Protein AF-A0AAD2CE04-F1 (afdb_monomer)

Structure (mmCIF, N/CA/C/O backbone):
data_AF-A0AAD2CE04-F1
#
_entry.id   AF-A0AAD2CE04-F1
#
loop_
_atom_site.group_PDB
_atom_site.id
_atom_site.type_symbol
_atom_site.label_atom_id
_atom_site.label_alt_id
_atom_site.label_comp_id
_atom_site.label_asym_id
_atom_site.label_entity_id
_atom_site.label_seq_id
_atom_site.pdbx_PDB_ins_code
_atom_site.Cartn_x
_atom_site.Cartn_y
_atom_site.Cartn_z
_atom_site.occupancy
_atom_site.B_iso_or_equiv
_atom_site.auth_seq_id
_atom_site.auth_comp_id
_atom_site.auth_asym_id
_atom_site.auth_atom_id
_atom_site.pdbx_PDB_model_num
ATOM 1 N N . MET A 1 1 ? 33.724 -49.683 77.726 1.00 40.56 1 MET A N 1
ATOM 2 C CA . MET A 1 1 ? 35.149 -49.367 77.954 1.00 40.56 1 MET A CA 1
ATOM 3 C C . MET A 1 1 ? 35.888 -49.553 76.641 1.00 40.56 1 MET A C 1
ATOM 5 O O . MET A 1 1 ? 35.711 -50.591 76.028 1.00 40.56 1 MET A O 1
ATOM 9 N N . ILE A 1 2 ? 36.713 -48.563 76.289 1.00 38.62 2 ILE A N 1
ATOM 10 C CA . ILE A 1 2 ? 37.787 -48.588 75.279 1.00 38.62 2 ILE A CA 1
ATOM 11 C C . ILE A 1 2 ? 37.371 -48.380 73.808 1.00 38.62 2 ILE A C 1
ATOM 13 O O . ILE A 1 2 ? 36.595 -49.120 73.217 1.00 38.62 2 ILE A O 1
ATOM 17 N N . ARG A 1 3 ? 37.951 -47.301 73.264 1.00 40.56 3 ARG A N 1
ATOM 18 C CA . ARG A 1 3 ? 37.997 -46.841 71.872 1.00 40.56 3 ARG A CA 1
ATOM 19 C C . ARG A 1 3 ? 38.953 -47.706 71.036 1.00 40.56 3 ARG A C 1
ATOM 21 O O . ARG A 1 3 ? 40.004 -48.071 71.546 1.00 40.56 3 ARG A O 1
ATOM 28 N N . SER A 1 4 ? 38.676 -47.864 69.741 1.00 39.00 4 SER A N 1
ATOM 29 C CA . SER A 1 4 ? 39.684 -47.921 68.658 1.00 39.00 4 SER A CA 1
ATOM 30 C C . SER A 1 4 ? 38.947 -47.725 67.324 1.00 39.00 4 SER A C 1
ATOM 32 O O . SER A 1 4 ? 38.063 -48.509 67.011 1.00 39.00 4 SER A O 1
ATOM 34 N N . LEU A 1 5 ? 39.030 -46.571 66.653 1.00 41.88 5 LEU A N 1
ATOM 35 C CA . LEU A 1 5 ? 40.052 -46.187 65.663 1.00 41.88 5 LEU A CA 1
ATOM 36 C C . LEU A 1 5 ? 40.289 -47.238 64.564 1.00 41.88 5 LEU A C 1
ATOM 38 O O . LEU A 1 5 ? 40.895 -48.273 64.827 1.00 41.88 5 LEU A O 1
ATOM 42 N N . SER A 1 6 ? 39.868 -46.883 63.341 1.00 43.06 6 SER A N 1
ATOM 43 C CA . SER A 1 6 ? 40.606 -46.930 62.058 1.00 43.06 6 SER A CA 1
ATOM 44 C C . SER A 1 6 ? 39.788 -47.493 60.884 1.00 43.06 6 SER A C 1
ATOM 46 O O . SER A 1 6 ? 39.552 -48.689 60.796 1.00 43.06 6 SER A O 1
ATOM 48 N N . ALA A 1 7 ? 39.378 -46.600 59.974 1.00 43.56 7 ALA A N 1
ATOM 49 C CA . ALA A 1 7 ? 39.204 -46.852 58.537 1.00 43.56 7 ALA A CA 1
ATOM 50 C C . ALA A 1 7 ? 38.854 -45.517 57.847 1.00 43.56 7 ALA A C 1
ATOM 52 O O . ALA A 1 7 ? 37.687 -45.213 57.620 1.00 43.56 7 ALA A O 1
ATOM 53 N N . PHE A 1 8 ? 39.863 -44.689 57.562 1.00 43.56 8 PHE A N 1
ATOM 54 C CA . PHE A 1 8 ? 39.731 -43.602 56.588 1.00 43.56 8 PHE A CA 1
ATOM 55 C C . PHE A 1 8 ? 40.450 -44.019 55.306 1.00 43.56 8 PHE A C 1
ATOM 57 O O . PHE A 1 8 ? 41.578 -44.509 55.336 1.00 43.56 8 PHE A O 1
ATOM 64 N N . SER A 1 9 ? 39.718 -43.871 54.208 1.00 44.84 9 SER A N 1
ATOM 65 C CA . SER A 1 9 ? 40.021 -44.320 52.855 1.00 44.84 9 SER A CA 1
ATOM 66 C C . SER A 1 9 ? 41.286 -43.672 52.273 1.00 44.84 9 SER A C 1
ATOM 68 O O . SER A 1 9 ? 41.421 -42.448 52.250 1.00 44.84 9 SER A O 1
ATOM 70 N N . LEU A 1 10 ? 42.190 -44.514 51.759 1.00 49.94 10 LEU A N 1
ATOM 71 C CA . LEU A 1 10 ? 43.260 -44.153 50.828 1.00 49.94 10 LEU A CA 1
ATOM 72 C C . LEU A 1 10 ? 42.633 -43.806 49.466 1.00 49.94 10 LEU A C 1
ATOM 74 O O . LEU A 1 10 ? 42.419 -44.690 48.640 1.00 49.94 10 LEU A O 1
ATOM 78 N N . GLN A 1 11 ? 42.348 -42.531 49.207 1.00 51.03 11 GLN A N 1
ATOM 79 C CA . GLN A 1 11 ? 41.919 -42.103 47.865 1.00 51.03 11 GLN A CA 1
ATOM 80 C C . GLN A 1 11 ? 42.328 -40.673 47.491 1.00 51.03 11 GLN A C 1
ATOM 82 O O . GLN A 1 11 ? 41.723 -40.059 46.622 1.00 51.03 11 GLN A O 1
ATOM 87 N N . SER A 1 12 ? 43.386 -40.136 48.108 1.00 51.62 12 SER A N 1
ATOM 88 C CA . SER A 1 12 ? 43.835 -38.760 47.839 1.00 51.62 12 SER A CA 1
ATOM 89 C C . SER A 1 12 ? 45.357 -38.615 47.738 1.00 51.62 12 SER A C 1
ATOM 91 O O . SER A 1 12 ? 45.923 -37.656 48.253 1.00 51.62 12 SER A O 1
ATOM 93 N N . LEU A 1 13 ? 46.042 -39.561 47.086 1.00 49.38 13 LEU A N 1
ATOM 94 C CA . LEU A 1 13 ? 47.489 -39.448 46.820 1.00 49.38 13 LEU A CA 1
ATOM 95 C C . LEU A 1 13 ? 47.921 -39.880 45.405 1.00 49.38 13 LEU A C 1
ATOM 97 O O . LEU A 1 13 ? 49.108 -40.047 45.157 1.00 49.38 13 LEU A O 1
ATOM 101 N N . PHE A 1 14 ? 46.990 -39.993 44.450 1.00 47.88 14 PHE A N 1
ATOM 102 C CA . PHE A 1 14 ? 47.308 -40.286 43.038 1.00 47.88 14 PHE A CA 1
ATOM 103 C C . PHE A 1 14 ? 47.057 -39.120 42.065 1.00 47.88 14 PHE A C 1
ATOM 105 O O . PHE A 1 14 ? 47.143 -39.307 40.857 1.00 47.88 14 PHE A O 1
ATOM 112 N N . SER A 1 15 ? 46.804 -37.906 42.565 1.00 49.69 15 SER A N 1
ATOM 113 C CA . SER A 1 15 ? 46.495 -36.733 41.724 1.00 49.69 15 SER A CA 1
ATOM 114 C C . SER A 1 15 ? 47.556 -35.626 41.773 1.00 49.69 15 SER A C 1
ATOM 116 O O . SER A 1 15 ? 47.242 -34.471 41.498 1.00 49.69 15 SER A O 1
ATOM 118 N N . LEU A 1 16 ? 48.805 -35.945 42.139 1.00 49.41 16 LEU A N 1
ATOM 119 C CA . LEU A 1 16 ? 49.867 -34.930 42.234 1.00 49.41 16 LEU A CA 1
ATOM 120 C C . LEU A 1 16 ? 51.206 -35.296 41.570 1.00 49.41 16 LEU A C 1
ATOM 122 O O . LEU A 1 16 ? 52.192 -34.601 41.784 1.00 49.41 16 LEU A O 1
ATOM 126 N N . CYS A 1 17 ? 51.251 -36.336 40.728 1.00 47.38 17 CYS A N 1
ATOM 127 C CA . CYS A 1 17 ? 52.483 -36.740 40.028 1.00 47.38 17 CYS A CA 1
ATOM 128 C C . CYS A 1 17 ? 52.390 -36.789 38.492 1.00 47.38 17 CYS A C 1
ATOM 130 O O . CYS A 1 17 ? 53.311 -37.302 37.867 1.00 47.38 17 CYS A O 1
ATOM 132 N N . LEU A 1 18 ? 51.340 -36.242 37.859 1.00 48.28 18 LEU A N 1
ATOM 133 C CA . LEU A 1 18 ? 51.195 -36.306 36.392 1.00 48.28 18 LEU A CA 1
ATOM 134 C C . LEU A 1 18 ? 50.860 -34.980 35.685 1.00 48.28 18 LEU A C 1
ATOM 136 O O . LEU A 1 18 ? 50.278 -35.000 34.610 1.00 48.28 18 LEU A O 1
ATOM 140 N N . PHE A 1 19 ? 51.241 -33.832 36.248 1.00 45.22 19 PHE A N 1
ATOM 141 C CA . PHE A 1 19 ? 51.150 -32.540 35.541 1.00 45.22 19 PHE A CA 1
ATOM 142 C C . PHE A 1 19 ? 52.434 -31.703 35.675 1.00 45.22 19 PHE A C 1
ATOM 144 O O . PHE A 1 19 ? 52.412 -30.479 35.700 1.00 45.22 19 PHE A O 1
ATOM 151 N N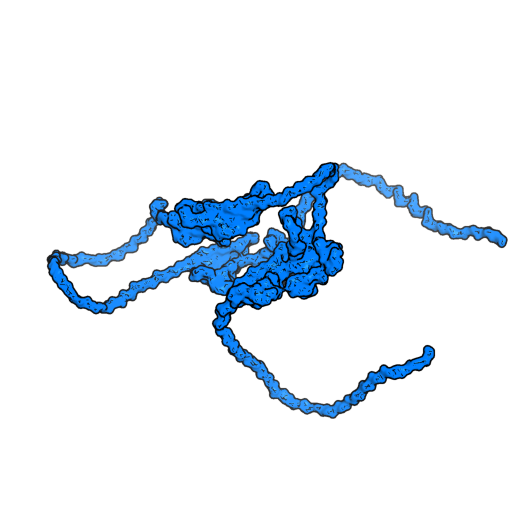 . VAL A 1 20 ? 53.584 -32.383 35.737 1.00 52.41 20 VAL A N 1
ATOM 152 C CA . VAL A 1 20 ? 54.912 -31.785 35.519 1.00 52.41 20 VAL A CA 1
ATOM 153 C C . VAL A 1 20 ? 55.475 -32.372 34.229 1.00 52.41 20 VAL A C 1
ATOM 155 O O . VAL A 1 20 ? 56.342 -33.232 34.270 1.00 52.41 20 VAL A O 1
ATOM 158 N N . LEU A 1 21 ? 54.901 -31.985 33.090 1.00 49.50 21 LEU A N 1
ATOM 159 C CA . LEU A 1 21 ? 55.486 -32.081 31.745 1.00 49.50 21 LEU A CA 1
ATOM 160 C C . LEU A 1 21 ? 54.423 -31.599 30.757 1.00 49.50 21 LEU A C 1
ATOM 162 O O . LEU A 1 21 ? 53.516 -32.356 30.444 1.00 49.50 21 LEU A O 1
ATOM 166 N N . MET A 1 22 ? 54.508 -30.323 30.367 1.00 46.09 22 MET A N 1
ATOM 167 C CA . MET A 1 22 ? 54.077 -29.707 29.093 1.00 46.09 22 MET A CA 1
ATOM 168 C C . MET A 1 22 ? 54.233 -28.183 29.249 1.00 46.09 22 MET A C 1
ATOM 170 O O . MET A 1 22 ? 53.280 -27.413 29.228 1.00 46.09 22 MET A O 1
ATOM 174 N N . VAL A 1 23 ? 55.477 -27.756 29.482 1.00 51.97 23 VAL A N 1
ATOM 175 C CA . VAL A 1 23 ? 55.925 -26.382 29.242 1.00 51.97 23 VAL A CA 1
ATOM 176 C C . VAL A 1 23 ? 56.729 -26.439 27.954 1.00 51.97 23 VAL A C 1
ATOM 178 O O . VAL A 1 23 ? 57.904 -26.782 27.997 1.00 51.97 23 VAL A O 1
ATOM 181 N N . THR A 1 24 ? 56.104 -26.124 26.824 1.00 47.44 24 THR A N 1
ATOM 182 C CA . THR A 1 24 ? 56.808 -25.667 25.620 1.00 47.44 24 THR A CA 1
ATOM 183 C C . THR A 1 24 ? 55.888 -24.766 24.798 1.00 47.44 24 THR A C 1
ATOM 185 O O . THR A 1 24 ? 54.868 -25.217 24.288 1.00 47.44 24 THR A O 1
ATOM 188 N N . THR A 1 25 ? 56.313 -23.502 24.697 1.00 47.16 25 THR A N 1
ATOM 189 C CA . THR A 1 25 ? 56.178 -22.585 23.549 1.00 47.16 25 THR A CA 1
ATOM 190 C C . THR A 1 25 ? 54.774 -22.253 23.033 1.00 47.16 25 THR A C 1
ATOM 192 O O . THR A 1 25 ? 54.251 -22.931 22.155 1.00 47.16 25 THR A O 1
ATOM 195 N N . VAL A 1 26 ? 54.243 -21.107 23.472 1.00 43.44 26 VAL A N 1
ATOM 196 C CA . VAL A 1 26 ? 53.328 -20.293 22.657 1.00 43.44 26 VAL A CA 1
ATOM 197 C C . VAL A 1 26 ? 54.060 -18.995 22.330 1.00 43.44 26 VAL A C 1
ATOM 199 O O . VAL A 1 26 ? 54.345 -18.190 23.215 1.00 43.44 26 VAL A O 1
ATOM 202 N N . GLU A 1 27 ? 54.428 -18.852 21.059 1.00 46.16 27 GLU A N 1
ATOM 203 C CA . GLU A 1 27 ? 54.879 -17.602 20.456 1.00 46.16 27 GLU A CA 1
ATOM 204 C C . GLU A 1 27 ? 53.711 -16.611 20.449 1.00 46.16 27 GLU A C 1
ATOM 206 O O . GLU A 1 27 ? 52.640 -16.884 19.911 1.00 46.16 27 GLU A O 1
ATOM 211 N N . THR A 1 28 ? 53.912 -15.447 21.057 1.00 42.78 28 THR A N 1
ATOM 212 C CA . THR A 1 28 ? 53.004 -14.309 20.939 1.00 42.78 28 THR A CA 1
ATOM 213 C C . THR A 1 28 ? 53.253 -13.619 19.602 1.00 42.78 28 THR A C 1
ATOM 215 O O . THR A 1 28 ? 54.139 -12.770 19.494 1.00 42.78 28 THR A O 1
ATOM 218 N N . ALA A 1 29 ? 52.478 -13.986 18.582 1.00 43.81 29 ALA A N 1
ATOM 219 C CA . ALA A 1 29 ? 52.256 -13.135 17.423 1.00 43.81 29 ALA A CA 1
ATOM 220 C C . ALA A 1 29 ? 51.276 -12.021 17.824 1.00 43.81 29 ALA A C 1
ATOM 222 O O . ALA A 1 29 ? 50.184 -12.289 18.325 1.00 43.81 29 ALA A O 1
ATOM 223 N N . ALA A 1 30 ? 51.695 -10.772 17.644 1.00 50.00 30 ALA A N 1
ATOM 224 C CA . ALA A 1 30 ? 50.847 -9.602 17.792 1.00 50.00 30 ALA A CA 1
ATOM 225 C C . ALA A 1 30 ? 49.817 -9.589 16.652 1.00 50.00 30 ALA A C 1
ATOM 227 O O . ALA A 1 30 ? 50.160 -9.324 15.504 1.00 50.00 30 ALA A O 1
ATOM 228 N N . THR A 1 31 ? 48.565 -9.917 16.963 1.00 40.97 31 THR A N 1
ATOM 229 C CA . THR A 1 31 ? 47.419 -9.655 16.088 1.00 40.97 31 THR A CA 1
ATOM 230 C C . THR A 1 31 ? 46.940 -8.229 16.310 1.00 40.97 31 THR A C 1
ATOM 232 O O . THR A 1 31 ? 46.415 -7.907 17.378 1.00 40.97 31 THR A O 1
ATOM 235 N N . ASP A 1 32 ? 47.118 -7.402 15.282 1.00 41.19 32 ASP A N 1
ATOM 236 C CA . ASP A 1 32 ? 46.398 -6.150 15.082 1.00 41.19 32 ASP A CA 1
ATOM 237 C C . ASP A 1 32 ? 44.889 -6.398 15.211 1.00 41.19 32 ASP A C 1
ATOM 239 O O . ASP A 1 32 ? 44.291 -7.157 14.444 1.00 41.19 32 ASP A O 1
ATOM 243 N N . GLN A 1 33 ? 44.264 -5.756 16.198 1.00 39.06 33 GLN A N 1
ATOM 244 C CA . GLN A 1 33 ? 42.813 -5.660 16.297 1.00 39.06 33 GLN A CA 1
ATOM 245 C C . GLN A 1 33 ? 42.317 -4.638 15.273 1.00 39.06 33 GLN A C 1
ATOM 247 O O . GLN A 1 33 ? 42.053 -3.482 15.596 1.00 39.06 33 GLN A O 1
ATOM 252 N N . TYR A 1 34 ? 42.162 -5.075 14.027 1.00 46.22 34 TYR A N 1
ATOM 253 C CA . TYR A 1 34 ? 41.146 -4.479 13.174 1.00 46.22 34 TYR A CA 1
ATOM 254 C C . TYR A 1 34 ? 39.795 -4.965 13.689 1.00 46.22 34 TYR A C 1
ATOM 256 O O . TYR A 1 34 ? 39.527 -6.165 13.724 1.00 46.22 34 TYR A O 1
ATOM 264 N N . ALA A 1 35 ? 38.966 -4.028 14.142 1.00 43.72 35 ALA A N 1
ATOM 265 C CA . ALA A 1 35 ? 37.562 -4.281 14.395 1.00 43.72 35 ALA A CA 1
ATOM 266 C C . ALA A 1 35 ? 36.926 -4.745 13.079 1.00 43.72 35 ALA A C 1
ATOM 268 O O . ALA A 1 35 ? 36.637 -3.940 12.195 1.00 43.72 35 ALA A O 1
ATOM 269 N N . THR A 1 36 ? 36.745 -6.055 12.932 1.00 40.28 36 THR A N 1
ATOM 270 C CA . THR A 1 36 ? 35.838 -6.610 11.938 1.00 40.28 36 THR A CA 1
ATOM 271 C C . THR A 1 36 ? 34.456 -6.122 12.337 1.00 40.28 36 THR A C 1
ATOM 273 O O . THR A 1 36 ? 33.858 -6.618 13.292 1.00 40.28 36 THR A O 1
ATOM 276 N N . ILE A 1 37 ? 33.970 -5.090 11.650 1.00 44.19 37 ILE A N 1
ATOM 277 C CA . ILE A 1 37 ? 32.547 -4.790 11.623 1.00 44.19 37 ILE A CA 1
ATOM 278 C C . ILE A 1 37 ? 31.920 -6.070 11.076 1.00 44.19 37 ILE A C 1
ATOM 280 O O . ILE A 1 37 ? 32.073 -6.384 9.896 1.00 44.19 37 ILE A O 1
ATOM 284 N N . ASN A 1 38 ? 31.293 -6.858 11.950 1.00 37.69 38 ASN A N 1
ATOM 285 C CA . ASN A 1 38 ? 30.321 -7.847 11.522 1.00 37.69 38 ASN A CA 1
ATOM 286 C C . ASN A 1 38 ? 29.202 -7.030 10.873 1.00 37.69 38 ASN A C 1
ATOM 288 O O . ASN A 1 38 ? 28.265 -6.622 11.556 1.00 37.69 38 ASN A O 1
ATOM 292 N N . LEU A 1 39 ? 29.336 -6.726 9.573 1.00 45.06 39 LEU A N 1
ATOM 293 C CA . LEU A 1 39 ? 28.172 -6.480 8.735 1.00 45.06 39 LEU A CA 1
ATOM 294 C C . LEU A 1 39 ? 27.255 -7.648 9.058 1.00 45.06 39 LEU A C 1
ATOM 296 O O . LEU A 1 39 ? 27.669 -8.798 8.884 1.00 45.06 39 LEU A O 1
ATOM 300 N N . ALA A 1 40 ? 26.093 -7.348 9.637 1.00 46.41 40 ALA A N 1
ATOM 301 C CA . ALA A 1 40 ? 25.056 -8.333 9.857 1.00 46.41 40 ALA A CA 1
ATOM 302 C C . ALA A 1 40 ? 24.985 -9.159 8.575 1.00 46.41 40 ALA A C 1
ATOM 304 O O . ALA A 1 40 ? 24.759 -8.598 7.502 1.00 46.41 40 ALA A O 1
ATOM 305 N N . GLN A 1 41 ? 25.330 -10.446 8.665 1.00 48.31 41 GLN A N 1
ATOM 306 C CA . GLN A 1 41 ? 25.118 -11.364 7.563 1.00 48.31 41 GLN A CA 1
ATOM 307 C C . GLN A 1 41 ? 23.624 -11.270 7.290 1.00 48.31 41 GLN A C 1
ATOM 309 O O . GLN A 1 41 ? 22.836 -11.789 8.079 1.00 48.31 41 GLN A O 1
ATOM 314 N N . SER A 1 42 ? 23.261 -10.516 6.247 1.00 60.00 42 SER A N 1
ATOM 315 C CA . SER A 1 42 ? 21.957 -10.595 5.609 1.00 60.00 42 SER A CA 1
ATOM 316 C C . SER A 1 42 ? 21.737 -12.083 5.436 1.00 60.00 42 SER A C 1
ATOM 318 O O . SER A 1 42 ? 22.510 -12.757 4.749 1.00 60.00 42 SER A O 1
ATOM 320 N N . SER A 1 43 ? 20.834 -12.641 6.236 1.00 79.50 43 SER A N 1
ATOM 321 C CA . SER A 1 43 ? 20.521 -14.050 6.125 1.00 79.50 43 SER A CA 1
ATOM 322 C C . SER A 1 43 ? 20.072 -14.253 4.685 1.00 79.50 43 SER A C 1
ATOM 324 O O . SER A 1 43 ? 19.154 -13.560 4.256 1.00 79.50 43 SER A O 1
ATOM 326 N N . ASP A 1 44 ? 20.686 -15.184 3.950 1.00 93.38 44 ASP A N 1
ATOM 327 C CA . ASP A 1 44 ? 20.320 -15.544 2.566 1.00 93.38 44 ASP A CA 1
ATOM 328 C C . ASP A 1 44 ? 18.923 -16.199 2.467 1.00 93.38 44 ASP A C 1
ATOM 330 O O . ASP A 1 44 ? 18.637 -17.011 1.589 1.00 93.38 44 ASP A O 1
ATOM 334 N N . THR A 1 45 ? 18.040 -15.877 3.408 1.00 96.06 45 THR A N 1
ATOM 335 C CA . THR A 1 45 ? 16.733 -16.467 3.605 1.00 96.06 45 THR A CA 1
ATOM 336 C C . THR A 1 45 ? 15.704 -15.400 3.944 1.00 96.06 45 THR A C 1
ATOM 338 O O . THR A 1 45 ? 15.988 -14.496 4.730 1.00 96.06 45 THR A O 1
ATOM 341 N N . CYS A 1 46 ? 14.483 -15.572 3.454 1.00 95.56 46 CYS A N 1
ATOM 342 C CA . CYS A 1 46 ? 13.323 -14.757 3.788 1.00 95.56 46 CYS A CA 1
ATOM 343 C C . CYS A 1 46 ? 12.369 -15.555 4.680 1.00 95.56 46 CYS A C 1
ATOM 345 O O . CYS A 1 46 ? 12.159 -16.745 4.450 1.00 95.56 46 CYS A O 1
ATOM 347 N N . SER A 1 47 ? 11.752 -14.904 5.667 1.00 93.81 47 SER A N 1
ATOM 348 C CA . SER A 1 47 ? 10.678 -15.499 6.472 1.00 93.81 47 SER A CA 1
ATOM 349 C C . SER A 1 47 ? 9.335 -14.928 6.026 1.00 93.81 47 SER A C 1
ATOM 351 O O . SER A 1 47 ? 9.125 -13.720 6.118 1.00 93.81 47 SER A O 1
ATOM 353 N N . PHE A 1 48 ? 8.432 -15.775 5.532 1.00 92.50 48 PHE A N 1
ATOM 354 C CA . PHE A 1 48 ? 7.091 -15.369 5.106 1.00 92.50 48 PHE A CA 1
ATOM 355 C C . PHE A 1 48 ? 6.057 -16.409 5.547 1.00 92.50 48 PHE A C 1
ATOM 357 O O . PHE A 1 48 ? 6.244 -17.605 5.332 1.00 92.50 48 PHE A O 1
ATOM 364 N N . SER A 1 49 ? 4.975 -15.973 6.202 1.00 89.12 49 SER A N 1
ATOM 365 C CA . SER A 1 49 ? 3.910 -16.859 6.715 1.00 89.12 49 SER A CA 1
ATOM 366 C C . SER A 1 49 ? 4.418 -18.036 7.572 1.00 89.12 49 SER A C 1
ATOM 368 O O . SER A 1 49 ? 3.869 -19.135 7.535 1.00 89.12 49 SER A O 1
ATOM 370 N N . GLY A 1 50 ? 5.498 -17.826 8.336 1.00 91.62 50 GLY A N 1
ATOM 371 C CA . GLY A 1 50 ? 6.113 -18.858 9.183 1.00 91.62 50 GLY A CA 1
ATOM 372 C C . GLY A 1 50 ? 6.948 -19.906 8.434 1.00 91.62 50 GLY A C 1
ATOM 373 O O . GLY A 1 50 ? 7.440 -20.844 9.060 1.00 91.62 50 GLY A O 1
ATOM 374 N N . GLN A 1 51 ? 7.124 -19.756 7.120 1.00 94.94 51 GLN A N 1
ATOM 375 C CA . GLN A 1 51 ? 8.021 -20.566 6.297 1.00 94.94 51 GLN A CA 1
ATOM 376 C C . GLN A 1 51 ? 9.302 -19.785 5.988 1.00 94.94 51 GLN A C 1
ATOM 378 O O . GLN A 1 51 ? 9.290 -18.556 5.908 1.00 94.94 51 GLN A O 1
ATOM 383 N N . VAL A 1 52 ? 10.410 -20.508 5.827 1.00 95.62 52 VAL A N 1
ATOM 384 C CA . VAL A 1 52 ? 11.715 -19.939 5.481 1.00 95.62 52 VAL A CA 1
ATOM 385 C C . VAL A 1 52 ? 12.043 -20.330 4.048 1.00 95.62 52 VAL A C 1
ATOM 387 O O . VAL A 1 52 ? 12.083 -21.518 3.740 1.00 95.62 52 VAL A O 1
ATOM 390 N N . PHE A 1 53 ? 12.295 -19.330 3.212 1.00 96.94 53 PHE A N 1
ATOM 391 C CA . PHE A 1 53 ? 12.627 -19.466 1.796 1.00 96.94 53 PHE A CA 1
ATOM 392 C C . PHE A 1 53 ? 14.083 -19.065 1.588 1.00 96.94 53 PHE A C 1
ATOM 394 O O . PHE A 1 53 ? 14.537 -18.103 2.203 1.00 96.94 53 PHE A O 1
ATOM 401 N N . GLN A 1 54 ? 14.823 -19.777 0.747 1.00 97.44 54 GLN A N 1
ATOM 402 C CA . GLN A 1 54 ? 16.168 -19.372 0.329 1.00 97.44 54 GLN A CA 1
ATOM 403 C C . GLN A 1 54 ? 16.095 -18.229 -0.691 1.00 97.44 54 GLN A C 1
ATOM 405 O O . GLN A 1 54 ? 15.106 -18.098 -1.410 1.00 97.44 54 GLN A O 1
ATOM 410 N N . ARG A 1 55 ? 17.152 -17.420 -0.808 1.00 95.25 55 ARG A N 1
ATOM 411 C CA . ARG A 1 55 ? 17.285 -16.418 -1.877 1.00 95.25 55 ARG A CA 1
ATOM 412 C C . ARG A 1 55 ? 16.997 -17.043 -3.251 1.00 95.25 55 ARG A C 1
ATOM 414 O O . ARG A 1 55 ? 17.601 -18.049 -3.622 1.00 95.25 55 ARG A O 1
ATOM 421 N N . GLY A 1 56 ? 16.088 -16.431 -4.005 1.00 93.88 56 GLY A N 1
ATOM 422 C CA . GLY A 1 56 ? 15.628 -16.895 -5.314 1.00 93.88 56 GLY A CA 1
ATOM 423 C C . GLY A 1 56 ? 14.631 -18.060 -5.273 1.00 93.88 56 GLY A C 1
ATOM 424 O O . GLY A 1 56 ? 14.161 -18.487 -6.325 1.00 93.88 56 GLY A O 1
ATOM 425 N N . GLU A 1 57 ? 14.283 -18.589 -4.097 1.00 96.38 57 GLU A N 1
ATOM 426 C CA . GLU A 1 57 ? 13.221 -19.586 -3.962 1.00 96.38 57 GLU A CA 1
ATOM 427 C C . GLU A 1 57 ? 11.857 -18.921 -4.166 1.00 96.38 57 GLU A C 1
ATOM 429 O O . GLU A 1 57 ? 11.594 -17.834 -3.646 1.00 96.38 57 GLU A O 1
ATOM 434 N N . SER A 1 58 ? 10.993 -19.566 -4.952 1.00 95.31 58 SER A N 1
ATOM 435 C CA . SER A 1 58 ? 9.638 -19.070 -5.183 1.00 95.31 58 SER A CA 1
ATOM 436 C C . SER A 1 58 ? 8.789 -19.247 -3.932 1.00 95.31 58 SER A C 1
ATOM 438 O O . SER A 1 58 ? 8.808 -20.308 -3.309 1.00 95.31 58 SER A O 1
ATOM 440 N N . TYR A 1 59 ? 7.970 -18.245 -3.623 1.00 94.81 59 TYR A N 1
ATOM 441 C CA . TYR A 1 59 ? 6.976 -18.367 -2.562 1.00 94.81 59 TYR A CA 1
ATOM 442 C C . TYR A 1 59 ? 5.859 -19.370 -2.886 1.00 94.81 59 TYR A C 1
ATOM 444 O O . TYR A 1 59 ? 5.179 -19.835 -1.971 1.00 94.81 59 TYR A O 1
ATOM 452 N N . GLY A 1 60 ? 5.670 -19.725 -4.165 1.00 94.31 60 GLY A N 1
ATOM 453 C CA . GLY A 1 60 ? 4.631 -20.657 -4.606 1.00 94.31 60 GLY A CA 1
ATOM 454 C C . GLY A 1 60 ? 3.249 -20.297 -4.052 1.00 94.31 60 GLY A C 1
ATOM 455 O O . GLY A 1 60 ? 2.908 -19.126 -3.907 1.00 94.31 60 GLY A O 1
ATOM 456 N N . ASP A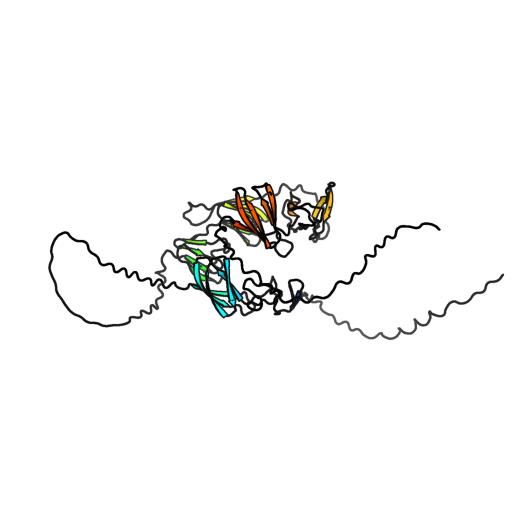 1 61 ? 2.467 -21.309 -3.680 1.00 92.56 61 ASP A N 1
ATOM 457 C CA . ASP A 1 61 ? 1.106 -21.122 -3.157 1.00 92.56 61 ASP A CA 1
ATOM 458 C C . ASP A 1 61 ? 1.054 -20.430 -1.780 1.00 92.56 61 ASP A C 1
ATOM 460 O O . ASP A 1 61 ? -0.021 -20.031 -1.330 1.00 92.56 61 ASP A O 1
ATOM 464 N N . SER A 1 62 ? 2.198 -20.262 -1.101 1.00 89.50 62 SER A N 1
ATOM 465 C CA . SER A 1 62 ? 2.276 -19.528 0.167 1.00 89.50 62 SER A CA 1
ATOM 466 C C . SER A 1 62 ? 2.125 -18.012 -0.021 1.00 89.50 62 SER A C 1
ATOM 468 O O . SER A 1 62 ? 1.934 -17.309 0.971 1.00 89.50 62 SER A O 1
ATOM 470 N N . PHE A 1 63 ? 2.189 -17.502 -1.259 1.00 90.06 63 PHE A N 1
ATOM 471 C CA . PHE A 1 63 ? 1.992 -16.093 -1.598 1.00 90.06 63 PHE A CA 1
ATOM 472 C C . PHE A 1 63 ? 0.993 -15.942 -2.749 1.00 90.06 63 PHE A C 1
ATOM 474 O O . PHE A 1 63 ? 1.201 -16.449 -3.848 1.00 90.06 63 PHE A O 1
ATOM 481 N N . VAL A 1 64 ? -0.094 -15.208 -2.510 1.00 86.75 64 VAL A N 1
ATOM 482 C CA . VAL A 1 64 ? -1.089 -14.902 -3.545 1.00 86.75 64 VAL A CA 1
ATOM 483 C C . VAL A 1 64 ? -0.774 -13.534 -4.126 1.00 86.75 64 VAL A C 1
ATOM 485 O O . VAL A 1 64 ? -0.820 -12.527 -3.417 1.00 86.75 64 VAL A O 1
ATOM 488 N N . THR A 1 65 ? -0.463 -13.486 -5.419 1.00 90.94 65 THR A N 1
ATOM 489 C CA . THR A 1 65 ? -0.219 -12.212 -6.093 1.00 90.94 65 THR A CA 1
ATOM 490 C C . THR A 1 65 ? -1.532 -11.526 -6.439 1.00 90.94 65 THR A C 1
ATOM 492 O O . THR A 1 65 ? -2.581 -12.155 -6.583 1.00 90.94 65 THR A O 1
ATOM 495 N N . ARG A 1 66 ? -1.486 -10.206 -6.639 1.00 88.88 66 ARG A N 1
ATOM 496 C CA . ARG A 1 66 ? -2.647 -9.466 -7.162 1.00 88.88 66 ARG A CA 1
ATOM 497 C C . ARG A 1 66 ? -2.968 -9.819 -8.620 1.00 88.88 66 ARG A C 1
ATOM 499 O O . ARG A 1 66 ? -4.054 -9.499 -9.088 1.00 88.88 66 ARG A O 1
ATOM 506 N N . CYS A 1 67 ? -2.024 -10.454 -9.311 1.00 92.31 67 CYS A N 1
ATOM 507 C CA . CYS A 1 67 ? -2.106 -10.815 -10.720 1.00 92.31 67 CYS A CA 1
ATOM 508 C C . CYS A 1 67 ? -2.619 -12.238 -10.957 1.00 92.31 67 CYS A C 1
ATOM 510 O O . CYS A 1 67 ? -2.908 -12.598 -12.094 1.00 92.31 67 CYS A O 1
ATOM 512 N N . GLY A 1 68 ? -2.774 -13.040 -9.901 1.00 89.75 68 GLY A N 1
ATOM 513 C CA . GLY A 1 68 ? -3.348 -14.375 -9.980 1.00 89.75 68 GLY A CA 1
ATOM 514 C C . GLY A 1 68 ? -2.554 -15.402 -9.184 1.00 89.75 68 GLY A C 1
ATOM 515 O O . GLY A 1 68 ? -2.060 -15.132 -8.089 1.00 89.75 68 GLY A O 1
ATOM 516 N N . SER A 1 69 ? -2.473 -16.615 -9.731 1.00 89.62 69 SER A N 1
ATOM 517 C CA . SER A 1 69 ? -1.745 -17.710 -9.095 1.00 89.62 69 SER A CA 1
ATOM 518 C C . SER A 1 69 ? -0.233 -17.460 -9.130 1.00 89.62 69 SER A C 1
ATOM 520 O O . SER A 1 69 ? 0.288 -16.859 -10.072 1.00 89.62 69 SER A O 1
ATOM 522 N N . ALA A 1 70 ? 0.496 -17.976 -8.139 1.00 89.75 70 ALA A N 1
ATOM 523 C CA . ALA A 1 70 ? 1.958 -17.931 -8.137 1.00 89.75 70 ALA A CA 1
ATOM 524 C C . ALA A 1 70 ? 2.590 -18.761 -9.271 1.00 89.75 70 ALA A C 1
ATOM 526 O O . ALA A 1 70 ? 3.759 -18.571 -9.591 1.00 89.75 70 ALA A O 1
ATOM 527 N N . ALA A 1 71 ? 1.831 -19.669 -9.896 1.00 89.62 71 ALA A N 1
ATOM 528 C CA . ALA A 1 71 ? 2.278 -20.394 -11.083 1.00 89.62 71 ALA A CA 1
ATOM 529 C C . ALA A 1 71 ? 2.315 -19.492 -12.329 1.00 89.62 71 ALA A C 1
ATOM 531 O O . ALA A 1 71 ? 3.170 -19.672 -13.196 1.00 89.62 71 ALA A O 1
ATOM 532 N N . ASP A 1 72 ? 1.403 -18.520 -12.411 1.00 92.00 72 ASP A N 1
ATOM 533 C CA . ASP A 1 72 ? 1.328 -17.586 -13.534 1.00 92.00 72 ASP A CA 1
ATOM 534 C C . ASP A 1 72 ? 2.208 -16.354 -13.323 1.00 92.00 72 ASP A C 1
ATOM 536 O O . ASP A 1 72 ? 2.847 -15.882 -14.263 1.00 92.00 72 ASP A O 1
ATOM 540 N N . PHE A 1 73 ? 2.257 -15.870 -12.083 1.00 94.81 73 PHE A N 1
ATOM 541 C CA . PHE A 1 73 ? 2.986 -14.675 -11.675 1.00 94.81 73 PHE A CA 1
ATOM 542 C C . PHE A 1 73 ? 3.806 -14.991 -10.418 1.00 94.81 73 PHE A C 1
ATOM 544 O O . PHE A 1 73 ? 3.378 -14.676 -9.309 1.00 94.81 73 PHE A O 1
ATOM 551 N N . PRO A 1 74 ? 4.949 -15.683 -10.552 1.00 94.25 74 PRO A N 1
ATOM 552 C CA . PRO A 1 74 ? 5.752 -16.072 -9.403 1.00 94.25 74 PRO A CA 1
ATOM 553 C C . PRO A 1 74 ? 6.447 -14.863 -8.771 1.00 94.25 74 PRO A C 1
ATOM 555 O O . PRO A 1 74 ? 6.976 -13.993 -9.465 1.00 94.25 74 PRO A O 1
ATOM 558 N N . CYS A 1 75 ? 6.498 -14.862 -7.441 1.00 94.94 75 CYS A N 1
ATOM 559 C CA . CYS A 1 75 ? 7.399 -14.014 -6.668 1.00 94.94 75 CYS A CA 1
ATOM 560 C C . CYS A 1 75 ? 8.425 -14.883 -5.937 1.00 94.94 75 CYS A C 1
ATOM 562 O O . CYS A 1 75 ? 8.165 -16.053 -5.623 1.00 94.94 75 CYS A O 1
ATOM 564 N N . TYR A 1 76 ? 9.581 -14.298 -5.660 1.00 95.38 76 TYR A N 1
ATOM 565 C CA . TYR A 1 76 ? 10.765 -14.960 -5.143 1.00 95.38 76 TYR A CA 1
ATOM 566 C C . TYR A 1 76 ? 11.285 -14.246 -3.900 1.00 95.38 76 TYR A C 1
ATOM 568 O O . TYR A 1 76 ? 11.108 -13.040 -3.729 1.00 95.38 76 TYR A O 1
ATOM 576 N N . CYS A 1 77 ? 11.941 -15.005 -3.030 1.00 96.00 77 CYS A N 1
ATOM 577 C CA . CYS A 1 77 ? 12.635 -14.460 -1.875 1.00 96.00 77 CYS A CA 1
ATOM 578 C C . CYS A 1 77 ? 13.872 -13.664 -2.309 1.00 96.00 77 CYS A C 1
ATOM 580 O O . CYS A 1 77 ? 14.798 -14.223 -2.902 1.00 96.00 77 CYS A O 1
ATOM 582 N N . ASN A 1 78 ? 13.923 -12.383 -1.947 1.00 93.94 78 ASN A N 1
ATOM 583 C CA . ASN A 1 78 ? 15.120 -11.561 -2.076 1.00 93.94 78 ASN A CA 1
ATOM 584 C C . ASN A 1 78 ? 15.379 -10.814 -0.755 1.00 93.94 78 ASN A C 1
ATOM 586 O O . ASN A 1 78 ? 14.742 -9.793 -0.499 1.00 93.94 78 ASN A O 1
ATOM 590 N N . PRO A 1 79 ? 16.298 -11.306 0.099 1.00 93.12 79 PRO A N 1
ATOM 591 C CA . PRO A 1 79 ? 16.530 -10.735 1.425 1.00 93.12 79 PRO A CA 1
ATOM 592 C C . PRO A 1 79 ? 17.205 -9.354 1.393 1.00 93.12 79 PRO A C 1
ATOM 594 O O . PRO A 1 79 ? 17.340 -8.733 2.444 1.00 93.12 79 PRO A O 1
ATOM 597 N N . ASP A 1 80 ? 17.608 -8.860 0.217 1.00 90.94 80 ASP A N 1
ATOM 598 C CA . ASP A 1 80 ? 18.153 -7.507 0.060 1.00 90.94 80 ASP A CA 1
ATOM 599 C C . ASP A 1 80 ? 17.053 -6.445 -0.146 1.00 90.94 80 ASP A C 1
ATOM 601 O O . ASP A 1 80 ? 17.349 -5.250 -0.143 1.00 90.94 80 ASP A O 1
ATOM 605 N N . LEU A 1 81 ? 15.790 -6.860 -0.315 1.00 86.75 81 LEU A N 1
ATOM 606 C CA . LEU A 1 81 ? 14.629 -5.975 -0.440 1.00 86.75 81 LEU A CA 1
ATOM 607 C C . LEU A 1 81 ? 13.874 -5.843 0.896 1.00 86.75 81 LEU A C 1
ATOM 609 O O . LEU A 1 81 ? 13.917 -6.727 1.753 1.00 86.75 81 LEU A O 1
ATOM 613 N N . SER A 1 82 ? 13.135 -4.743 1.064 1.00 87.38 82 SER A N 1
ATOM 614 C CA . SER A 1 82 ? 12.212 -4.532 2.187 1.00 87.38 82 SER A CA 1
ATOM 615 C C . SER A 1 82 ? 10.845 -4.069 1.654 1.00 87.38 82 SER A C 1
ATOM 617 O O . SER A 1 82 ? 10.742 -2.920 1.223 1.00 87.38 82 SER A O 1
ATOM 619 N N . PRO A 1 83 ? 9.800 -4.928 1.651 1.00 88.75 83 PRO A N 1
ATOM 620 C CA . PRO A 1 83 ? 9.789 -6.325 2.112 1.00 88.75 83 PRO A CA 1
ATOM 621 C C . PRO A 1 83 ? 10.651 -7.251 1.226 1.00 88.75 83 PRO A C 1
ATOM 623 O O . PRO A 1 83 ? 10.890 -6.911 0.069 1.00 88.75 83 PRO A O 1
ATOM 626 N N . PRO A 1 84 ? 11.093 -8.428 1.721 1.00 92.75 84 PRO A N 1
ATOM 627 C CA . PRO A 1 84 ? 12.062 -9.288 1.030 1.00 92.75 84 PRO A CA 1
ATOM 628 C C . PRO A 1 84 ? 11.441 -10.130 -0.102 1.00 92.75 84 PRO A C 1
ATOM 630 O O . PRO A 1 84 ? 11.677 -11.333 -0.206 1.00 92.75 84 PRO A O 1
ATOM 633 N N . ILE A 1 85 ? 10.595 -9.506 -0.924 1.00 92.50 85 ILE A N 1
ATOM 634 C CA . ILE A 1 85 ? 9.777 -10.131 -1.966 1.00 92.50 85 ILE A CA 1
ATOM 635 C C . ILE A 1 85 ? 10.106 -9.470 -3.303 1.00 92.50 85 ILE A C 1
ATOM 637 O O . ILE A 1 85 ? 9.942 -8.264 -3.459 1.00 92.50 85 ILE A O 1
ATOM 641 N N . GLU A 1 86 ? 10.514 -10.273 -4.279 1.00 93.69 86 GLU A N 1
ATOM 642 C CA . GLU A 1 86 ? 10.797 -9.848 -5.650 1.00 93.69 86 GLU A CA 1
ATOM 643 C C . GLU A 1 86 ? 9.791 -10.497 -6.608 1.00 93.69 86 GLU A C 1
ATOM 645 O O . GLU A 1 86 ? 9.656 -11.719 -6.639 1.00 93.69 86 GLU A O 1
ATOM 650 N N . CYS A 1 87 ? 9.063 -9.696 -7.383 1.00 93.94 87 CYS A N 1
ATOM 651 C CA . CYS A 1 87 ? 8.035 -10.170 -8.308 1.00 93.94 87 CYS A CA 1
ATOM 652 C C . CYS A 1 87 ? 8.383 -9.726 -9.733 1.00 93.94 87 CYS A C 1
ATOM 654 O O . CYS A 1 87 ? 8.296 -8.540 -10.044 1.00 93.94 87 CYS A O 1
ATOM 656 N N . ASN A 1 88 ? 8.735 -10.671 -10.607 1.00 93.31 88 ASN A N 1
ATOM 657 C CA . ASN A 1 88 ? 9.230 -10.369 -11.957 1.00 93.31 88 ASN A CA 1
ATOM 658 C C . ASN A 1 88 ? 8.083 -10.210 -12.969 1.00 93.31 88 ASN A C 1
ATOM 660 O O . ASN A 1 88 ? 8.002 -10.928 -13.968 1.00 93.31 88 ASN A O 1
ATOM 664 N N . TYR A 1 89 ? 7.157 -9.302 -12.677 1.00 95.31 89 TYR A N 1
ATOM 665 C CA . TYR A 1 89 ? 6.044 -8.953 -13.555 1.00 95.31 89 TYR A CA 1
ATOM 666 C C . TYR A 1 89 ? 5.584 -7.514 -13.295 1.00 95.31 89 TYR A C 1
ATOM 668 O O . TYR A 1 89 ? 5.814 -6.951 -12.226 1.00 95.31 89 TYR A O 1
ATOM 676 N N . CYS A 1 90 ? 4.875 -6.938 -14.259 1.00 95.94 90 CYS A N 1
ATOM 677 C CA . CYS A 1 90 ? 4.249 -5.627 -14.158 1.00 95.94 90 CYS A CA 1
ATOM 678 C C . CYS A 1 90 ? 2.746 -5.777 -13.908 1.00 95.94 90 CYS A C 1
ATOM 680 O O . CYS A 1 90 ? 2.112 -6.718 -14.394 1.00 95.94 90 CYS A O 1
ATOM 682 N N . SER A 1 91 ? 2.161 -4.833 -13.173 1.00 95.00 91 SER A N 1
ATOM 683 C CA . SER A 1 91 ? 0.713 -4.750 -12.962 1.00 95.00 91 SER A CA 1
ATOM 684 C C . SER A 1 91 ? 0.201 -3.358 -13.308 1.00 95.00 91 SER A C 1
ATOM 686 O O . SER A 1 91 ? 0.775 -2.367 -12.863 1.00 95.00 91 SER A O 1
ATOM 688 N N . PHE A 1 92 ? -0.907 -3.294 -14.035 1.00 95.25 92 PHE A N 1
ATOM 689 C CA . PHE A 1 92 ? -1.516 -2.075 -14.551 1.00 95.25 92 PHE A CA 1
ATOM 690 C C . PHE A 1 92 ? -2.958 -1.952 -14.057 1.00 95.25 92 PHE A C 1
ATOM 692 O O . PHE A 1 92 ? -3.734 -2.903 -14.160 1.00 95.25 92 PHE A O 1
ATOM 699 N N . ALA A 1 93 ? -3.329 -0.790 -13.521 1.00 92.62 93 ALA A N 1
ATOM 700 C CA . ALA A 1 93 ? -4.686 -0.532 -13.043 1.00 92.62 93 ALA A CA 1
ATOM 701 C C . ALA A 1 93 ? -5.670 -0.320 -14.204 1.00 92.62 93 ALA A C 1
ATOM 703 O O . ALA A 1 93 ? -5.400 0.454 -15.121 1.00 92.62 93 ALA A O 1
ATOM 704 N N . LEU A 1 94 ? -6.821 -0.994 -14.134 1.00 93.81 94 LEU A N 1
ATOM 705 C CA . LEU A 1 94 ? -7.876 -0.934 -15.147 1.00 93.81 94 LEU A CA 1
ATOM 706 C C . LEU A 1 94 ? -9.025 -0.023 -14.730 1.00 93.81 94 LEU A C 1
ATOM 708 O O . LEU A 1 94 ? -9.386 0.032 -13.548 1.00 93.81 94 LEU A O 1
ATOM 712 N N . GLN A 1 95 ? -9.683 0.590 -15.717 1.00 85.19 95 GLN A N 1
ATOM 713 C CA . GLN A 1 95 ? -11.000 1.198 -15.524 1.00 85.19 95 GLN A CA 1
ATOM 714 C C . GLN A 1 95 ? -11.971 0.140 -14.963 1.00 85.19 95 GLN A C 1
ATOM 716 O O . GLN A 1 95 ? -12.216 -0.887 -15.591 1.00 85.19 95 GLN A O 1
ATOM 721 N N . GLY A 1 96 ? -12.483 0.347 -13.746 1.00 83.50 96 GLY A N 1
ATOM 722 C CA . GLY A 1 96 ? -13.316 -0.638 -13.034 1.00 83.50 96 GLY A CA 1
ATOM 723 C C . GLY A 1 96 ? -12.620 -1.379 -11.884 1.00 83.50 96 GLY A C 1
ATOM 724 O O . GLY A 1 96 ? -13.211 -2.281 -11.297 1.00 83.50 96 GLY A O 1
ATOM 725 N N . GLY A 1 97 ? -11.386 -0.999 -11.53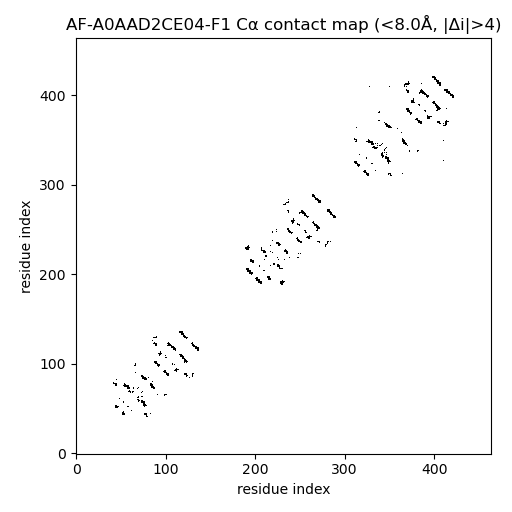2 1.00 84.88 97 GLY A N 1
ATOM 726 C CA . GLY A 1 97 ? -10.702 -1.470 -10.319 1.00 84.88 97 GLY A CA 1
ATOM 727 C C . GLY A 1 97 ? -10.008 -2.831 -10.447 1.00 84.88 97 GLY A C 1
ATOM 728 O O . GLY A 1 97 ? -9.470 -3.339 -9.463 1.00 84.88 97 GLY A O 1
ATOM 729 N N . GLY A 1 98 ? -10.001 -3.418 -11.647 1.00 91.25 98 GLY A N 1
ATOM 730 C CA . GLY A 1 98 ? -9.219 -4.611 -11.965 1.00 91.25 98 GLY A CA 1
ATOM 731 C C . GLY A 1 98 ? -7.732 -4.311 -12.177 1.00 91.25 98 GLY A C 1
ATOM 732 O O . GLY A 1 98 ? -7.300 -3.157 -12.183 1.00 91.25 98 GLY A O 1
ATOM 733 N N . LEU A 1 99 ? -6.951 -5.370 -12.389 1.00 93.75 99 LEU A N 1
ATOM 734 C CA . LEU A 1 99 ? -5.552 -5.281 -12.801 1.00 93.75 99 LEU A CA 1
ATOM 735 C C . LEU A 1 99 ? -5.344 -6.074 -14.089 1.00 93.75 99 LEU A C 1
ATOM 737 O O . LEU A 1 99 ? -5.831 -7.197 -14.205 1.00 93.75 99 LEU A O 1
ATOM 741 N N . SER A 1 100 ? -4.599 -5.498 -15.027 1.00 95.75 100 SER A N 1
ATOM 742 C CA . SER A 1 100 ? -3.958 -6.240 -16.111 1.00 95.75 100 SER A CA 1
ATOM 743 C C . SER A 1 100 ? -2.514 -6.498 -15.717 1.00 95.75 100 SER A C 1
ATOM 745 O O . SER A 1 100 ? -1.865 -5.621 -15.153 1.00 95.75 100 SER A O 1
ATOM 747 N N . CYS A 1 101 ? -2.013 -7.699 -15.966 1.00 97.06 101 CYS A N 1
ATOM 748 C CA . CYS A 1 101 ? -0.674 -8.084 -15.553 1.00 97.06 101 CYS A CA 1
ATOM 749 C C . CYS A 1 101 ? 0.099 -8.650 -16.730 1.00 97.06 101 CYS A C 1
ATOM 751 O O . CYS A 1 101 ? -0.467 -9.367 -17.551 1.00 97.06 101 CYS A O 1
ATOM 753 N N . ALA A 1 102 ? 1.381 -8.312 -16.787 1.00 96.56 102 ALA A N 1
ATOM 754 C CA . ALA A 1 102 ? 2.289 -8.698 -17.854 1.00 96.56 102 ALA A CA 1
ATOM 755 C C . ALA A 1 102 ? 3.543 -9.303 -17.235 1.00 96.56 102 ALA A C 1
ATOM 757 O O . ALA A 1 102 ? 4.144 -8.705 -16.341 1.00 96.56 102 ALA A O 1
ATOM 758 N N . ARG A 1 103 ? 3.934 -10.486 -17.696 1.00 95.19 103 ARG A N 1
ATOM 759 C CA . ARG A 1 103 ? 5.225 -11.092 -17.369 1.00 95.19 103 ARG A CA 1
ATOM 760 C C . ARG A 1 103 ? 6.356 -10.256 -17.957 1.00 95.19 103 ARG A C 1
ATOM 762 O O . ARG A 1 103 ? 6.139 -9.399 -18.808 1.00 95.19 103 ARG A O 1
ATOM 769 N N . ASP A 1 104 ? 7.571 -10.536 -17.513 1.00 93.31 104 ASP A N 1
ATOM 770 C CA . ASP A 1 104 ? 8.761 -10.003 -18.163 1.00 93.31 104 ASP A CA 1
ATOM 771 C C . ASP A 1 104 ? 8.724 -10.228 -19.686 1.00 93.31 104 ASP A C 1
ATOM 773 O O . ASP A 1 104 ? 8.351 -11.307 -20.153 1.00 93.31 104 ASP A O 1
ATOM 777 N N . GLU A 1 105 ? 9.062 -9.182 -20.439 1.00 92.69 105 GLU A N 1
ATOM 778 C CA . GLU A 1 105 ? 9.015 -9.103 -21.906 1.00 92.69 105 GLU A CA 1
ATOM 779 C C . GLU A 1 105 ? 7.613 -9.273 -22.534 1.00 92.69 105 GLU A C 1
ATOM 781 O O . GLU A 1 105 ? 7.471 -9.290 -23.760 1.00 92.69 105 GLU A O 1
ATOM 786 N N . GLU A 1 106 ? 6.549 -9.362 -21.731 1.00 95.88 106 GLU A N 1
ATOM 787 C CA . GLU A 1 106 ? 5.178 -9.444 -22.225 1.00 95.88 106 GLU A CA 1
ATOM 788 C C . GLU A 1 106 ? 4.631 -8.050 -22.563 1.00 95.88 106 GLU A C 1
ATOM 790 O O . GLU A 1 106 ? 4.822 -7.076 -21.829 1.00 95.88 106 GLU A O 1
ATOM 795 N N . MET A 1 107 ? 3.915 -7.961 -23.689 1.00 96.06 107 MET A N 1
ATOM 796 C CA . MET A 1 107 ? 3.128 -6.785 -24.052 1.00 96.06 107 MET A CA 1
ATOM 797 C C . MET A 1 107 ? 1.654 -7.021 -23.760 1.00 96.06 107 MET A C 1
ATOM 799 O O . MET A 1 107 ? 1.072 -8.002 -24.224 1.00 96.06 107 MET A O 1
ATOM 803 N N . VAL A 1 108 ? 1.031 -6.069 -23.074 1.00 96.50 108 VAL A N 1
ATOM 804 C CA . VAL A 1 108 ? -0.399 -6.095 -22.763 1.00 96.50 108 VAL A CA 1
ATOM 805 C C . VAL A 1 108 ? -1.103 -4.866 -23.312 1.00 96.50 108 VAL A C 1
ATOM 807 O O . VAL A 1 108 ? -0.541 -3.773 -23.369 1.00 96.50 108 VAL A O 1
ATOM 810 N N . ARG A 1 109 ? -2.361 -5.063 -23.712 1.00 95.94 109 ARG A N 1
ATOM 811 C CA . ARG A 1 109 ? -3.275 -3.994 -24.117 1.00 95.94 109 ARG A CA 1
ATOM 812 C C . ARG A 1 109 ? -4.413 -3.903 -23.125 1.00 95.94 109 ARG A C 1
ATOM 814 O O . ARG A 1 109 ? -5.014 -4.927 -22.803 1.00 95.94 109 ARG A O 1
ATOM 821 N N . PHE A 1 110 ? -4.696 -2.704 -22.645 1.00 94.69 110 PHE A N 1
ATOM 822 C CA . PHE A 1 110 ? -5.758 -2.479 -21.677 1.00 94.69 110 PHE A CA 1
ATOM 823 C C . PHE A 1 110 ? -6.231 -1.029 -21.690 1.00 94.69 110 PHE A C 1
ATOM 825 O O . PHE A 1 110 ? -5.497 -0.143 -22.111 1.00 94.69 110 PHE A O 1
ATOM 832 N N . THR A 1 111 ? -7.435 -0.791 -21.181 1.00 93.00 111 THR A N 1
ATOM 833 C CA . THR A 1 111 ? -7.969 0.555 -20.967 1.00 93.00 111 THR A CA 1
ATOM 834 C C . THR A 1 111 ? -7.613 1.021 -19.552 1.00 93.00 111 THR A C 1
ATOM 836 O O . THR A 1 111 ? -7.972 0.366 -18.565 1.00 93.00 111 THR A O 1
ATOM 839 N N . ASP A 1 112 ? -6.869 2.120 -19.444 1.00 92.88 112 ASP A N 1
ATOM 840 C CA . ASP A 1 112 ? -6.416 2.674 -18.165 1.00 92.88 112 ASP A CA 1
ATOM 841 C C . ASP A 1 112 ? -7.557 3.328 -17.358 1.00 92.88 112 ASP A C 1
ATOM 843 O O . ASP A 1 112 ? -8.708 3.399 -17.789 1.00 92.88 112 ASP A O 1
ATOM 847 N N . LEU A 1 113 ? -7.248 3.838 -16.160 1.00 90.38 113 LEU A N 1
ATOM 848 C CA . LEU A 1 113 ? -8.228 4.505 -15.288 1.00 90.38 113 LEU A CA 1
ATOM 849 C C . LEU A 1 113 ? -8.894 5.742 -15.922 1.00 90.38 113 LEU A C 1
ATOM 851 O O . LEU A 1 113 ? -9.950 6.165 -15.451 1.00 90.38 113 LEU A O 1
ATOM 855 N N . LYS A 1 114 ? -8.303 6.314 -16.977 1.00 90.88 114 LYS A N 1
ATOM 856 C CA . LYS A 1 114 ? -8.826 7.471 -17.714 1.00 90.88 114 LYS A CA 1
ATOM 857 C C . LYS A 1 114 ? -9.694 7.062 -18.905 1.00 90.88 114 LYS A C 1
ATOM 859 O O . LYS A 1 114 ? -10.225 7.938 -19.582 1.00 90.88 114 LYS A O 1
ATOM 864 N N . GLY A 1 115 ? -9.868 5.764 -19.156 1.00 90.75 115 GLY A N 1
ATOM 865 C CA . GLY A 1 115 ? -10.607 5.280 -20.318 1.00 90.75 115 GLY A CA 1
ATOM 866 C C . GLY A 1 115 ? -9.784 5.290 -21.608 1.00 90.75 115 GLY A C 1
ATOM 867 O O . GLY A 1 115 ? -10.371 5.253 -22.685 1.00 90.75 115 GLY A O 1
ATOM 868 N N . VAL A 1 116 ? -8.451 5.377 -21.520 1.00 92.00 116 VAL A N 1
ATOM 869 C CA . VAL A 1 116 ? -7.563 5.409 -22.688 1.00 92.00 116 VAL A CA 1
ATOM 870 C C . VAL A 1 116 ? -6.946 4.033 -22.904 1.00 92.00 116 VAL A C 1
ATOM 872 O O . VAL A 1 116 ? -6.402 3.433 -21.976 1.00 92.00 116 VAL A O 1
ATOM 875 N N . ASP A 1 117 ? -7.001 3.540 -24.140 1.00 93.56 117 ASP A N 1
ATOM 876 C CA . ASP A 1 117 ? -6.357 2.285 -24.515 1.00 93.56 117 ASP A CA 1
ATOM 877 C C . ASP A 1 117 ? -4.831 2.453 -24.555 1.00 93.56 117 ASP A C 1
ATOM 879 O O . ASP A 1 117 ? -4.268 3.208 -25.351 1.00 93.56 117 ASP A O 1
ATOM 883 N N . GLN A 1 118 ? -4.151 1.711 -23.689 1.00 94.50 118 GLN A N 1
ATOM 884 C CA . GLN A 1 118 ? -2.701 1.659 -23.564 1.00 94.50 118 GLN A CA 1
ATOM 885 C C . GLN A 1 118 ? -2.180 0.327 -24.104 1.00 94.50 118 GLN A C 1
ATOM 887 O O . GLN A 1 118 ? -2.790 -0.729 -23.915 1.00 94.50 118 GLN A O 1
ATOM 892 N N . THR A 1 119 ? -1.014 0.365 -24.746 1.00 96.69 119 THR A N 1
ATOM 893 C CA . THR A 1 119 ? -0.189 -0.820 -25.008 1.00 96.69 119 THR A CA 1
ATOM 894 C C . THR A 1 119 ? 1.120 -0.667 -24.248 1.00 96.69 119 THR A C 1
ATOM 896 O O . THR A 1 119 ? 1.906 0.221 -24.572 1.00 96.69 119 THR A O 1
ATOM 899 N N . CYS A 1 120 ? 1.360 -1.525 -23.259 1.00 96.44 120 CYS A N 1
ATOM 900 C CA . CYS A 1 120 ? 2.562 -1.476 -22.428 1.00 96.44 120 CYS A CA 1
ATOM 901 C C . CYS A 1 120 ? 3.394 -2.747 -22.587 1.00 96.44 120 CYS A C 1
ATOM 903 O O . CYS A 1 120 ? 2.834 -3.844 -22.587 1.00 96.44 120 CYS A O 1
ATOM 905 N N . SER A 1 121 ? 4.715 -2.603 -22.690 1.00 96.56 121 SER A N 1
ATOM 906 C CA . SER A 1 121 ? 5.678 -3.695 -22.530 1.00 96.56 121 SER A CA 1
ATOM 907 C C . SER A 1 121 ? 6.206 -3.712 -21.096 1.00 96.56 121 SER A C 1
ATOM 909 O O . SER A 1 121 ? 6.403 -2.657 -20.492 1.00 96.56 121 SER A O 1
ATOM 911 N N . CYS A 1 122 ? 6.411 -4.902 -20.537 1.00 96.62 122 CYS A N 1
ATOM 912 C CA . CYS A 1 122 ? 6.998 -5.071 -19.212 1.00 96.62 122 CYS A CA 1
ATOM 913 C C . CYS A 1 122 ? 8.472 -5.481 -19.303 1.00 96.62 122 CYS A C 1
ATOM 915 O O . CYS A 1 122 ? 8.823 -6.370 -20.075 1.00 96.62 122 CYS A O 1
ATOM 917 N N . GLN A 1 123 ? 9.323 -4.862 -18.487 1.00 94.75 123 GLN A N 1
ATOM 918 C CA . GLN A 1 123 ? 10.715 -5.245 -18.268 1.00 94.75 123 GLN A CA 1
ATOM 919 C C . GLN A 1 123 ? 10.929 -5.461 -16.767 1.00 94.75 123 GLN A C 1
ATOM 921 O O . GLN A 1 123 ? 11.082 -4.521 -15.993 1.00 94.75 123 GLN A O 1
ATOM 926 N N . ALA A 1 124 ? 10.910 -6.720 -16.347 1.00 88.94 124 ALA A N 1
ATOM 927 C CA . ALA A 1 124 ? 11.037 -7.142 -14.956 1.00 88.94 124 ALA A CA 1
ATOM 928 C C . ALA A 1 124 ? 12.277 -8.017 -14.692 1.00 88.94 124 ALA A C 1
ATOM 930 O O . ALA A 1 124 ? 12.511 -8.437 -13.561 1.00 88.94 124 ALA A O 1
ATOM 931 N N . SER A 1 125 ? 13.090 -8.296 -15.714 1.00 79.75 125 SER A N 1
ATOM 932 C CA . SER A 1 125 ? 14.372 -8.984 -15.559 1.00 79.75 125 SER A CA 1
ATOM 933 C C . SER A 1 125 ? 15.452 -8.094 -14.932 1.00 79.75 125 SER A C 1
ATOM 935 O O . SER A 1 125 ? 15.692 -6.973 -15.374 1.00 79.75 125 SER A O 1
ATOM 937 N N . GLY A 1 126 ? 16.197 -8.639 -13.961 1.00 71.75 126 GLY A N 1
ATOM 938 C CA . GLY A 1 126 ? 17.483 -8.076 -13.524 1.00 71.75 126 GLY A CA 1
ATOM 939 C C . GLY A 1 126 ? 17.606 -7.671 -12.055 1.00 71.75 126 GLY A C 1
ATOM 940 O O . GLY A 1 126 ? 18.536 -6.933 -11.735 1.00 71.75 126 GLY A O 1
ATOM 941 N N . GLY A 1 127 ? 16.717 -8.120 -11.162 1.00 67.50 127 GLY A N 1
ATOM 942 C CA . GLY A 1 127 ? 16.798 -7.771 -9.734 1.00 67.50 127 GLY A CA 1
ATOM 943 C C . GLY A 1 127 ? 16.512 -6.297 -9.437 1.00 67.50 127 GLY A C 1
ATOM 944 O O . GLY A 1 127 ? 16.782 -5.823 -8.336 1.00 67.50 127 GLY A O 1
ATOM 945 N N . MET A 1 128 ? 16.011 -5.564 -10.431 1.00 72.06 128 MET A N 1
ATOM 946 C CA . MET A 1 128 ? 15.562 -4.183 -10.318 1.00 72.06 128 MET A CA 1
ATOM 947 C C . MET A 1 128 ? 14.035 -4.155 -10.297 1.00 72.06 128 MET A C 1
ATOM 949 O O . MET A 1 128 ? 13.385 -5.099 -10.745 1.00 72.06 128 MET A O 1
ATOM 953 N N . ASN A 1 129 ? 13.468 -3.063 -9.785 1.00 80.25 129 ASN A N 1
ATOM 954 C CA . ASN A 1 129 ? 12.023 -2.859 -9.811 1.00 80.25 129 ASN A CA 1
ATOM 955 C C . ASN A 1 129 ? 11.501 -3.010 -11.253 1.00 80.25 129 ASN A C 1
ATOM 957 O O . ASN A 1 129 ? 12.079 -2.383 -12.148 1.00 80.25 129 ASN A O 1
ATOM 961 N N . PRO A 1 130 ? 10.431 -3.796 -11.478 1.00 89.69 130 PRO A N 1
ATOM 962 C CA . PRO A 1 130 ? 9.818 -3.930 -12.791 1.00 89.69 130 PRO A CA 1
ATOM 963 C C . PRO A 1 130 ? 9.503 -2.557 -13.380 1.00 89.69 130 PRO A C 1
ATOM 965 O O . PRO A 1 130 ? 8.857 -1.732 -12.731 1.00 89.69 130 PRO A O 1
ATOM 968 N N . SER A 1 131 ? 9.959 -2.310 -14.601 1.00 92.44 131 SER A N 1
ATOM 969 C CA . SER A 1 131 ? 9.633 -1.112 -15.362 1.00 92.44 131 SER A CA 1
ATOM 970 C C . SER A 1 131 ? 8.674 -1.464 -16.492 1.00 92.44 131 SER A C 1
ATOM 972 O O . SER A 1 131 ? 8.636 -2.594 -16.983 1.00 92.44 131 SER A O 1
ATOM 974 N N . ALA A 1 132 ? 7.860 -0.497 -16.899 1.00 93.81 132 ALA A N 1
ATOM 975 C CA . ALA A 1 132 ? 6.967 -0.657 -18.032 1.00 93.81 132 ALA A CA 1
ATOM 976 C C . ALA A 1 132 ? 7.102 0.529 -18.982 1.00 93.81 132 ALA A C 1
ATOM 978 O O . ALA A 1 132 ? 7.162 1.678 -18.546 1.00 93.81 132 ALA A O 1
ATOM 979 N N . GLU A 1 133 ? 7.112 0.245 -20.280 1.00 94.56 133 GLU A N 1
ATOM 980 C CA . GLU A 1 133 ? 7.092 1.261 -21.328 1.00 94.56 133 GLU A CA 1
ATOM 981 C C . GLU A 1 133 ? 5.735 1.213 -22.027 1.00 94.56 133 GLU A C 1
ATOM 983 O O . GLU A 1 133 ? 5.380 0.224 -22.671 1.00 94.56 133 GLU A O 1
ATOM 988 N N . CYS A 1 134 ? 4.952 2.279 -21.869 1.00 94.62 134 CYS A N 1
ATOM 989 C CA . CYS A 1 134 ? 3.596 2.373 -22.396 1.00 94.62 134 CYS A CA 1
ATOM 990 C C . CYS A 1 134 ? 3.522 3.315 -23.595 1.00 94.62 134 CYS A C 1
ATOM 992 O O . CYS A 1 134 ? 4.098 4.402 -23.599 1.00 94.62 134 CYS A O 1
ATOM 994 N N . THR A 1 135 ? 2.745 2.909 -24.592 1.00 94.38 135 THR A N 1
ATOM 995 C CA . THR A 1 135 ? 2.345 3.740 -25.724 1.00 94.38 135 THR A CA 1
ATOM 996 C C . THR A 1 135 ? 0.829 3.854 -25.734 1.00 94.38 135 THR A C 1
ATOM 998 O O . THR A 1 135 ? 0.119 2.850 -25.633 1.00 94.38 135 THR A O 1
ATOM 1001 N N . ILE A 1 136 ? 0.335 5.085 -25.853 1.00 90.12 136 ILE A N 1
ATOM 1002 C CA . ILE A 1 136 ? -1.091 5.336 -26.047 1.00 90.12 136 ILE A CA 1
ATOM 1003 C C . ILE A 1 136 ? -1.437 4.775 -27.420 1.00 90.12 136 ILE A C 1
ATOM 1005 O O . ILE A 1 136 ? -0.830 5.172 -28.421 1.00 90.12 136 ILE A O 1
ATOM 1009 N N . GLY A 1 137 ? -2.384 3.838 -27.470 1.00 77.69 137 GLY A N 1
ATOM 1010 C CA . GLY A 1 137 ? -2.953 3.421 -28.737 1.00 77.69 137 GLY A CA 1
ATOM 1011 C C . GLY A 1 137 ? -3.575 4.657 -29.363 1.00 77.69 137 GLY A C 1
ATOM 1012 O O . GLY A 1 137 ? -4.555 5.173 -28.834 1.00 77.69 137 GLY A O 1
ATOM 1013 N N . MET A 1 138 ? -2.975 5.177 -30.438 1.00 58.88 138 MET A N 1
ATOM 1014 C CA . MET A 1 138 ? -3.628 6.203 -31.238 1.00 58.88 138 MET A CA 1
ATOM 1015 C C . MET A 1 138 ? -4.968 5.613 -31.656 1.00 58.88 138 MET A C 1
ATOM 1017 O O . MET A 1 138 ? -5.017 4.664 -32.440 1.00 58.88 138 MET A O 1
ATOM 1021 N N . VAL A 1 139 ? -6.042 6.126 -31.056 1.00 57.56 139 VAL A N 1
ATOM 1022 C CA . VAL A 1 139 ? -7.384 5.926 -31.572 1.00 57.56 139 VAL A CA 1
ATOM 1023 C C . VAL A 1 139 ? -7.303 6.511 -32.966 1.00 57.56 139 VAL A C 1
ATOM 1025 O O . VAL A 1 139 ? -7.082 7.710 -33.129 1.00 57.56 139 VAL A O 1
ATOM 1028 N N . ASP A 1 140 ? -7.329 5.632 -33.958 1.00 51.47 140 ASP A N 1
ATOM 1029 C CA . ASP A 1 140 ? -7.396 6.010 -35.354 1.00 51.47 140 ASP A CA 1
ATOM 1030 C C . ASP A 1 140 ? -8.772 6.670 -35.514 1.00 51.47 140 ASP A C 1
ATOM 1032 O O . ASP A 1 140 ? -9.771 6.011 -35.800 1.00 51.47 140 ASP A O 1
ATOM 1036 N N . ASP A 1 141 ? -8.855 7.967 -35.199 1.00 47.06 141 ASP A N 1
ATOM 1037 C CA . ASP A 1 141 ? -10.029 8.815 -35.401 1.00 47.06 141 ASP A CA 1
ATOM 1038 C C . ASP A 1 141 ? -10.150 9.128 -36.896 1.00 47.06 141 ASP A C 1
ATOM 1040 O O . ASP A 1 141 ? -10.178 10.263 -37.361 1.00 47.06 141 ASP A O 1
ATOM 1044 N N . SER A 1 142 ? -10.162 8.062 -37.689 1.00 49.59 142 SER A N 1
ATOM 1045 C CA . SER A 1 142 ? -10.539 8.056 -39.087 1.00 49.59 142 SER A CA 1
ATOM 1046 C C . SER A 1 142 ? -12.034 7.748 -39.206 1.00 49.59 142 SER A C 1
ATOM 1048 O O . SER A 1 142 ? -12.487 7.072 -40.129 1.00 49.59 142 SER A O 1
ATOM 1050 N N . THR A 1 143 ? -12.849 8.333 -38.321 1.00 51.03 143 THR A N 1
ATOM 1051 C CA . THR A 1 143 ? -14.233 8.672 -38.659 1.00 51.03 143 THR A CA 1
ATOM 1052 C C . THR A 1 143 ? -14.214 9.905 -39.556 1.00 51.03 143 THR A C 1
ATOM 1054 O O . THR A 1 143 ? -14.479 11.031 -39.157 1.00 51.03 143 THR A O 1
ATOM 1057 N N . SER A 1 144 ? -13.862 9.662 -40.820 1.00 46.41 144 SER A N 1
ATOM 1058 C CA . SER A 1 144 ? -14.207 10.533 -41.935 1.00 46.41 144 SER A CA 1
ATOM 1059 C C . SER A 1 144 ? -15.712 10.803 -41.875 1.00 46.41 144 SER A C 1
ATOM 1061 O O . SER A 1 144 ? -16.520 9.923 -42.181 1.00 46.41 144 SER A O 1
ATOM 1063 N N . ASP A 1 145 ? -16.073 12.024 -41.483 1.00 43.50 145 ASP A N 1
ATOM 1064 C CA . ASP A 1 145 ? -17.388 12.620 -41.699 1.00 43.50 145 ASP A CA 1
ATOM 1065 C C . ASP A 1 145 ? -17.656 12.722 -43.211 1.00 43.50 145 ASP A C 1
ATOM 1067 O O . ASP A 1 145 ? -17.609 13.784 -43.827 1.00 43.50 145 ASP A O 1
ATOM 1071 N N . ASN A 1 146 ? -17.958 11.587 -43.836 1.00 51.03 146 ASN A N 1
ATOM 1072 C CA . ASN A 1 146 ? -18.621 11.520 -45.128 1.00 51.03 146 ASN A CA 1
ATOM 1073 C C . ASN A 1 146 ? -20.132 11.643 -44.902 1.00 51.03 146 ASN A C 1
ATOM 1075 O O . ASN A 1 146 ? -20.897 10.709 -45.141 1.00 51.03 146 ASN A O 1
ATOM 1079 N N . ASN A 1 147 ? -20.578 12.822 -44.466 1.00 44.22 147 ASN A N 1
ATOM 1080 C CA . ASN A 1 147 ? -21.979 13.204 -44.608 1.00 44.22 147 ASN A CA 1
ATOM 1081 C C . ASN A 1 147 ? -22.199 13.808 -45.998 1.00 44.22 147 ASN A C 1
ATOM 1083 O O . ASN A 1 147 ? -22.308 15.018 -46.183 1.00 44.22 147 ASN A O 1
ATOM 1087 N N . ASN A 1 148 ? -22.311 12.906 -46.974 1.00 54.38 148 ASN A N 1
ATOM 1088 C CA . ASN A 1 148 ? -23.175 13.121 -48.126 1.00 54.38 148 ASN A CA 1
ATOM 1089 C C . ASN A 1 148 ? -24.615 13.239 -47.612 1.00 54.38 148 ASN A C 1
ATOM 1091 O O . ASN A 1 148 ? -25.220 12.236 -47.242 1.00 54.38 148 ASN A O 1
ATOM 1095 N N . ASN A 1 149 ? -25.162 14.450 -47.623 1.00 49.88 149 ASN A N 1
ATOM 1096 C CA . ASN A 1 149 ? -26.597 14.652 -47.760 1.00 49.88 149 ASN A CA 1
ATOM 1097 C C . ASN A 1 149 ? -26.834 15.789 -48.753 1.00 49.88 149 ASN A C 1
ATOM 1099 O O . ASN A 1 149 ? -26.857 16.971 -48.408 1.00 49.88 149 ASN A O 1
ATOM 1103 N N . ASP A 1 150 ? -27.001 15.370 -50.004 1.00 57.56 150 ASP A N 1
ATOM 1104 C CA . ASP A 1 150 ? -27.916 15.997 -50.945 1.00 57.56 150 ASP A CA 1
ATOM 1105 C C . ASP A 1 150 ? -29.299 16.137 -50.286 1.00 57.56 150 ASP A C 1
ATOM 1107 O O . ASP A 1 150 ? -29.875 15.141 -49.856 1.00 57.56 150 ASP A O 1
ATOM 1111 N N . ASP A 1 151 ? -29.817 17.362 -50.179 1.00 53.66 151 ASP A N 1
ATOM 1112 C CA . ASP A 1 151 ? -31.137 17.732 -50.715 1.00 53.66 151 ASP A CA 1
ATOM 1113 C C . ASP A 1 151 ? -31.527 19.183 -50.340 1.00 53.66 151 ASP A C 1
ATOM 1115 O O . ASP A 1 151 ? -31.904 19.499 -49.216 1.00 53.66 151 ASP A O 1
ATOM 1119 N N . ASN A 1 152 ? -31.462 20.052 -51.354 1.00 49.59 152 ASN A N 1
ATOM 1120 C CA . ASN A 1 152 ? -32.594 20.829 -51.880 1.00 49.59 152 ASN A CA 1
ATOM 1121 C C . ASN A 1 152 ? -33.360 21.813 -50.950 1.00 49.59 152 ASN A C 1
ATOM 1123 O O . ASN A 1 152 ? -34.285 21.400 -50.259 1.00 49.59 152 ASN A O 1
ATOM 1127 N N . ASP A 1 153 ? -33.128 23.136 -51.091 1.00 48.00 153 ASP A N 1
ATOM 1128 C CA . ASP A 1 153 ? -34.246 24.096 -51.263 1.00 48.00 153 ASP A CA 1
ATOM 1129 C C . ASP A 1 153 ? -33.855 25.471 -51.881 1.00 48.00 153 ASP A C 1
ATOM 1131 O O . ASP A 1 153 ? -33.201 26.321 -51.282 1.00 48.00 153 ASP A O 1
ATOM 1135 N N . SER A 1 154 ? -34.268 25.649 -53.136 1.00 48.78 154 SER A N 1
ATOM 1136 C CA . SER A 1 154 ? -34.952 26.793 -53.768 1.00 48.78 154 SER A CA 1
ATOM 1137 C C . SER A 1 154 ? -34.764 28.269 -53.313 1.00 48.78 154 SER A C 1
ATOM 1139 O O . SER A 1 154 ? -35.341 28.728 -52.336 1.00 48.78 154 SER A O 1
ATOM 1141 N N . VAL A 1 155 ? -34.231 29.060 -54.266 1.00 46.97 155 VAL A N 1
ATOM 1142 C CA . VAL A 1 155 ? -34.744 30.368 -54.773 1.00 46.97 155 VAL A CA 1
ATOM 1143 C C . VAL A 1 155 ? -34.530 31.651 -53.937 1.00 46.97 155 VAL A C 1
ATOM 1145 O O . VAL A 1 155 ? -35.284 31.954 -53.022 1.00 46.97 155 VAL A O 1
ATOM 1148 N N . SER A 1 156 ? -33.643 32.541 -54.422 1.00 40.69 156 SER A N 1
ATOM 1149 C CA . SER A 1 156 ? -34.031 33.827 -55.058 1.00 40.69 156 SER A CA 1
ATOM 1150 C C . SER A 1 156 ? -32.839 34.779 -55.301 1.00 40.69 156 SER A C 1
ATOM 1152 O O . SER A 1 156 ? -32.362 35.426 -54.376 1.00 40.69 156 SER A O 1
ATOM 1154 N N . GLY A 1 157 ? -32.502 35.010 -56.577 1.00 39.00 157 GLY A N 1
ATOM 1155 C CA . GLY A 1 157 ? -32.369 36.384 -57.090 1.00 39.00 157 GLY A CA 1
ATOM 1156 C C . GLY A 1 157 ? -30.977 37.003 -57.305 1.00 39.00 157 GLY A C 1
ATOM 1157 O O . GLY A 1 157 ? -30.387 37.556 -56.387 1.00 39.00 157 GLY A O 1
ATOM 1158 N N . ASN A 1 158 ? -30.647 37.125 -58.598 1.00 39.31 158 ASN A N 1
ATOM 1159 C CA . ASN A 1 158 ? -30.006 38.261 -59.287 1.00 39.31 158 ASN A CA 1
ATOM 1160 C C . ASN A 1 158 ? -28.473 38.329 -59.484 1.00 39.31 158 ASN A C 1
ATOM 1162 O O . ASN A 1 158 ? -27.739 38.895 -58.686 1.00 39.31 158 ASN A O 1
ATOM 1166 N N . ASN A 1 159 ? -28.125 37.974 -60.730 1.00 42.59 159 ASN A N 1
ATOM 1167 C CA . ASN A 1 159 ? -27.476 38.798 -61.766 1.00 42.59 159 ASN A CA 1
ATOM 1168 C C . ASN A 1 159 ? -25.946 38.954 -61.804 1.00 42.59 159 ASN A C 1
ATOM 1170 O O . ASN A 1 159 ? -25.362 39.673 -61.006 1.00 42.59 159 ASN A O 1
ATOM 1174 N N . ASN A 1 160 ? -25.425 38.446 -62.932 1.00 40.72 160 ASN A N 1
ATOM 1175 C CA . ASN A 1 160 ? -24.345 38.964 -63.781 1.00 40.72 160 ASN A CA 1
ATOM 1176 C C . ASN A 1 160 ? -22.959 39.123 -63.134 1.00 40.72 160 ASN A C 1
ATOM 1178 O O . ASN A 1 160 ? -22.748 40.051 -62.368 1.00 40.72 160 ASN A O 1
ATOM 1182 N N . ASP A 1 161 ? -21.956 38.372 -63.600 1.00 37.41 161 ASP A N 1
ATOM 1183 C CA . ASP A 1 161 ? -21.200 38.819 -64.777 1.00 37.41 161 ASP A CA 1
ATOM 1184 C C . ASP A 1 161 ? -20.264 37.734 -65.351 1.00 37.41 161 ASP A C 1
ATOM 1186 O O . ASP A 1 161 ? -19.707 36.900 -64.647 1.00 37.41 161 ASP A O 1
ATOM 1190 N N . GLN A 1 162 ? -20.180 37.791 -66.674 1.00 40.69 162 GLN A N 1
ATOM 1191 C CA . GLN A 1 162 ? -19.221 37.285 -67.653 1.00 40.69 162 GLN A CA 1
ATOM 1192 C C . GLN A 1 162 ? -18.050 36.345 -67.280 1.00 40.69 162 GLN A C 1
ATOM 1194 O O . GLN A 1 162 ? -17.090 36.723 -66.621 1.00 40.69 162 GLN A O 1
ATOM 1199 N N . THR A 1 163 ? -18.094 35.175 -67.940 1.00 39.59 163 THR A N 1
ATOM 1200 C CA . THR A 1 163 ? -17.076 34.572 -68.840 1.00 39.59 163 THR A CA 1
ATOM 1201 C C . THR A 1 163 ? -15.604 34.585 -68.422 1.00 39.59 163 THR A C 1
ATOM 1203 O O . THR A 1 163 ? -15.017 35.655 -68.350 1.00 39.59 163 THR A O 1
ATOM 1206 N N . VAL A 1 164 ? -14.964 33.408 -68.405 1.00 46.81 164 VAL A N 1
ATOM 1207 C CA . VAL A 1 164 ? -13.953 32.995 -69.408 1.00 46.81 164 VAL A CA 1
ATOM 1208 C C . VAL A 1 164 ? -13.744 31.477 -69.302 1.00 46.81 164 VAL A C 1
ATOM 1210 O O . VAL A 1 164 ? -13.394 30.959 -68.246 1.00 46.81 164 VAL A O 1
ATOM 1213 N N . ASP A 1 165 ? -13.961 30.796 -70.427 1.00 42.97 165 ASP A N 1
ATOM 1214 C CA . ASP A 1 165 ? -13.532 29.427 -70.708 1.00 42.97 165 ASP A CA 1
ATOM 1215 C C . ASP A 1 165 ? -12.004 29.291 -70.605 1.00 42.97 165 ASP A C 1
ATOM 1217 O O . ASP A 1 165 ? -11.279 30.115 -71.168 1.00 42.97 165 ASP A O 1
ATOM 1221 N N . ASN A 1 166 ? -11.503 28.206 -70.009 1.00 40.22 166 ASN A N 1
ATOM 1222 C CA . ASN A 1 166 ? -10.555 27.364 -70.742 1.00 40.22 166 ASN A CA 1
ATOM 1223 C C . ASN A 1 166 ? -10.334 25.996 -70.092 1.00 40.22 166 ASN A C 1
ATOM 1225 O O . ASN A 1 166 ? -9.996 25.876 -68.916 1.00 40.22 166 ASN A O 1
ATOM 1229 N N . ASP A 1 167 ? -10.488 24.993 -70.948 1.00 45.22 167 ASP A N 1
ATOM 1230 C CA . ASP A 1 167 ? -10.246 23.576 -70.746 1.00 45.22 167 ASP A CA 1
ATOM 1231 C C . ASP A 1 167 ? -8.759 23.213 -70.553 1.00 45.22 167 ASP A C 1
ATOM 1233 O O . ASP A 1 167 ? -7.856 23.911 -71.018 1.00 45.22 167 ASP A O 1
ATOM 1237 N N . ASN A 1 168 ? -8.573 21.993 -70.031 1.00 38.78 168 ASN A N 1
ATOM 1238 C CA . ASN A 1 168 ? -7.421 21.087 -70.167 1.00 38.78 168 ASN A CA 1
ATOM 1239 C C . ASN A 1 168 ? -6.171 21.361 -69.310 1.00 38.78 168 ASN A C 1
ATOM 1241 O O . ASN A 1 168 ? -5.345 22.192 -69.673 1.00 38.78 168 ASN A O 1
ATOM 1245 N N . ASN A 1 169 ? -5.907 20.496 -68.316 1.00 38.19 169 ASN A N 1
ATOM 1246 C CA . ASN A 1 169 ? -4.862 19.469 -68.485 1.00 38.19 169 ASN A CA 1
ATOM 1247 C C . ASN A 1 169 ? -4.839 18.390 -67.377 1.00 38.19 169 ASN A C 1
ATOM 1249 O O . ASN A 1 169 ? -4.807 18.701 -66.193 1.00 38.19 169 ASN A O 1
ATOM 1253 N N . THR A 1 170 ? -4.809 17.142 -67.850 1.00 39.75 170 THR A N 1
ATOM 1254 C CA . THR A 1 170 ? -4.209 15.890 -67.335 1.00 39.75 170 THR A CA 1
ATOM 1255 C C . THR A 1 170 ? -3.461 15.849 -65.996 1.00 39.75 170 THR A C 1
ATOM 1257 O O . THR A 1 170 ? -2.514 16.604 -65.787 1.00 39.75 170 THR A O 1
ATOM 1260 N N . ASP A 1 171 ? -3.805 14.811 -65.220 1.00 47.25 171 ASP A N 1
ATOM 1261 C CA . ASP A 1 171 ? -2.935 13.802 -64.586 1.00 47.25 171 ASP A CA 1
ATOM 1262 C C . ASP A 1 171 ? -1.440 14.128 -64.435 1.00 47.25 171 ASP A C 1
ATOM 1264 O O . ASP A 1 171 ? -0.713 14.227 -65.427 1.00 47.25 171 ASP A O 1
ATOM 1268 N N . ASN A 1 172 ? -0.950 14.105 -63.191 1.00 37.66 172 ASN A N 1
ATOM 1269 C CA . ASN A 1 172 ? 0.112 13.168 -62.815 1.00 37.66 172 ASN A CA 1
ATOM 1270 C C . ASN A 1 172 ? 0.346 13.139 -61.301 1.00 37.66 172 ASN A C 1
ATOM 1272 O O . ASN A 1 172 ? 0.597 14.170 -60.678 1.00 37.66 172 ASN A O 1
ATOM 1276 N N . ASP A 1 173 ? 0.348 11.917 -60.769 1.00 44.59 173 ASP A N 1
ATOM 1277 C CA . ASP A 1 173 ? 1.024 11.516 -59.541 1.00 44.59 173 ASP A CA 1
ATOM 1278 C C . ASP A 1 173 ? 2.407 12.162 -59.412 1.00 44.59 173 ASP A C 1
ATOM 1280 O O . ASP A 1 173 ? 3.212 12.159 -60.347 1.00 44.59 173 ASP A O 1
ATOM 1284 N N . THR A 1 174 ? 2.728 12.634 -58.213 1.00 36.16 174 THR A N 1
ATOM 1285 C CA . THR A 1 174 ? 4.043 12.383 -57.617 1.00 36.16 174 THR A CA 1
ATOM 1286 C C . THR A 1 174 ? 3.959 12.591 -56.112 1.00 36.16 174 THR A C 1
ATOM 1288 O O . THR A 1 174 ? 3.729 13.700 -55.631 1.00 36.16 174 THR A O 1
ATOM 1291 N 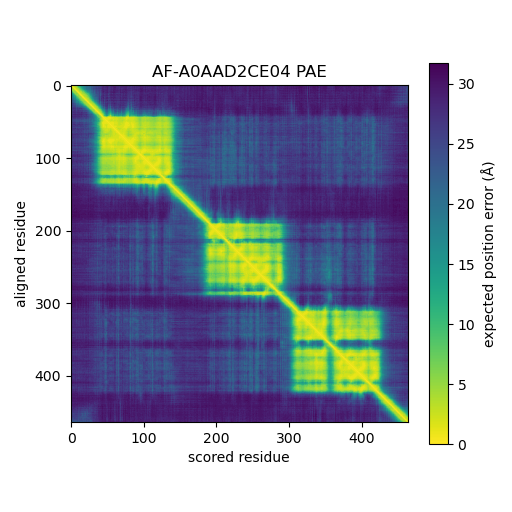N . ASP A 1 175 ? 4.169 11.489 -55.393 1.00 44.94 175 ASP A N 1
ATOM 1292 C CA . ASP A 1 175 ? 4.595 11.453 -54.001 1.00 44.94 175 ASP A CA 1
ATOM 1293 C C . ASP A 1 175 ? 5.691 12.494 -53.757 1.00 44.94 175 ASP A C 1
ATOM 1295 O O . ASP A 1 175 ? 6.820 12.352 -54.234 1.00 44.94 175 ASP A O 1
ATOM 1299 N N . ASN A 1 176 ? 5.371 13.518 -52.972 1.00 35.03 176 ASN A N 1
ATOM 1300 C CA . ASN A 1 176 ? 6.372 14.315 -52.284 1.00 35.03 176 ASN A CA 1
ATOM 1301 C C . ASN A 1 176 ? 6.324 13.934 -50.807 1.00 35.03 176 ASN A C 1
ATOM 1303 O O . ASN A 1 176 ? 5.606 14.518 -49.998 1.00 35.03 176 ASN A O 1
ATOM 1307 N N . VAL A 1 177 ? 7.123 12.921 -50.484 1.00 40.88 177 VAL A N 1
ATOM 1308 C CA . VAL A 1 177 ? 7.626 12.679 -49.137 1.00 40.88 177 VAL A CA 1
ATOM 1309 C C . VAL A 1 177 ? 8.461 13.903 -48.754 1.00 40.88 177 VAL A C 1
ATOM 1311 O O . VAL A 1 177 ? 9.598 14.061 -49.197 1.00 40.88 177 VAL A O 1
ATOM 1314 N N . VAL A 1 178 ? 7.875 14.798 -47.962 1.00 37.44 178 VAL A N 1
ATOM 1315 C CA . VAL A 1 178 ? 8.622 15.840 -47.258 1.00 37.44 178 VAL A CA 1
ATOM 1316 C C . VAL A 1 178 ? 9.254 15.168 -46.042 1.00 37.44 178 VAL A C 1
ATOM 1318 O O . VAL A 1 178 ? 8.593 14.930 -45.036 1.00 37.44 178 VAL A O 1
ATOM 1321 N N . ILE A 1 179 ? 10.530 14.800 -46.170 1.00 42.72 179 ILE A N 1
ATOM 1322 C CA . ILE A 1 179 ? 11.401 14.583 -45.012 1.00 42.72 179 ILE A CA 1
ATOM 1323 C C . ILE A 1 179 ? 11.752 15.979 -44.507 1.00 42.72 179 ILE A C 1
ATOM 1325 O O . ILE A 1 179 ? 12.542 16.682 -45.139 1.00 42.72 179 ILE A O 1
ATOM 1329 N N . ASP A 1 180 ? 11.124 16.387 -43.408 1.00 36.25 180 ASP A N 1
ATOM 1330 C CA . ASP A 1 180 ? 11.505 17.590 -42.677 1.00 36.25 180 ASP A CA 1
ATOM 1331 C C . ASP A 1 180 ? 12.589 17.219 -41.652 1.00 36.25 180 ASP A C 1
ATOM 1333 O O . ASP A 1 180 ? 12.321 16.925 -40.490 1.00 36.25 180 ASP A O 1
ATOM 1337 N N . ASP A 1 181 ? 13.837 17.164 -42.122 1.00 44.38 181 ASP A N 1
ATOM 1338 C CA . ASP A 1 181 ? 15.023 17.223 -41.264 1.00 44.38 181 ASP A CA 1
ATOM 1339 C C . ASP A 1 181 ? 15.317 18.708 -40.984 1.00 44.38 181 ASP A C 1
ATOM 1341 O O . ASP A 1 181 ? 16.192 19.324 -41.600 1.00 44.38 181 ASP A O 1
ATOM 1345 N N . GLY A 1 182 ? 14.541 19.310 -40.080 1.00 39.53 182 GLY A N 1
ATOM 1346 C CA . GLY A 1 182 ? 14.582 20.745 -39.803 1.00 39.53 182 GLY A CA 1
ATOM 1347 C C . GLY A 1 182 ? 14.463 21.069 -38.317 1.00 39.53 182 GLY A C 1
ATOM 1348 O O . GLY A 1 182 ? 13.378 21.068 -37.754 1.00 39.53 182 GLY A O 1
ATOM 1349 N N . ASN A 1 183 ? 15.593 21.405 -37.687 1.00 45.84 183 ASN A N 1
ATOM 1350 C CA . ASN A 1 183 ? 15.712 21.972 -36.337 1.00 45.84 183 ASN A CA 1
ATOM 1351 C C . ASN A 1 183 ? 15.000 23.343 -36.200 1.00 45.84 183 ASN A C 1
ATOM 1353 O O . ASN A 1 183 ? 15.673 24.355 -35.993 1.00 45.84 183 ASN A O 1
ATOM 1357 N N . ASN A 1 184 ? 13.670 23.405 -36.299 1.00 41.12 184 ASN A N 1
ATOM 1358 C CA . ASN A 1 184 ? 12.910 24.623 -36.022 1.00 41.12 184 ASN A CA 1
ATOM 1359 C C . ASN A 1 184 ? 12.360 24.572 -34.590 1.00 41.12 184 ASN A C 1
ATOM 1361 O O . ASN A 1 184 ? 11.290 24.035 -34.323 1.00 41.12 184 ASN A O 1
ATOM 1365 N N . LYS A 1 185 ? 13.140 25.109 -33.645 1.00 48.94 185 LYS A N 1
ATOM 1366 C CA . LYS A 1 185 ? 12.783 25.207 -32.217 1.00 48.94 185 LYS A CA 1
ATOM 1367 C C . LYS A 1 185 ? 11.786 26.348 -31.927 1.00 48.94 185 LYS A C 1
ATOM 1369 O O . LYS A 1 185 ? 11.453 26.571 -30.769 1.00 48.94 185 LYS A O 1
ATOM 1374 N N . ASP A 1 186 ? 11.312 27.031 -32.971 1.00 54.94 186 ASP A N 1
ATOM 1375 C CA . ASP A 1 186 ? 10.557 28.286 -32.879 1.00 54.94 186 ASP A CA 1
ATOM 1376 C C . ASP A 1 186 ? 9.041 28.126 -33.128 1.00 54.94 186 ASP A C 1
ATOM 1378 O O . ASP A 1 186 ? 8.310 29.098 -32.980 1.00 54.94 186 ASP A O 1
ATOM 1382 N N . ASP A 1 187 ? 8.554 26.913 -33.427 1.00 52.00 187 ASP A N 1
ATOM 1383 C CA . ASP A 1 187 ? 7.116 26.606 -33.583 1.00 52.00 187 ASP A CA 1
ATOM 1384 C C . ASP A 1 187 ? 6.570 25.721 -32.441 1.00 52.00 187 ASP A C 1
ATOM 1386 O O . ASP A 1 187 ? 5.565 25.020 -32.587 1.00 52.00 187 ASP A O 1
ATOM 1390 N N . LEU A 1 188 ? 7.231 25.722 -31.276 1.00 55.62 188 LEU A N 1
ATOM 1391 C CA . LEU A 1 188 ? 6.620 25.181 -30.062 1.00 55.62 188 LEU A CA 1
ATOM 1392 C C . LEU A 1 188 ? 5.430 26.075 -29.716 1.00 55.62 188 LEU A C 1
ATOM 1394 O O . LEU A 1 188 ? 5.621 27.185 -29.235 1.00 55.62 188 LEU A O 1
ATOM 1398 N N . ASN A 1 189 ? 4.217 25.590 -29.996 1.00 58.22 189 ASN A N 1
ATOM 1399 C CA . ASN A 1 189 ? 2.962 26.224 -29.599 1.00 58.22 189 ASN A CA 1
ATOM 1400 C C . ASN A 1 189 ? 3.103 26.828 -28.189 1.00 58.22 189 ASN A C 1
ATOM 1402 O O . ASN A 1 189 ? 3.375 26.082 -27.239 1.00 58.22 189 ASN A O 1
ATOM 1406 N N . ASP A 1 190 ? 2.866 28.143 -28.076 1.00 64.62 190 ASP A N 1
ATOM 1407 C CA . ASP A 1 190 ? 2.938 29.006 -26.872 1.00 64.62 190 ASP A CA 1
ATOM 1408 C C . ASP A 1 190 ? 2.140 28.493 -25.651 1.00 64.62 190 ASP A C 1
ATOM 1410 O O . ASP A 1 190 ? 2.067 29.135 -24.611 1.00 64.62 190 ASP A O 1
ATOM 1414 N N . SER A 1 191 ? 1.510 27.329 -25.758 1.00 82.88 191 SER A N 1
ATOM 1415 C CA . SER A 1 191 ? 0.649 26.732 -24.753 1.00 82.88 191 SER A CA 1
ATOM 1416 C C . SER A 1 191 ? 1.257 25.503 -24.063 1.00 82.88 191 SER A C 1
ATOM 1418 O O . SER A 1 191 ? 0.608 24.926 -23.199 1.00 82.88 191 SER A O 1
ATOM 1420 N N . SER A 1 192 ? 2.452 25.040 -24.443 1.00 89.06 192 SER A N 1
ATOM 1421 C CA . SER A 1 192 ? 3.079 23.849 -23.839 1.00 89.06 192 SER A CA 1
ATOM 1422 C C . SER A 1 192 ? 4.123 24.197 -22.772 1.00 89.06 192 SER A C 1
ATOM 1424 O O . SER A 1 192 ? 4.847 25.180 -22.897 1.00 89.06 192 SER A O 1
ATOM 1426 N N . CYS A 1 193 ? 4.208 23.389 -21.715 1.00 90.38 193 CYS A N 1
ATOM 1427 C CA . CYS A 1 193 ? 5.152 23.570 -20.615 1.00 90.38 193 CYS A CA 1
ATOM 1428 C C . CYS A 1 193 ? 6.385 22.699 -20.828 1.00 90.38 193 CYS A C 1
ATOM 1430 O O . CYS A 1 193 ? 6.269 21.512 -21.128 1.00 90.38 193 CYS A O 1
ATOM 1432 N N . LEU A 1 194 ? 7.569 23.267 -20.616 1.00 89.31 194 LEU A N 1
ATOM 1433 C CA . LEU A 1 194 ? 8.814 22.508 -20.569 1.00 89.31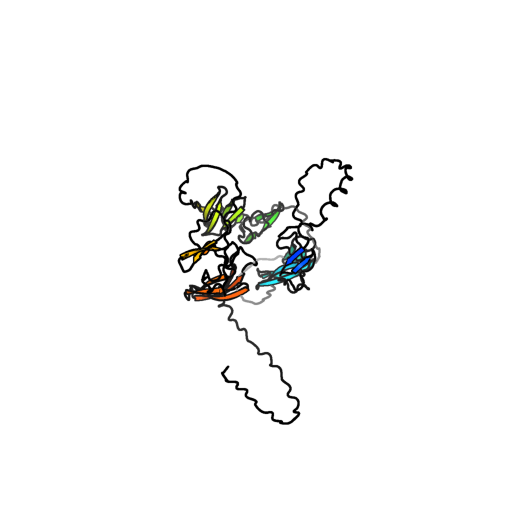 194 LEU A CA 1
ATOM 1434 C C . LEU A 1 194 ? 9.083 22.073 -19.126 1.00 89.31 194 LEU A C 1
ATOM 1436 O O . LEU A 1 194 ? 9.322 22.913 -18.259 1.00 89.31 194 LEU A O 1
ATOM 1440 N N . VAL A 1 195 ? 9.077 20.768 -18.872 1.00 87.12 195 VAL A N 1
ATOM 1441 C CA . VAL A 1 195 ? 9.360 20.190 -17.557 1.00 87.12 195 VAL A CA 1
ATOM 1442 C C . VAL A 1 195 ? 10.676 19.417 -17.599 1.00 87.12 195 VAL A C 1
ATOM 1444 O O . VAL A 1 195 ? 10.959 18.688 -18.548 1.00 87.12 195 VAL A O 1
ATOM 1447 N N . ILE A 1 196 ? 11.510 19.584 -16.571 1.00 81.62 196 ILE A N 1
ATOM 1448 C CA . ILE A 1 196 ? 12.790 18.878 -16.444 1.00 81.62 196 ILE A CA 1
ATOM 1449 C C . ILE A 1 196 ? 12.598 17.674 -15.517 1.00 81.62 196 ILE A C 1
ATOM 1451 O O . ILE A 1 196 ? 12.241 17.834 -14.351 1.00 81.62 196 ILE A O 1
ATOM 1455 N N . LEU A 1 197 ? 12.863 16.468 -16.009 1.00 79.00 197 LEU A N 1
ATOM 1456 C CA . LEU A 1 197 ? 12.813 15.224 -15.235 1.00 79.00 197 LEU A CA 1
ATOM 1457 C C . LEU A 1 197 ? 13.993 15.147 -14.231 1.00 79.00 197 LEU A C 1
ATOM 1459 O O . LEU A 1 197 ? 15.030 15.773 -14.463 1.00 79.00 197 LEU A O 1
ATOM 1463 N N . PRO A 1 198 ? 13.925 14.368 -13.128 1.00 72.12 198 PRO A N 1
ATOM 1464 C CA . PRO A 1 198 ? 15.043 14.106 -12.220 1.00 72.12 198 PRO A CA 1
ATOM 1465 C C . PRO A 1 198 ? 16.273 13.537 -12.929 1.00 72.12 198 PRO A C 1
ATOM 1467 O O . PRO A 1 198 ? 17.395 13.817 -12.516 1.00 72.12 198 PRO A O 1
ATOM 1470 N N . SER A 1 199 ? 16.073 12.810 -14.035 1.00 77.19 199 SER A N 1
ATOM 1471 C CA . SER A 1 199 ? 17.145 12.337 -14.922 1.00 77.19 199 SER A CA 1
ATOM 1472 C C . SER A 1 199 ? 17.879 13.465 -15.663 1.00 77.19 199 SER A C 1
ATOM 1474 O O . SER A 1 199 ? 18.909 13.222 -16.287 1.00 77.19 199 SER A O 1
ATOM 1476 N N . GLY A 1 200 ? 17.360 14.696 -15.613 1.00 81.31 200 GLY A N 1
ATOM 1477 C CA . GLY A 1 200 ? 17.837 15.852 -16.367 1.00 81.31 200 GLY A CA 1
ATOM 1478 C C . GLY A 1 200 ? 17.274 15.948 -17.786 1.00 81.31 200 GLY A C 1
ATOM 1479 O O . GLY A 1 200 ? 17.587 16.909 -18.482 1.00 81.31 200 GLY A O 1
ATOM 1480 N N . ALA A 1 201 ? 16.458 14.983 -18.222 1.00 81.56 201 ALA A N 1
ATOM 1481 C CA . ALA A 1 201 ? 15.796 15.034 -19.520 1.00 81.56 201 ALA A CA 1
ATOM 1482 C C . ALA A 1 201 ? 14.699 16.112 -19.550 1.00 81.56 201 ALA A C 1
ATOM 1484 O O . ALA A 1 201 ? 14.022 16.353 -18.554 1.00 81.56 201 ALA A O 1
ATOM 1485 N N . GLU A 1 202 ? 14.523 16.747 -20.705 1.00 87.12 202 GLU A N 1
ATOM 1486 C CA . GLU A 1 202 ? 13.453 17.712 -20.957 1.00 87.12 202 GLU A CA 1
ATOM 1487 C C . GLU A 1 202 ? 12.218 16.986 -21.509 1.00 87.12 202 GLU A C 1
ATOM 1489 O O . GLU A 1 202 ? 12.332 16.150 -22.408 1.00 87.12 202 GLU A O 1
ATOM 1494 N N . LYS A 1 203 ? 11.034 17.315 -20.991 1.00 87.50 203 LYS A N 1
ATOM 1495 C CA . LYS A 1 203 ? 9.740 16.817 -21.460 1.00 87.50 203 LYS A CA 1
ATOM 1496 C C . LYS A 1 203 ? 8.817 17.994 -21.746 1.00 87.50 203 LYS A C 1
ATOM 1498 O O . LYS A 1 203 ? 8.695 18.905 -20.934 1.00 87.50 203 LYS A O 1
ATOM 1503 N N . ILE A 1 204 ? 8.159 17.969 -22.900 1.00 88.94 204 ILE A N 1
ATOM 1504 C CA . ILE A 1 204 ? 7.149 18.964 -23.268 1.00 88.94 204 ILE A CA 1
ATOM 1505 C C . ILE A 1 204 ? 5.780 18.415 -22.871 1.00 88.94 204 ILE A C 1
ATOM 1507 O O . ILE A 1 204 ? 5.381 17.340 -23.320 1.00 88.94 204 ILE A O 1
ATOM 1511 N N . VAL A 1 205 ? 5.067 19.152 -22.027 1.00 86.94 205 VAL A N 1
ATOM 1512 C CA . VAL A 1 205 ? 3.726 18.814 -21.548 1.00 86.94 205 VAL A CA 1
ATOM 1513 C C . VAL A 1 205 ? 2.720 19.740 -22.239 1.00 86.94 205 VAL A C 1
ATOM 1515 O O . VAL A 1 205 ? 2.822 20.958 -22.090 1.00 86.94 205 VAL A O 1
ATOM 1518 N N . PRO A 1 206 ? 1.764 19.210 -23.025 1.00 86.19 206 PRO A N 1
ATOM 1519 C CA . PRO A 1 206 ? 0.744 20.036 -23.669 1.00 86.19 206 PRO A CA 1
ATOM 1520 C C . PRO A 1 206 ? -0.131 20.791 -22.658 1.00 86.19 206 PRO A C 1
ATOM 1522 O O . PRO A 1 206 ? -0.343 20.311 -21.544 1.00 86.19 206 PRO A O 1
ATOM 1525 N N . ASN A 1 207 ? -0.682 21.936 -23.073 1.00 88.44 207 ASN A N 1
ATOM 1526 C CA . ASN A 1 207 ? -1.630 22.710 -22.267 1.00 88.44 207 ASN A CA 1
ATOM 1527 C C . ASN A 1 207 ? -2.778 21.837 -21.748 1.00 88.44 207 ASN A C 1
ATOM 1529 O O . ASN A 1 207 ? -3.333 21.040 -22.505 1.00 88.44 207 ASN A O 1
ATOM 1533 N N . GLY A 1 208 ? -3.168 22.022 -20.492 1.00 84.00 208 GLY A N 1
ATOM 1534 C CA . GLY A 1 208 ? -4.266 21.300 -19.852 1.00 84.00 208 GLY A CA 1
ATOM 1535 C C . GLY A 1 208 ? -3.933 19.875 -19.403 1.00 84.00 208 GLY A C 1
ATOM 1536 O O . GLY A 1 208 ? -4.776 19.240 -18.772 1.00 84.00 208 GLY A O 1
ATOM 1537 N N . ASN A 1 209 ? -2.728 19.360 -19.681 1.00 86.44 209 ASN A N 1
ATOM 1538 C CA . ASN A 1 209 ? -2.314 18.041 -19.206 1.00 86.44 209 ASN A CA 1
ATOM 1539 C C . ASN A 1 209 ? -1.662 18.098 -17.818 1.00 86.44 209 ASN A C 1
ATOM 1541 O O . ASN A 1 209 ? -0.972 19.054 -17.460 1.00 86.44 209 ASN A O 1
ATOM 1545 N N . TYR A 1 210 ? -1.863 17.017 -17.063 1.00 82.69 210 TYR A N 1
ATOM 1546 C CA . TYR A 1 210 ? -1.249 16.794 -15.757 1.00 82.69 210 TYR A CA 1
ATOM 1547 C C . TYR A 1 210 ? 0.237 16.430 -15.864 1.00 82.69 210 TYR A C 1
ATOM 1549 O O . TYR A 1 210 ? 0.671 15.757 -16.802 1.00 82.69 210 TYR A O 1
ATOM 1557 N N . ILE A 1 211 ? 0.978 16.837 -14.841 1.00 82.62 211 ILE A N 1
ATOM 1558 C CA . ILE A 1 211 ? 2.398 16.594 -14.608 1.00 82.62 211 ILE A CA 1
ATOM 1559 C C . ILE A 1 211 ? 2.483 15.646 -13.401 1.00 82.62 211 ILE A C 1
ATOM 1561 O O . ILE A 1 211 ? 2.160 16.037 -12.278 1.00 82.62 211 ILE A O 1
ATOM 1565 N N . TYR A 1 212 ? 2.847 14.387 -13.656 1.00 75.94 212 TYR A N 1
ATOM 1566 C CA . TYR A 1 212 ? 2.904 13.297 -12.663 1.00 75.94 212 TYR A CA 1
ATOM 1567 C C . TYR A 1 212 ? 4.326 13.102 -12.104 1.00 75.94 212 TYR A C 1
ATOM 1569 O O . TYR A 1 212 ? 5.236 13.835 -12.485 1.00 75.94 212 TYR A O 1
ATOM 1577 N N . GLU A 1 213 ? 4.520 12.163 -11.173 1.00 55.84 213 GLU A N 1
ATOM 1578 C CA . GLU A 1 213 ? 5.804 11.869 -10.528 1.00 55.84 213 GLU A CA 1
ATOM 1579 C C . GLU A 1 213 ? 6.950 11.602 -11.503 1.00 55.84 213 GLU A C 1
ATOM 1581 O O . GLU A 1 213 ? 6.784 11.114 -12.622 1.00 55.84 213 GLU A O 1
ATOM 1586 N N . GLY A 1 214 ? 8.163 11.895 -11.027 1.00 56.12 214 GLY A N 1
ATOM 1587 C CA . GLY A 1 214 ? 9.374 11.768 -11.828 1.00 56.12 214 GLY A CA 1
ATOM 1588 C C . GLY A 1 214 ? 9.623 12.982 -12.716 1.00 56.12 214 GLY A C 1
ATOM 1589 O O . GLY A 1 214 ? 10.381 12.879 -13.675 1.00 56.12 214 GLY A O 1
ATOM 1590 N N . GLU A 1 215 ? 9.044 14.138 -12.390 1.00 60.09 215 GLU A N 1
ATOM 1591 C CA . GLU A 1 215 ? 9.339 15.430 -13.008 1.00 60.09 215 GLU A CA 1
ATOM 1592 C C . GLU A 1 215 ? 9.715 16.427 -11.896 1.00 60.09 215 GLU A C 1
ATOM 1594 O O . GLU A 1 215 ? 8.976 16.542 -10.924 1.00 60.09 215 GLU A O 1
ATOM 1599 N N . LYS A 1 216 ? 10.848 17.154 -11.976 1.00 59.22 216 LYS A N 1
ATOM 1600 C CA . LYS A 1 216 ? 11.316 18.052 -10.883 1.00 59.22 216 LYS A CA 1
ATOM 1601 C C . LYS A 1 216 ? 10.288 19.110 -10.465 1.00 59.22 216 LYS A C 1
ATOM 1603 O O . LYS A 1 216 ? 10.459 19.736 -9.424 1.00 59.22 216 LYS A O 1
ATOM 1608 N N . ALA A 1 217 ? 9.275 19.348 -11.292 1.00 59.41 217 ALA A N 1
ATOM 1609 C CA . ALA A 1 217 ? 8.209 20.290 -11.007 1.00 59.41 217 ALA A CA 1
ATOM 1610 C C . ALA A 1 217 ? 7.188 19.771 -9.978 1.00 59.41 217 ALA A C 1
ATOM 1612 O O . ALA A 1 217 ? 6.593 20.592 -9.288 1.00 59.41 217 ALA A O 1
ATOM 1613 N N . ASN A 1 218 ? 7.012 18.451 -9.824 1.00 67.81 218 ASN A N 1
ATOM 1614 C CA . ASN A 1 218 ? 6.102 17.882 -8.830 1.00 67.81 218 ASN A CA 1
ATOM 1615 C C . ASN A 1 218 ? 6.885 17.306 -7.640 1.00 67.81 218 ASN A C 1
ATOM 1617 O O . ASN A 1 218 ? 7.292 16.147 -7.628 1.00 67.81 218 ASN A O 1
ATOM 1621 N N . ILE A 1 219 ? 7.105 18.155 -6.637 1.00 81.12 219 ILE A N 1
ATOM 1622 C CA . ILE A 1 219 ? 7.834 17.816 -5.404 1.00 81.12 219 ILE A CA 1
ATOM 1623 C C . ILE A 1 219 ? 7.000 16.912 -4.471 1.00 81.12 219 ILE A C 1
ATOM 1625 O O . ILE A 1 219 ? 7.552 16.250 -3.601 1.00 81.12 219 ILE A O 1
ATOM 1629 N N . CYS A 1 220 ? 5.679 16.872 -4.649 1.00 86.12 220 CYS A N 1
ATOM 1630 C CA . CYS A 1 220 ? 4.736 16.320 -3.677 1.00 86.12 220 CYS A CA 1
ATOM 1631 C C . CYS A 1 220 ? 4.215 14.924 -4.007 1.00 86.12 220 CYS A C 1
ATOM 1633 O O . CYS A 1 220 ? 3.376 14.393 -3.282 1.00 86.12 220 CYS A O 1
ATOM 1635 N N . GLY A 1 221 ? 4.701 14.337 -5.092 1.00 83.25 221 GLY A N 1
ATOM 1636 C CA . GLY A 1 221 ? 4.274 13.026 -5.541 1.00 83.25 221 GLY A CA 1
ATOM 1637 C C . GLY A 1 221 ? 2.946 13.032 -6.305 1.00 83.25 221 GLY A C 1
ATOM 1638 O O . GLY A 1 221 ? 2.342 14.074 -6.579 1.00 83.25 221 GLY A O 1
ATOM 1639 N N . ASP A 1 222 ? 2.478 11.839 -6.668 1.00 80.12 222 ASP A N 1
ATOM 1640 C CA . ASP A 1 222 ? 1.311 11.655 -7.544 1.00 80.12 222 ASP A CA 1
ATOM 1641 C C . ASP A 1 222 ? -0.020 12.076 -6.903 1.00 80.12 222 ASP A C 1
ATOM 1643 O O . ASP A 1 222 ? -0.973 12.422 -7.605 1.00 80.12 222 ASP A O 1
ATOM 1647 N N . ASP A 1 223 ? -0.080 12.113 -5.570 1.00 82.31 223 ASP A N 1
ATOM 1648 C CA . ASP A 1 223 ? -1.263 12.542 -4.816 1.00 82.31 223 ASP A CA 1
ATOM 1649 C C . ASP A 1 223 ? -1.522 14.061 -4.906 1.00 82.31 223 ASP A C 1
ATOM 1651 O O . ASP A 1 223 ? -2.605 14.544 -4.539 1.00 82.31 223 ASP A O 1
ATOM 1655 N N . TYR A 1 224 ? -0.546 14.811 -5.427 1.00 87.25 224 TYR A N 1
ATOM 1656 C CA . TYR A 1 224 ? -0.556 16.263 -5.583 1.00 87.25 224 TYR A CA 1
ATOM 1657 C C . TYR A 1 224 ? -0.139 16.634 -7.015 1.00 87.25 224 TYR A C 1
ATOM 1659 O O . TYR A 1 224 ? 0.955 17.144 -7.236 1.00 87.25 224 TYR A O 1
ATOM 1667 N N . PRO A 1 225 ? -0.978 16.366 -8.028 1.00 86.38 225 PRO A N 1
ATOM 1668 C CA . PRO A 1 225 ? -0.596 16.594 -9.415 1.00 86.38 225 PRO A CA 1
ATOM 1669 C C . PRO A 1 225 ? -0.539 18.093 -9.741 1.00 86.38 225 PRO A C 1
ATOM 1671 O O . PRO A 1 225 ? -1.460 18.844 -9.409 1.00 86.38 225 PRO A O 1
ATOM 1674 N N . CYS A 1 226 ? 0.504 18.519 -10.456 1.00 88.06 226 CYS A N 1
ATOM 1675 C CA . CYS A 1 226 ? 0.523 19.818 -11.136 1.00 88.06 226 CYS A CA 1
ATOM 1676 C C . CYS A 1 226 ? -0.091 19.688 -12.535 1.00 88.06 226 CYS A C 1
ATOM 1678 O O . CYS A 1 226 ? -0.265 18.583 -13.054 1.00 88.06 226 CYS A O 1
ATOM 1680 N N . PHE A 1 227 ? -0.402 20.803 -13.180 1.00 89.88 227 PHE A N 1
ATOM 1681 C CA . PHE A 1 227 ? -0.855 20.829 -14.567 1.00 89.88 227 PHE A CA 1
ATOM 1682 C C . PHE A 1 227 ? -0.165 21.945 -15.345 1.00 89.88 227 PHE A C 1
ATOM 1684 O O . PHE A 1 227 ? 0.300 22.932 -14.780 1.00 89.88 227 PHE A O 1
ATOM 1691 N N . CYS A 1 228 ? -0.068 21.763 -16.658 1.00 90.75 228 CYS A N 1
ATOM 1692 C CA . CYS A 1 228 ? 0.404 22.806 -17.553 1.00 90.75 228 CYS A CA 1
ATOM 1693 C C . CYS A 1 228 ? -0.749 23.747 -17.919 1.00 90.75 228 CYS A C 1
ATOM 1695 O O . CYS A 1 228 ? -1.751 23.284 -18.463 1.00 90.75 228 CYS A O 1
ATOM 1697 N N . ASN A 1 229 ? -0.600 25.044 -17.662 1.00 88.44 229 ASN A N 1
ATOM 1698 C CA . ASN A 1 229 ? -1.544 26.086 -18.047 1.00 88.44 229 ASN A CA 1
ATOM 1699 C C . ASN A 1 229 ? -0.819 27.210 -18.799 1.00 88.44 229 ASN A C 1
ATOM 1701 O O . ASN A 1 229 ? -0.022 27.941 -18.221 1.00 88.44 229 ASN A O 1
ATOM 1705 N N . GLU A 1 230 ? -1.067 27.323 -20.104 1.00 90.12 230 GLU A N 1
ATOM 1706 C CA . GLU A 1 230 ? -0.520 28.377 -20.975 1.00 90.12 230 GLU A CA 1
ATOM 1707 C C . GLU A 1 230 ? 1.013 28.521 -20.868 1.00 90.12 230 GLU A C 1
ATOM 1709 O O . GLU A 1 230 ? 1.564 29.616 -20.763 1.00 90.12 230 GLU A O 1
ATOM 1714 N N . GLY A 1 231 ? 1.718 27.384 -20.852 1.00 86.75 231 GLY A N 1
ATOM 1715 C CA . GLY A 1 231 ? 3.179 27.345 -20.732 1.00 86.75 231 GLY A CA 1
ATOM 1716 C C . GLY A 1 231 ? 3.720 27.528 -19.308 1.00 86.75 231 GLY A C 1
ATOM 1717 O O . GLY A 1 231 ? 4.933 27.448 -19.109 1.00 86.75 231 GLY A O 1
ATOM 1718 N N . GLN A 1 232 ? 2.853 27.716 -18.309 1.00 84.88 232 GLN A N 1
ATOM 1719 C CA . GLN A 1 232 ? 3.212 27.751 -16.891 1.00 84.88 232 GLN A CA 1
ATOM 1720 C C . GLN A 1 232 ? 2.800 26.461 -16.183 1.00 84.88 232 GLN A C 1
ATOM 1722 O O . GLN A 1 232 ? 1.736 25.903 -16.432 1.00 84.88 232 GLN A O 1
ATOM 1727 N N . VAL A 1 233 ? 3.652 25.969 -15.285 1.00 85.81 233 VAL A N 1
ATOM 1728 C CA . VAL A 1 233 ? 3.296 24.840 -14.421 1.00 85.81 233 VAL A CA 1
ATOM 1729 C C . VAL A 1 233 ? 2.541 25.377 -13.212 1.00 85.81 233 VAL A C 1
ATOM 1731 O O . VAL A 1 233 ? 3.108 26.118 -12.412 1.00 85.81 233 VAL A O 1
ATOM 1734 N N . GLU A 1 234 ? 1.279 24.985 -13.073 1.00 87.81 234 GLU A N 1
ATOM 1735 C CA . GLU A 1 234 ? 0.432 25.324 -11.936 1.00 87.81 234 GLU A CA 1
ATOM 1736 C C . GLU A 1 234 ? 0.257 24.105 -11.029 1.00 87.81 234 GLU A C 1
ATOM 1738 O O . GLU A 1 234 ? -0.194 23.037 -11.446 1.00 87.81 234 GLU A O 1
ATOM 1743 N N . CYS A 1 235 ? 0.616 24.270 -9.761 1.00 89.88 235 CYS A N 1
ATOM 1744 C CA . CYS A 1 235 ? 0.512 23.236 -8.741 1.00 89.88 235 CYS A CA 1
ATOM 1745 C C . CYS A 1 235 ? -0.532 23.688 -7.707 1.00 89.88 235 CYS A C 1
ATOM 1747 O O . CYS A 1 235 ? -0.259 24.615 -6.941 1.00 89.88 235 CYS A O 1
ATOM 1749 N N . PRO A 1 236 ? -1.742 23.096 -7.673 1.00 89.56 236 PRO A N 1
ATOM 1750 C CA . PRO A 1 236 ? -2.839 23.544 -6.815 1.00 89.56 236 PRO A CA 1
ATOM 1751 C C . PRO A 1 236 ? -2.686 23.026 -5.373 1.00 89.56 236 PRO A C 1
ATOM 1753 O O . PRO A 1 236 ? -3.604 22.439 -4.797 1.00 89.56 236 PRO A O 1
ATOM 1756 N N . TYR A 1 237 ? -1.510 23.219 -4.785 1.00 91.62 237 TYR A N 1
ATOM 1757 C CA . TYR A 1 237 ? -1.173 22.811 -3.426 1.00 91.62 237 TYR A CA 1
ATOM 1758 C C . TYR A 1 237 ? -0.045 23.688 -2.869 1.00 91.62 237 TYR A C 1
ATOM 1760 O O . TYR A 1 237 ? 0.665 24.372 -3.604 1.00 91.62 237 TYR A O 1
ATOM 1768 N N . CYS A 1 238 ? 0.117 23.671 -1.550 1.00 92.44 238 CYS A N 1
ATOM 1769 C CA . CYS A 1 238 ? 1.223 24.312 -0.855 1.00 92.44 238 CYS A CA 1
ATOM 1770 C C . CYS A 1 238 ? 2.298 23.280 -0.507 1.00 92.44 238 CYS A C 1
ATOM 1772 O O . CYS A 1 238 ? 1.979 22.137 -0.177 1.00 92.44 238 CYS A O 1
ATOM 1774 N N . THR A 1 239 ? 3.557 23.710 -0.517 1.00 92.25 239 THR A N 1
ATOM 1775 C CA . THR A 1 239 ? 4.706 22.929 -0.043 1.00 92.25 239 THR A CA 1
ATOM 1776 C C . THR A 1 239 ? 5.275 23.543 1.228 1.00 92.25 239 THR A C 1
ATOM 1778 O O . THR A 1 239 ? 5.465 24.761 1.300 1.00 92.25 239 THR A O 1
ATOM 1781 N N . PHE A 1 240 ? 5.610 22.708 2.201 1.00 91.94 240 PHE A N 1
ATOM 1782 C CA . PHE A 1 240 ? 6.217 23.095 3.464 1.00 91.94 240 PHE A CA 1
ATOM 1783 C C . PHE A 1 240 ? 7.512 22.314 3.677 1.00 91.94 240 PHE A C 1
ATOM 1785 O O . PHE A 1 240 ? 7.520 21.094 3.557 1.00 91.94 240 PHE A O 1
ATOM 1792 N N . ASN A 1 241 ? 8.597 23.007 4.019 1.00 91.06 241 ASN A N 1
ATOM 1793 C CA . ASN A 1 241 ? 9.871 22.353 4.316 1.00 91.06 241 ASN A CA 1
ATOM 1794 C C . ASN A 1 241 ? 9.853 21.837 5.759 1.00 91.06 241 ASN A C 1
ATOM 1796 O O . ASN A 1 241 ? 9.799 22.639 6.700 1.00 91.06 241 ASN A O 1
ATOM 1800 N N . ALA A 1 242 ? 9.894 20.519 5.913 1.00 89.06 242 ALA A N 1
ATOM 1801 C CA . ALA A 1 242 ? 10.067 19.845 7.188 1.00 89.06 242 ALA A CA 1
ATOM 1802 C C . ALA A 1 242 ? 11.563 19.680 7.523 1.00 89.06 242 ALA A C 1
ATOM 1804 O O . ALA A 1 242 ? 12.442 20.245 6.864 1.00 89.06 242 ALA A O 1
ATOM 1805 N N . ILE A 1 243 ? 11.849 18.976 8.616 1.00 89.00 243 ILE A N 1
ATOM 1806 C CA . ILE A 1 243 ? 13.202 18.552 8.978 1.00 89.00 243 ILE A CA 1
ATOM 1807 C C . ILE A 1 243 ? 13.785 17.596 7.918 1.00 89.00 243 ILE A C 1
ATOM 1809 O O . ILE A 1 243 ? 13.043 16.960 7.180 1.00 89.00 243 ILE A O 1
ATOM 1813 N N . ASP A 1 244 ? 15.116 17.521 7.830 1.00 85.56 244 ASP A N 1
ATOM 1814 C CA . ASP A 1 244 ? 15.850 16.587 6.956 1.00 85.56 244 ASP A CA 1
ATOM 1815 C C . ASP A 1 244 ? 15.599 16.732 5.440 1.00 85.56 244 ASP A C 1
ATOM 1817 O O . ASP A 1 244 ? 15.737 15.773 4.688 1.00 85.56 244 ASP A O 1
ATOM 1821 N N . ASP A 1 245 ? 15.300 17.954 4.983 1.00 81.94 245 ASP A N 1
ATOM 1822 C CA . ASP A 1 245 ? 14.967 18.274 3.582 1.00 81.94 245 ASP A CA 1
ATOM 1823 C C . ASP A 1 245 ? 13.681 17.588 3.068 1.00 81.94 245 ASP A C 1
ATOM 1825 O O . ASP A 1 245 ? 13.397 17.628 1.867 1.00 81.94 245 ASP A O 1
ATOM 1829 N N . ASP A 1 246 ? 12.861 17.028 3.966 1.00 86.06 246 ASP A N 1
ATOM 1830 C CA . ASP A 1 246 ? 11.548 16.492 3.617 1.00 86.06 246 ASP A CA 1
ATOM 1831 C C . ASP A 1 246 ? 10.571 17.622 3.263 1.00 86.06 246 ASP A C 1
ATOM 1833 O O . ASP A 1 246 ? 10.566 18.709 3.855 1.00 86.06 246 ASP A O 1
ATOM 1837 N N . VAL A 1 247 ? 9.696 17.355 2.292 1.00 89.81 247 VAL A N 1
ATOM 1838 C CA . VAL A 1 247 ? 8.659 18.295 1.859 1.00 89.81 247 VAL A CA 1
ATOM 1839 C C . VAL A 1 247 ? 7.292 17.735 2.218 1.00 89.81 247 VAL A C 1
ATOM 1841 O O . VAL A 1 247 ? 6.909 16.650 1.792 1.00 89.81 247 VAL A O 1
ATOM 1844 N N . VAL A 1 248 ? 6.540 18.504 2.999 1.00 92.44 248 VAL A N 1
ATOM 1845 C CA . VAL A 1 248 ? 5.148 18.217 3.345 1.00 92.44 248 VAL A CA 1
ATOM 1846 C C . VAL A 1 248 ? 4.249 19.019 2.423 1.00 92.44 248 VAL A C 1
ATOM 1848 O O . VAL A 1 248 ? 4.475 20.207 2.195 1.00 92.44 248 VAL A O 1
ATOM 1851 N N . CYS A 1 249 ? 3.211 18.384 1.904 1.00 94.38 249 CYS A N 1
ATOM 1852 C CA . CYS A 1 249 ? 2.320 18.983 0.923 1.00 94.38 249 CYS A CA 1
ATOM 1853 C C . CYS A 1 249 ? 0.899 19.030 1.463 1.00 94.38 249 CYS A C 1
ATOM 1855 O O . CYS A 1 249 ? 0.505 18.163 2.237 1.00 94.38 249 CYS A O 1
ATOM 1857 N N . ALA A 1 250 ? 0.150 20.067 1.097 1.00 93.12 250 ALA A N 1
ATOM 1858 C CA . ALA A 1 250 ? -1.242 20.212 1.506 1.00 93.12 250 ALA A CA 1
ATOM 1859 C C . ALA A 1 250 ? -2.053 20.900 0.408 1.00 93.12 250 ALA A C 1
ATOM 1861 O O . ALA A 1 250 ? -1.587 21.857 -0.215 1.00 93.12 250 ALA A O 1
ATOM 1862 N N . ARG A 1 251 ? -3.277 20.435 0.179 1.00 92.00 251 ARG A N 1
ATOM 1863 C CA . ARG A 1 251 ? -4.234 21.027 -0.765 1.00 92.00 251 ARG A CA 1
ATOM 1864 C C . ARG A 1 251 ? -4.850 22.304 -0.196 1.00 92.00 251 ARG A C 1
ATOM 1866 O O . ARG A 1 251 ? -4.699 22.610 0.984 1.00 92.00 251 ARG A O 1
ATOM 1873 N N . ASP A 1 252 ? -5.580 23.055 -1.021 1.00 91.69 252 ASP A N 1
ATOM 1874 C CA . ASP A 1 252 ? -6.295 24.249 -0.550 1.00 91.69 252 ASP A CA 1
ATOM 1875 C C . ASP A 1 252 ? -7.150 23.950 0.693 1.00 91.69 252 ASP A C 1
ATOM 1877 O O . ASP A 1 252 ? -7.973 23.033 0.693 1.00 91.69 252 ASP A O 1
ATOM 1881 N N . LYS A 1 253 ? -6.961 24.758 1.740 1.00 89.06 253 LYS A N 1
ATOM 1882 C CA . LYS A 1 253 ? -7.597 24.686 3.069 1.00 89.06 253 LYS A CA 1
ATOM 1883 C C . LYS A 1 253 ? -7.252 23.455 3.901 1.00 89.06 253 LYS A C 1
ATOM 1885 O O . LYS A 1 253 ? -7.811 23.294 4.985 1.00 89.06 253 LYS A O 1
ATOM 1890 N N . GLU A 1 254 ? -6.342 22.611 3.441 1.00 92.00 254 GLU A N 1
ATOM 1891 C CA . GLU A 1 254 ? -5.828 21.506 4.233 1.00 92.00 254 GLU A CA 1
ATOM 1892 C C . GLU A 1 254 ? -4.835 22.023 5.280 1.00 92.00 254 GLU A C 1
ATOM 1894 O O . GLU A 1 254 ? -4.000 22.893 5.004 1.00 92.00 254 GLU A O 1
ATOM 1899 N N . SER A 1 255 ? -4.953 21.503 6.502 1.00 91.69 255 SER A N 1
ATOM 1900 C CA . SER A 1 255 ? -4.034 21.794 7.599 1.00 91.69 255 SER A CA 1
ATOM 1901 C C . SER A 1 255 ? -3.087 20.619 7.799 1.00 91.69 255 SER A C 1
ATOM 1903 O O . SER A 1 255 ? -3.533 19.493 8.003 1.00 91.69 255 SER A O 1
ATOM 1905 N N . VAL A 1 256 ? -1.788 20.900 7.805 1.00 92.81 256 VAL A N 1
ATOM 1906 C CA . VAL A 1 256 ? -0.731 19.921 8.067 1.00 92.81 256 VAL A CA 1
ATOM 1907 C C . VAL A 1 256 ? 0.062 20.317 9.302 1.00 92.81 256 VAL A C 1
ATOM 1909 O O . VAL A 1 256 ? 0.257 21.503 9.588 1.00 92.81 256 VAL A O 1
ATOM 1912 N N . ILE A 1 257 ? 0.513 19.310 10.045 1.00 89.56 257 ILE A N 1
ATOM 1913 C CA . ILE A 1 257 ? 1.369 19.476 11.217 1.00 89.56 257 ILE A CA 1
ATOM 1914 C C . ILE A 1 257 ? 2.688 18.779 10.919 1.00 89.56 257 ILE A C 1
ATOM 1916 O O . ILE A 1 257 ? 2.695 17.596 10.590 1.00 89.56 257 ILE A O 1
ATOM 1920 N N . PHE A 1 258 ? 3.790 19.509 11.035 1.00 90.44 258 PHE A N 1
ATOM 1921 C CA . PHE A 1 258 ? 5.128 18.984 10.780 1.00 90.44 258 PHE A CA 1
ATOM 1922 C C . PHE A 1 258 ? 6.159 19.661 11.685 1.00 90.44 258 PHE A C 1
ATOM 1924 O O . PHE A 1 258 ? 5.916 20.735 12.244 1.00 90.44 258 PHE A O 1
ATOM 1931 N N . GLU A 1 259 ? 7.312 19.021 11.845 1.00 89.38 259 GLU A N 1
ATOM 1932 C CA . GLU A 1 259 ? 8.467 19.605 12.522 1.00 89.38 259 GLU A CA 1
ATOM 1933 C C . GLU A 1 259 ? 9.279 20.411 11.505 1.00 89.38 259 GLU A C 1
ATOM 1935 O O . GLU A 1 259 ? 9.718 19.878 10.487 1.00 89.38 259 GLU A O 1
ATOM 1940 N N . GLY A 1 260 ? 9.412 21.718 11.737 1.00 87.50 260 GLY A N 1
ATOM 1941 C CA . GLY A 1 260 ? 10.211 22.588 10.881 1.00 87.50 260 GLY A CA 1
ATOM 1942 C C . GLY A 1 260 ? 11.708 22.319 11.032 1.00 87.50 260 GLY A C 1
ATOM 1943 O O . GLY A 1 260 ? 12.158 21.718 12.005 1.00 87.50 260 GLY A O 1
ATOM 1944 N N . SER A 1 261 ? 12.508 22.848 10.107 1.00 86.62 261 SER A N 1
ATOM 1945 C CA . SER A 1 261 ? 13.979 22.774 10.165 1.00 86.62 261 SER A CA 1
ATOM 1946 C C . SER A 1 261 ? 14.602 23.451 11.398 1.00 86.62 261 SER A C 1
ATOM 1948 O O . SER A 1 261 ? 15.787 23.281 11.678 1.00 86.62 261 SER A O 1
ATOM 1950 N N . ASP A 1 262 ? 13.809 24.213 12.152 1.00 87.88 262 ASP A N 1
ATOM 1951 C CA . ASP A 1 262 ? 14.154 24.809 13.438 1.00 87.88 262 ASP A CA 1
ATOM 1952 C C . ASP A 1 262 ? 13.744 23.957 14.654 1.00 87.88 262 ASP A C 1
ATOM 1954 O O . ASP A 1 262 ? 13.822 24.448 15.780 1.00 87.88 262 ASP A O 1
ATOM 1958 N N . PHE A 1 263 ? 13.335 22.699 14.444 1.00 84.50 263 PHE A N 1
ATOM 1959 C CA . PHE A 1 263 ? 12.836 21.763 15.466 1.00 84.50 263 PHE A CA 1
ATOM 1960 C C . PHE A 1 263 ? 11.553 22.229 16.177 1.00 84.50 263 PHE A C 1
ATOM 1962 O O . PHE A 1 263 ? 11.172 21.701 17.224 1.00 84.50 263 PHE A O 1
ATOM 1969 N N . ASN A 1 264 ? 10.865 23.236 15.631 1.00 87.12 264 ASN A N 1
ATOM 1970 C CA . ASN A 1 264 ? 9.575 23.676 16.143 1.00 87.12 264 ASN A CA 1
ATOM 1971 C C . ASN A 1 264 ? 8.454 22.960 15.393 1.00 87.12 264 ASN A C 1
ATOM 1973 O O . ASN A 1 264 ? 8.415 22.959 14.161 1.00 87.12 264 ASN A O 1
ATOM 1977 N N . VAL A 1 265 ? 7.497 22.402 16.135 1.00 85.75 265 VAL A N 1
ATOM 1978 C CA . VAL A 1 265 ? 6.279 21.845 15.538 1.00 85.75 265 VAL A CA 1
ATOM 1979 C C . VAL A 1 265 ? 5.391 22.996 15.072 1.00 85.75 265 VAL A C 1
ATOM 1981 O O . VAL A 1 265 ? 5.011 23.877 15.852 1.00 85.75 265 VAL A O 1
ATOM 1984 N N . ARG A 1 266 ? 5.052 22.991 13.787 1.00 91.19 266 ARG A N 1
ATOM 1985 C CA . ARG A 1 266 ? 4.233 24.014 13.136 1.00 91.19 266 ARG A CA 1
ATOM 1986 C C . ARG A 1 266 ? 2.945 23.375 12.644 1.00 91.19 266 ARG A C 1
ATOM 1988 O O . ARG A 1 266 ? 2.963 22.286 12.081 1.00 91.19 266 ARG A O 1
ATOM 1995 N N . SER A 1 267 ? 1.829 24.066 12.850 1.00 92.94 267 SER A N 1
ATOM 1996 C CA . SER A 1 267 ? 0.558 23.758 12.196 1.00 92.94 267 SER A CA 1
ATOM 1997 C C . SER A 1 267 ? 0.335 24.797 11.110 1.00 92.94 267 SER A C 1
ATOM 1999 O O . SER A 1 267 ? 0.124 25.969 11.424 1.00 92.94 267 SER A O 1
ATOM 2001 N N . CYS A 1 268 ? 0.379 24.386 9.849 1.00 93.88 268 CYS A N 1
ATOM 2002 C CA . CYS A 1 268 ? 0.183 25.270 8.707 1.00 93.88 268 CYS A CA 1
ATOM 2003 C C . CYS A 1 268 ? -1.100 24.902 7.971 1.00 93.88 268 CYS A C 1
ATOM 2005 O O . CYS A 1 268 ? -1.357 23.727 7.734 1.00 93.88 268 CYS A O 1
ATOM 2007 N N . THR A 1 269 ? -1.897 25.901 7.594 1.00 92.88 269 THR A N 1
ATOM 2008 C CA . THR A 1 269 ? -3.034 25.701 6.683 1.00 92.88 269 THR A CA 1
ATOM 2009 C C . THR A 1 269 ? -2.682 26.267 5.321 1.00 92.88 269 THR A C 1
ATOM 2011 O O . THR A 1 269 ? -2.288 27.430 5.224 1.00 92.88 269 THR A O 1
ATOM 2014 N N . CYS A 1 270 ? -2.812 25.454 4.277 1.00 93.75 270 CYS A N 1
ATOM 2015 C CA . CYS A 1 270 ? -2.628 25.920 2.912 1.00 93.75 270 CYS A CA 1
ATOM 2016 C C . CYS A 1 270 ? -3.815 26.794 2.494 1.00 93.75 270 CYS A C 1
ATOM 2018 O O . CYS A 1 270 ? -4.965 26.402 2.674 1.00 93.75 270 CYS A O 1
ATOM 2020 N N . GLN A 1 271 ? -3.559 27.977 1.937 1.00 91.50 271 GLN A N 1
ATOM 2021 C CA . GLN A 1 271 ? -4.585 28.780 1.274 1.00 91.50 271 GLN A CA 1
ATOM 2022 C C . GLN A 1 271 ? -4.095 29.179 -0.114 1.00 91.50 271 GLN A C 1
ATOM 2024 O O . GLN A 1 271 ? -3.130 29.934 -0.262 1.00 91.50 271 GLN A O 1
ATOM 2029 N N . LEU A 1 272 ? -4.782 28.686 -1.141 1.00 87.00 272 LEU A N 1
ATOM 2030 C CA . LEU A 1 272 ? -4.518 29.084 -2.515 1.00 87.00 272 LEU A CA 1
ATOM 2031 C C . LEU A 1 272 ? -5.254 30.391 -2.804 1.00 87.00 272 LEU A C 1
ATOM 2033 O O . LEU A 1 272 ? -6.482 30.480 -2.726 1.00 87.00 272 LEU A O 1
ATOM 2037 N N . ASN A 1 273 ? -4.509 31.433 -3.162 1.00 79.62 273 ASN A N 1
ATOM 2038 C CA . ASN A 1 273 ? -5.118 32.680 -3.597 1.00 79.62 273 ASN A CA 1
ATOM 2039 C C . ASN A 1 273 ? -5.530 32.570 -5.069 1.00 79.62 273 ASN A C 1
ATOM 2041 O O . ASN A 1 273 ? -4.740 32.859 -5.964 1.00 79.62 273 ASN A O 1
ATOM 2045 N N . VAL A 1 274 ? -6.792 32.209 -5.309 1.00 71.12 274 VAL A N 1
ATOM 2046 C CA . VAL A 1 274 ? -7.394 32.094 -6.654 1.00 71.12 274 VAL A CA 1
ATOM 2047 C C . VAL A 1 274 ? -7.399 33.398 -7.468 1.00 71.12 274 VAL A C 1
ATOM 2049 O O . VAL A 1 274 ? -7.732 33.376 -8.647 1.00 71.12 274 VAL A O 1
ATOM 2052 N N . ASN A 1 275 ? -7.033 34.535 -6.865 1.00 73.25 275 ASN A N 1
ATOM 2053 C CA . ASN A 1 275 ? -6.935 35.827 -7.550 1.00 73.25 275 ASN A CA 1
ATOM 2054 C C . ASN A 1 275 ? -5.487 36.247 -7.860 1.00 73.25 275 ASN A C 1
ATOM 2056 O O . ASN A 1 275 ? -5.271 37.366 -8.325 1.00 73.25 275 ASN A O 1
ATOM 2060 N N . SER A 1 276 ? -4.494 35.403 -7.565 1.00 64.62 276 SER A N 1
ATOM 2061 C CA . SER A 1 276 ? -3.102 35.671 -7.924 1.00 64.62 276 SER A CA 1
ATOM 2062 C C . SER A 1 276 ? -2.871 35.286 -9.384 1.00 64.62 276 SER A C 1
ATOM 2064 O O . SER A 1 276 ? -2.955 34.116 -9.735 1.00 64.62 276 SER A O 1
ATOM 2066 N N . THR A 1 277 ? -2.573 36.264 -10.240 1.00 58.66 277 THR A N 1
ATOM 2067 C CA . THR A 1 277 ? -2.212 36.043 -11.654 1.00 58.66 277 THR A CA 1
ATOM 2068 C C . THR A 1 277 ? -0.831 35.422 -11.840 1.00 58.66 277 THR A C 1
ATOM 2070 O O . THR A 1 277 ? -0.467 35.077 -12.957 1.00 58.66 277 THR A O 1
ATOM 2073 N N . ASP A 1 278 ? -0.054 35.299 -10.766 1.00 57.00 278 ASP A N 1
ATOM 2074 C CA . ASP A 1 278 ? 1.367 34.966 -10.847 1.00 57.00 278 ASP A CA 1
ATOM 2075 C C . ASP A 1 278 ? 1.633 33.466 -10.623 1.00 57.00 278 ASP A C 1
ATOM 2077 O O . ASP A 1 278 ? 2.773 33.094 -10.355 1.00 57.00 278 ASP A O 1
ATOM 2081 N N . GLY A 1 279 ? 0.593 32.615 -10.647 1.00 54.62 279 GLY A N 1
ATOM 2082 C CA . GLY A 1 279 ? 0.679 31.145 -10.527 1.00 54.62 279 GLY A CA 1
ATOM 2083 C C . GLY A 1 279 ? 1.240 30.616 -9.197 1.00 54.62 279 GLY A C 1
ATOM 2084 O O . GLY A 1 279 ? 1.179 29.424 -8.911 1.00 54.62 279 GLY A O 1
ATOM 2085 N N . ASN A 1 280 ? 1.766 31.499 -8.348 1.00 54.75 280 ASN A N 1
ATOM 2086 C CA . ASN A 1 280 ? 2.442 31.138 -7.118 1.00 54.75 280 ASN A CA 1
ATOM 2087 C C . ASN A 1 280 ? 1.458 31.129 -5.946 1.00 54.75 280 ASN A C 1
ATOM 2089 O O . ASN A 1 280 ? 0.949 32.172 -5.518 1.00 54.75 280 ASN A O 1
ATOM 2093 N N . ALA A 1 281 ? 1.223 29.935 -5.407 1.00 51.97 281 ALA A N 1
ATOM 2094 C CA . ALA A 1 281 ? 0.500 29.713 -4.166 1.00 51.97 281 ALA A CA 1
ATOM 2095 C C . ALA A 1 281 ? 1.230 30.395 -2.995 1.00 51.97 281 ALA A C 1
ATOM 2097 O O . ALA A 1 281 ? 2.233 29.897 -2.494 1.00 51.97 281 ALA A O 1
ATOM 2098 N N . PHE A 1 282 ? 0.727 31.543 -2.539 1.00 59.75 282 PHE A N 1
ATOM 2099 C CA . PHE A 1 282 ? 1.193 32.177 -1.306 1.00 59.75 282 PHE A CA 1
ATOM 2100 C C . PHE A 1 282 ? 0.019 32.663 -0.459 1.00 59.75 282 PHE A C 1
ATOM 2102 O O . PHE A 1 282 ? -0.501 33.759 -0.663 1.00 59.75 282 PHE A O 1
ATOM 2109 N N . SER A 1 283 ? -0.338 31.869 0.546 1.00 49.09 283 SER A N 1
ATOM 2110 C CA . SER A 1 283 ? -0.522 32.330 1.924 1.00 49.09 283 SER A CA 1
ATOM 2111 C C . SER A 1 283 ? -0.648 31.100 2.823 1.00 49.09 283 SER A C 1
ATOM 2113 O O . SER A 1 283 ? -1.607 30.340 2.722 1.00 49.09 283 SER A O 1
ATOM 2115 N N . SER A 1 284 ? 0.351 30.862 3.668 1.00 64.00 284 SER A N 1
ATOM 2116 C CA . SER A 1 284 ? 0.289 29.839 4.709 1.00 64.00 284 SER A CA 1
ATOM 2117 C C . SER A 1 284 ? 0.217 30.526 6.065 1.00 64.00 284 SER A C 1
ATOM 2119 O O . SER A 1 284 ? 1.208 31.111 6.512 1.00 64.00 284 SER A O 1
ATOM 2121 N N . ASP A 1 285 ? -0.925 30.432 6.739 1.00 80.62 285 ASP A N 1
ATOM 2122 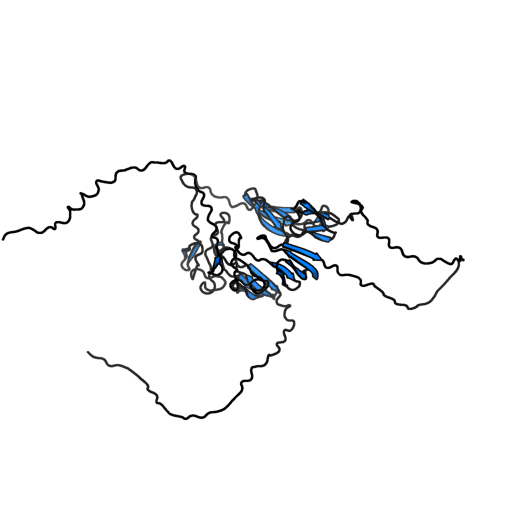C CA . ASP A 1 285 ? -0.998 30.753 8.162 1.00 80.62 285 ASP A CA 1
ATOM 2123 C C . ASP A 1 285 ? -0.385 29.574 8.928 1.00 80.62 285 ASP A C 1
ATOM 2125 O O . ASP A 1 285 ? -1.037 28.557 9.179 1.00 80.62 285 ASP A O 1
ATOM 2129 N N . CYS A 1 286 ? 0.908 29.690 9.234 1.00 88.00 286 CYS A N 1
ATOM 2130 C CA . CYS A 1 286 ? 1.628 28.755 10.089 1.00 88.00 286 CYS A CA 1
ATOM 2131 C C . CYS A 1 286 ? 1.629 29.272 11.526 1.00 88.00 286 CYS A C 1
ATOM 2133 O O . CYS A 1 286 ? 2.121 30.368 11.802 1.00 88.00 286 CYS A O 1
ATOM 2135 N N . VAL A 1 287 ? 1.113 28.466 12.448 1.00 89.88 287 VAL A N 1
ATOM 2136 C CA . VAL A 1 287 ? 1.164 28.741 13.884 1.00 89.88 287 VAL A CA 1
ATOM 2137 C C . VAL A 1 287 ? 2.184 27.801 14.516 1.00 89.88 287 VAL A C 1
ATOM 2139 O O . VAL A 1 287 ? 2.062 26.579 14.407 1.00 89.88 287 VAL A O 1
ATOM 2142 N N . GLU A 1 288 ? 3.193 28.367 15.180 1.00 86.12 288 GLU A N 1
ATOM 2143 C CA . GLU A 1 288 ? 4.096 27.595 16.035 1.00 86.12 288 GLU A CA 1
ATOM 2144 C C . GLU A 1 288 ? 3.314 27.046 17.229 1.00 86.12 288 GLU A C 1
ATOM 2146 O O . GLU A 1 288 ? 2.719 27.793 18.017 1.00 86.12 288 GLU A O 1
ATOM 2151 N N . LEU A 1 289 ? 3.330 25.725 17.383 1.00 82.25 289 LEU A N 1
ATOM 2152 C CA . LEU A 1 289 ? 2.743 25.060 18.533 1.00 82.25 289 LEU A CA 1
ATOM 2153 C C . LEU A 1 289 ? 3.740 25.151 19.689 1.00 82.25 289 LEU A C 1
ATOM 2155 O O . LEU A 1 289 ? 4.484 24.217 19.972 1.00 82.25 289 LEU A O 1
ATOM 2159 N N . THR A 1 290 ? 3.785 26.311 20.353 1.00 63.47 290 THR A N 1
ATOM 2160 C CA . THR A 1 290 ? 4.606 26.463 21.563 1.00 63.47 290 THR A CA 1
ATOM 2161 C C . THR A 1 290 ? 4.151 25.458 22.620 1.00 63.47 290 THR A C 1
ATOM 2163 O O . THR A 1 290 ? 3.038 25.520 23.148 1.00 63.47 290 THR A O 1
ATOM 2166 N N . SER A 1 291 ? 5.029 24.508 22.941 1.00 50.62 291 SER A N 1
ATOM 2167 C CA . SER A 1 291 ? 4.883 23.666 24.121 1.00 50.62 291 SER A CA 1
ATOM 2168 C C . SER A 1 291 ? 4.756 24.568 25.352 1.00 50.62 291 SER A C 1
ATOM 2170 O O . SER A 1 291 ? 5.534 25.512 25.510 1.00 50.62 291 SER A O 1
ATOM 2172 N N . ALA A 1 292 ? 3.774 24.291 26.213 1.00 38.75 292 ALA A N 1
ATOM 2173 C CA . ALA A 1 292 ? 3.554 25.018 27.462 1.00 38.75 292 ALA A CA 1
ATOM 2174 C C . ALA A 1 292 ? 4.873 25.222 28.245 1.00 38.75 292 ALA A C 1
ATOM 2176 O O . ALA A 1 292 ? 5.744 24.351 28.195 1.00 38.75 292 ALA A O 1
ATOM 2177 N N . PRO A 1 293 ? 5.042 26.342 28.979 1.00 36.75 293 PRO A N 1
ATOM 2178 C CA . PRO A 1 293 ? 6.297 26.664 29.649 1.00 36.75 293 PRO A CA 1
ATOM 2179 C C . PRO A 1 293 ? 6.707 25.543 30.611 1.00 36.75 293 PRO A C 1
ATOM 2181 O O . PRO A 1 293 ? 6.092 25.336 31.657 1.00 36.75 293 PRO A O 1
ATOM 2184 N N . SER A 1 294 ? 7.762 24.824 30.231 1.00 36.16 294 SER A N 1
ATOM 2185 C CA . SER A 1 294 ? 8.403 23.799 31.046 1.00 36.16 294 SER A CA 1
ATOM 2186 C C . SER A 1 294 ? 8.968 24.442 32.314 1.00 36.16 294 SER A C 1
ATOM 2188 O O . SER A 1 294 ? 9.804 25.348 32.263 1.00 36.16 294 SER A O 1
ATOM 2190 N N . VAL A 1 295 ? 8.478 24.001 33.474 1.00 35.47 295 VAL A N 1
ATOM 2191 C CA . VAL A 1 295 ? 9.030 24.368 34.780 1.00 35.47 295 VAL A CA 1
ATOM 2192 C C . VAL A 1 295 ? 10.380 23.666 34.924 1.00 35.47 295 VAL A C 1
ATOM 2194 O O . VAL A 1 295 ? 10.444 22.445 35.034 1.00 35.47 295 VAL A O 1
ATOM 2197 N N . ALA A 1 296 ? 11.461 24.445 34.913 1.00 32.72 296 ALA A N 1
ATOM 2198 C CA . ALA A 1 296 ? 12.831 23.953 35.023 1.00 32.72 296 ALA A CA 1
ATOM 2199 C C . ALA A 1 296 ? 13.087 23.190 36.343 1.00 32.72 296 ALA A C 1
ATOM 2201 O O . ALA A 1 296 ? 12.808 23.739 37.415 1.00 32.72 296 ALA A O 1
ATOM 2202 N N . PRO A 1 297 ? 13.704 21.993 36.314 1.00 40.47 297 PRO A N 1
ATOM 2203 C CA . PRO A 1 297 ? 14.373 21.431 37.473 1.00 40.47 297 PRO A CA 1
ATOM 2204 C C . PRO A 1 297 ? 15.854 21.836 37.502 1.00 40.47 297 PRO A C 1
ATOM 2206 O O . PRO A 1 297 ? 16.584 21.774 36.514 1.00 40.47 297 PRO A O 1
ATOM 2209 N N . THR A 1 298 ? 16.275 22.270 38.684 1.00 39.84 298 THR A N 1
ATOM 2210 C CA . THR A 1 298 ? 17.635 22.656 39.065 1.00 39.84 298 THR A CA 1
ATOM 2211 C C . THR A 1 298 ? 18.609 21.470 38.983 1.00 39.84 298 THR A C 1
ATOM 2213 O O . THR A 1 298 ? 18.266 20.348 39.344 1.00 39.84 298 THR A O 1
ATOM 2216 N N . ALA A 1 299 ? 19.825 21.755 38.518 1.00 40.72 299 ALA A N 1
ATOM 2217 C CA . ALA A 1 299 ? 20.901 20.826 38.165 1.00 40.72 299 ALA A CA 1
ATOM 2218 C C . ALA A 1 299 ? 21.496 19.982 39.314 1.00 40.72 299 ALA A C 1
ATOM 2220 O O . ALA A 1 299 ? 21.641 20.478 40.427 1.00 40.72 299 ALA A O 1
ATOM 2221 N N . GLU A 1 300 ? 21.980 18.772 38.988 1.00 34.81 300 GLU A N 1
ATOM 2222 C CA . GLU A 1 300 ? 23.422 18.434 38.947 1.00 34.81 300 GLU A CA 1
ATOM 2223 C C . GLU A 1 300 ? 23.680 17.122 38.153 1.00 34.81 300 GLU A C 1
ATOM 2225 O O . GLU A 1 300 ? 22.776 16.292 38.052 1.00 34.81 300 GLU A O 1
ATOM 2230 N N . PRO A 1 301 ? 24.873 16.933 37.542 1.00 57.56 301 PRO A N 1
ATOM 2231 C CA . PRO A 1 301 ? 25.114 15.926 36.505 1.00 57.56 301 PRO A CA 1
ATOM 2232 C C . PRO A 1 301 ? 25.843 14.680 37.031 1.00 57.56 301 PRO A C 1
ATOM 2234 O O . PRO A 1 301 ? 26.775 14.806 37.821 1.00 57.56 301 PRO A O 1
ATOM 2237 N N . THR A 1 302 ? 25.507 13.482 36.534 1.00 39.88 302 THR A N 1
ATOM 2238 C CA . THR A 1 302 ? 26.476 12.381 36.327 1.00 39.88 302 THR A CA 1
ATOM 2239 C C . THR A 1 302 ? 25.869 11.179 35.582 1.00 39.88 302 THR A C 1
ATOM 2241 O O . THR A 1 302 ? 24.888 10.605 36.032 1.00 39.88 302 THR A O 1
ATOM 2244 N N . ALA A 1 303 ? 26.572 10.777 34.516 1.00 44.28 303 ALA A N 1
ATOM 2245 C CA . ALA A 1 303 ? 26.665 9.442 33.901 1.00 44.28 303 ALA A CA 1
ATOM 2246 C C . ALA A 1 303 ? 25.524 8.887 33.001 1.00 44.28 303 ALA A C 1
ATOM 2248 O O . ALA A 1 303 ? 24.380 8.757 33.410 1.00 44.28 303 ALA A O 1
ATOM 2249 N N . ASP A 1 304 ? 25.970 8.477 31.800 1.00 38.78 304 ASP A N 1
ATOM 2250 C CA . ASP A 1 304 ? 25.389 7.645 30.723 1.00 38.78 304 ASP A CA 1
ATOM 2251 C C . ASP A 1 304 ? 24.200 8.153 29.865 1.00 38.78 304 ASP A C 1
ATOM 2253 O O . ASP A 1 304 ? 23.065 8.192 30.332 1.00 38.78 304 ASP A O 1
ATOM 2257 N N . PRO A 1 305 ? 24.404 8.442 28.553 1.00 47.22 305 PRO A N 1
ATOM 2258 C CA . PRO A 1 305 ? 23.352 8.896 27.638 1.00 47.22 305 PRO A CA 1
ATOM 2259 C C . PRO A 1 305 ? 22.685 7.759 26.835 1.00 47.22 305 PRO A C 1
ATOM 2261 O O . PRO A 1 305 ? 22.318 7.956 25.682 1.00 47.22 305 PRO A O 1
ATOM 2264 N N . PHE A 1 306 ? 22.504 6.574 27.423 1.00 42.50 306 PHE A N 1
ATOM 2265 C CA . PHE A 1 306 ? 21.625 5.532 26.869 1.00 42.50 306 PHE A CA 1
ATOM 2266 C C . PHE A 1 306 ? 20.696 5.000 27.963 1.00 42.50 306 PHE A C 1
ATOM 2268 O O . PHE A 1 306 ? 20.708 3.823 28.317 1.00 42.50 306 PHE A O 1
ATOM 2275 N N . LEU A 1 307 ? 19.882 5.892 28.529 1.00 43.72 307 LEU A N 1
ATOM 2276 C CA . LEU A 1 307 ? 18.675 5.470 29.229 1.00 43.72 307 LEU A CA 1
ATOM 2277 C C . LEU A 1 307 ? 17.720 4.915 28.171 1.00 43.72 307 LEU A C 1
ATOM 2279 O O . LEU A 1 307 ? 17.136 5.672 27.400 1.00 43.72 307 LEU A O 1
ATOM 2283 N N . ILE A 1 308 ? 17.592 3.588 28.128 1.00 47.28 308 ILE A N 1
ATOM 2284 C CA . ILE A 1 308 ? 16.455 2.918 27.496 1.00 47.28 308 ILE A CA 1
ATOM 2285 C C . ILE A 1 308 ? 15.220 3.528 28.161 1.00 47.28 308 ILE A C 1
ATOM 2287 O O . ILE A 1 308 ? 14.971 3.289 29.344 1.00 47.28 308 ILE A O 1
ATOM 2291 N N . ALA A 1 309 ? 14.525 4.411 27.445 1.00 59.47 309 ALA A N 1
ATOM 2292 C CA . ALA A 1 309 ? 13.288 4.990 27.933 1.00 59.47 309 ALA A CA 1
ATOM 2293 C C . ALA A 1 309 ? 12.335 3.834 28.250 1.00 59.47 309 ALA A C 1
ATOM 2295 O O . ALA A 1 309 ? 12.182 2.930 27.434 1.00 59.47 309 ALA A O 1
ATOM 2296 N N . ASP A 1 310 ? 11.754 3.844 29.448 1.00 70.25 310 ASP A N 1
ATOM 2297 C CA . ASP A 1 310 ? 10.801 2.839 29.923 1.00 70.25 310 ASP A CA 1
ATOM 2298 C C . ASP A 1 310 ? 9.641 2.765 28.904 1.00 70.25 310 ASP A C 1
ATOM 2300 O O . ASP A 1 310 ? 8.797 3.670 28.848 1.00 70.25 310 ASP A O 1
ATOM 2304 N N . MET A 1 311 ? 9.658 1.760 28.016 1.00 78.25 311 MET A N 1
ATOM 2305 C CA . MET A 1 311 ? 8.711 1.621 26.894 1.00 78.25 311 MET A CA 1
ATOM 2306 C C . MET A 1 311 ? 7.375 1.002 27.329 1.00 78.25 311 MET A C 1
ATOM 2308 O O . MET A 1 311 ? 6.503 0.762 26.499 1.00 78.25 311 MET A O 1
ATOM 2312 N N . ASP A 1 312 ? 7.180 0.803 28.629 1.00 87.62 312 ASP A N 1
ATOM 2313 C CA . ASP A 1 312 ? 5.950 0.252 29.177 1.00 87.62 312 ASP A CA 1
ATOM 2314 C C . ASP A 1 312 ? 4.799 1.271 29.123 1.00 87.62 312 ASP A C 1
ATOM 2316 O O . ASP A 1 312 ? 4.972 2.473 29.393 1.00 87.62 312 ASP A O 1
ATOM 2320 N N . CYS A 1 313 ? 3.600 0.778 28.811 1.00 87.94 313 CYS A N 1
ATOM 2321 C CA . CYS A 1 313 ? 2.353 1.521 28.952 1.00 87.94 313 CYS A CA 1
ATOM 2322 C C . CYS A 1 313 ? 1.873 1.458 30.402 1.00 87.94 313 CYS A C 1
ATOM 2324 O O . CYS A 1 313 ? 1.860 0.394 31.021 1.00 87.94 313 CYS A O 1
ATOM 2326 N N . GLU A 1 314 ? 1.419 2.589 30.937 1.00 88.88 314 GLU A N 1
ATOM 2327 C CA . GLU A 1 314 ? 0.815 2.669 32.267 1.00 88.88 314 GLU A CA 1
ATOM 2328 C C . GLU A 1 314 ? -0.688 2.916 32.138 1.00 88.88 314 GLU A C 1
ATOM 2330 O O . GLU A 1 314 ? -1.112 3.987 31.715 1.00 88.88 314 GLU A O 1
ATOM 2335 N N . ILE A 1 315 ? -1.511 1.944 32.533 1.00 86.62 315 ILE A N 1
ATOM 2336 C CA . ILE A 1 315 ? -2.976 2.074 32.529 1.00 86.62 315 ILE A CA 1
ATOM 2337 C C . ILE A 1 315 ? -3.546 1.949 33.937 1.00 86.62 315 ILE A C 1
ATOM 2339 O O . ILE A 1 315 ? -2.947 1.318 34.802 1.00 86.62 315 ILE A O 1
ATOM 2343 N N . LYS A 1 316 ? -4.725 2.526 34.191 1.00 84.56 316 LYS A N 1
ATOM 2344 C CA . LYS A 1 316 ? -5.453 2.298 35.448 1.00 84.56 316 LYS A CA 1
ATOM 2345 C C . LYS A 1 316 ? -6.416 1.126 35.293 1.00 84.56 316 LYS A C 1
ATOM 2347 O O . LYS A 1 316 ? -7.254 1.149 34.397 1.00 84.56 316 LYS A O 1
ATOM 2352 N N . ASP A 1 317 ? -6.329 0.139 36.180 1.00 82.25 317 ASP A N 1
ATOM 2353 C CA . ASP A 1 317 ? -7.315 -0.940 36.256 1.00 82.25 317 ASP A CA 1
ATOM 2354 C C . ASP A 1 317 ? -8.694 -0.417 36.718 1.00 82.25 317 ASP A C 1
ATOM 2356 O O . ASP A 1 317 ? -8.839 0.717 37.186 1.00 82.25 317 ASP A O 1
ATOM 2360 N N . GLY A 1 318 ? -9.730 -1.262 36.655 1.00 76.12 318 GLY A N 1
ATOM 2361 C CA . GLY A 1 318 ? -11.082 -0.918 37.128 1.00 76.12 318 GLY A CA 1
ATOM 2362 C C . GLY A 1 318 ? -11.193 -0.604 38.633 1.00 76.12 318 GLY A C 1
ATOM 2363 O O . GLY A 1 318 ? -12.268 -0.236 39.103 1.00 76.12 318 GLY A O 1
ATOM 2364 N N . LYS A 1 319 ? -10.107 -0.746 39.405 1.00 85.19 319 LYS A N 1
ATOM 2365 C CA . LYS A 1 319 ? -10.000 -0.372 40.825 1.00 85.19 319 LYS A CA 1
ATOM 2366 C C . LYS A 1 319 ? -9.173 0.908 41.029 1.00 85.19 319 LYS A C 1
ATOM 2368 O O . LYS A 1 319 ? -9.041 1.358 42.165 1.00 85.19 319 LYS A O 1
ATOM 2373 N N . GLY A 1 320 ? -8.645 1.502 39.956 1.00 86.50 320 GLY A N 1
ATOM 2374 C CA . GLY A 1 320 ? -7.829 2.712 39.964 1.00 86.50 320 GLY A CA 1
ATOM 2375 C C . GLY A 1 320 ? -6.329 2.494 40.200 1.00 86.50 320 GLY A C 1
ATOM 2376 O O . GLY A 1 320 ? -5.613 3.487 40.340 1.00 86.50 320 GLY A O 1
ATOM 2377 N N . ASN A 1 321 ? -5.838 1.249 40.246 1.00 87.56 321 ASN A N 1
ATOM 2378 C CA . ASN A 1 321 ? -4.407 0.955 40.387 1.00 87.56 321 ASN A CA 1
ATOM 2379 C C . ASN A 1 321 ? -3.694 1.102 39.043 1.00 87.56 321 ASN A C 1
ATOM 2381 O O . ASN A 1 321 ? -4.231 0.685 38.022 1.00 87.56 321 ASN A O 1
ATOM 2385 N N . ILE A 1 322 ? -2.470 1.633 39.048 1.00 87.44 322 ILE A N 1
ATOM 2386 C CA . ILE A 1 322 ? -1.631 1.694 37.845 1.00 87.44 322 ILE A CA 1
ATOM 2387 C C . ILE A 1 322 ? -1.045 0.302 37.577 1.00 87.44 322 ILE A C 1
ATOM 2389 O O . ILE A 1 322 ? -0.389 -0.273 38.446 1.00 87.44 322 ILE A O 1
ATOM 2393 N N . VAL A 1 323 ? -1.279 -0.224 36.379 1.00 89.88 323 VAL A N 1
ATOM 2394 C CA . VAL A 1 323 ? -0.711 -1.465 35.851 1.00 89.88 323 VAL A CA 1
ATOM 2395 C C . VAL A 1 323 ? 0.234 -1.103 34.712 1.00 89.88 323 VAL A C 1
ATOM 2397 O O . VAL A 1 323 ? -0.142 -0.357 33.807 1.00 89.88 323 VAL A O 1
ATOM 2400 N N . ARG A 1 324 ? 1.458 -1.630 34.777 1.00 91.50 324 ARG A N 1
ATOM 2401 C CA . ARG A 1 324 ? 2.462 -1.518 33.716 1.00 91.50 324 ARG A CA 1
ATOM 2402 C C . ARG A 1 324 ? 2.336 -2.695 32.767 1.00 91.50 324 ARG A C 1
ATOM 2404 O O . ARG A 1 324 ? 2.257 -3.836 33.225 1.00 91.50 324 ARG A O 1
ATOM 2411 N N . ILE A 1 325 ? 2.301 -2.403 31.476 1.00 89.88 325 ILE A N 1
ATOM 2412 C CA . ILE A 1 325 ? 2.228 -3.392 30.407 1.00 89.88 325 ILE A CA 1
ATOM 2413 C C . ILE A 1 325 ? 3.418 -3.177 29.487 1.00 89.88 325 ILE A C 1
ATOM 2415 O O . ILE A 1 325 ? 3.647 -2.061 29.028 1.00 89.88 325 ILE A O 1
ATOM 2419 N N . GLU A 1 326 ? 4.156 -4.255 29.247 1.00 89.31 326 GLU A N 1
ATOM 2420 C CA . GLU A 1 326 ? 5.320 -4.264 28.367 1.00 89.31 326 GLU A CA 1
ATOM 2421 C C . GLU A 1 326 ? 4.928 -3.852 26.940 1.00 89.31 326 GLU A C 1
ATOM 2423 O O . GLU A 1 326 ? 3.843 -4.190 26.457 1.00 89.31 326 GLU A O 1
ATOM 2428 N N . HIS A 1 327 ? 5.810 -3.123 26.256 1.00 87.94 327 HIS A N 1
ATOM 2429 C CA . HIS A 1 327 ? 5.618 -2.767 24.851 1.00 87.94 327 HIS A CA 1
ATOM 2430 C C . HIS A 1 327 ? 5.328 -4.010 23.990 1.00 87.94 327 HIS A C 1
ATOM 2432 O O . HIS A 1 327 ? 6.010 -5.028 24.089 1.00 87.94 327 HIS A O 1
ATOM 2438 N N . GLY A 1 328 ? 4.305 -3.932 23.141 1.00 85.19 328 GLY A N 1
ATOM 2439 C CA . GLY A 1 328 ? 3.827 -5.030 22.301 1.00 85.19 328 GLY A CA 1
ATOM 2440 C C . GLY A 1 328 ? 2.966 -6.067 23.030 1.00 85.19 328 GLY A C 1
ATOM 2441 O O . GLY A 1 328 ? 2.344 -6.903 22.374 1.00 85.19 328 GLY A O 1
ATOM 2442 N N . ALA A 1 329 ? 2.869 -6.033 24.364 1.00 90.25 329 ALA A N 1
ATOM 2443 C CA . ALA A 1 329 ? 1.974 -6.927 25.089 1.00 90.25 329 ALA A CA 1
ATOM 2444 C C . ALA A 1 329 ? 0.512 -6.473 24.958 1.00 90.25 329 ALA A C 1
ATOM 2446 O O . ALA A 1 329 ? 0.194 -5.280 24.908 1.00 90.25 329 ALA A O 1
ATOM 2447 N N . SER A 1 330 ? -0.399 -7.449 24.911 1.00 87.62 330 SER A N 1
ATOM 2448 C CA . SER A 1 330 ? -1.832 -7.164 24.894 1.00 87.62 330 SER A CA 1
ATOM 2449 C C . SER A 1 330 ? -2.299 -6.646 26.253 1.00 87.62 330 SER A C 1
ATOM 2451 O O . SER A 1 330 ? -1.907 -7.170 27.297 1.00 87.62 330 SER A O 1
ATOM 2453 N N . PHE A 1 331 ? -3.212 -5.675 26.241 1.00 88.31 331 PHE A N 1
ATOM 24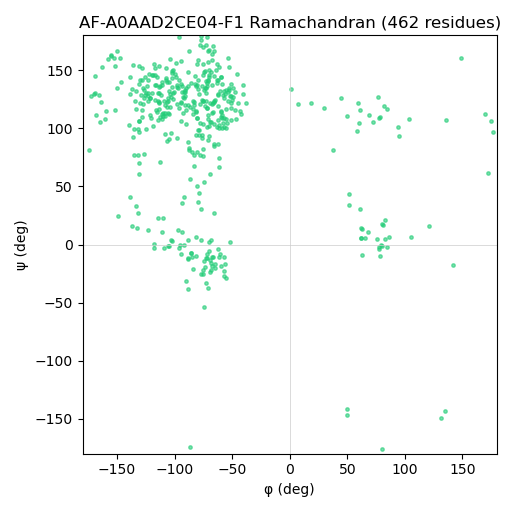54 C CA . PHE A 1 331 ? -3.884 -5.212 27.454 1.00 88.31 331 PHE A CA 1
ATOM 2455 C C . PHE A 1 331 ? -4.771 -6.295 28.092 1.00 88.31 331 PHE A C 1
ATOM 2457 O O . PHE A 1 331 ? -5.101 -6.201 29.278 1.00 88.31 331 PHE A O 1
ATOM 2464 N N . GLY A 1 332 ? -5.164 -7.327 27.333 1.00 88.88 332 GLY A N 1
ATOM 2465 C CA . GLY A 1 332 ? -6.106 -8.346 27.790 1.00 88.88 332 GLY A CA 1
ATOM 2466 C C . GLY A 1 332 ? -7.366 -7.716 28.390 1.00 88.88 332 GLY A C 1
ATOM 2467 O O . GLY A 1 332 ? -7.784 -6.627 28.009 1.00 88.88 332 GLY A O 1
ATOM 2468 N N . SER A 1 333 ? -7.959 -8.351 29.401 1.00 88.44 333 SER A N 1
ATOM 2469 C CA . SER A 1 333 ? -9.195 -7.865 30.033 1.00 88.44 333 SER A CA 1
ATOM 2470 C C . SER A 1 333 ? -9.050 -6.561 30.840 1.00 88.44 333 SER A C 1
ATOM 2472 O O . SER A 1 333 ? -9.998 -6.167 31.519 1.00 88.44 333 SER A O 1
ATOM 2474 N N . LEU A 1 334 ? -7.872 -5.926 30.859 1.00 84.50 334 LEU A N 1
ATOM 2475 C CA . LEU A 1 334 ? -7.641 -4.689 31.611 1.00 84.50 334 LEU A CA 1
ATOM 2476 C C . LEU A 1 334 ? -8.237 -3.464 30.913 1.00 84.50 334 LEU A C 1
ATOM 2478 O O . LEU A 1 334 ? -8.571 -2.491 31.588 1.00 84.50 334 LEU A O 1
ATOM 2482 N N . VAL A 1 335 ? -8.389 -3.517 29.587 1.00 82.25 335 VAL A N 1
ATOM 2483 C CA . VAL A 1 335 ? -8.966 -2.441 28.778 1.00 82.25 335 VAL A CA 1
ATOM 2484 C C . VAL A 1 335 ? -10.174 -2.983 28.030 1.00 82.25 335 VAL A C 1
ATOM 2486 O O . VAL A 1 335 ? -10.083 -3.970 27.308 1.00 82.25 335 VAL A O 1
ATOM 2489 N N . GLN A 1 336 ? -11.314 -2.317 28.192 1.00 84.50 336 GLN A N 1
ATOM 2490 C CA . GLN A 1 336 ? -12.472 -2.542 27.338 1.00 84.50 336 GLN A CA 1
ATOM 2491 C C . GLN A 1 336 ? -12.427 -1.507 26.213 1.00 84.50 336 GLN A C 1
ATOM 2493 O O . GLN A 1 336 ? -12.644 -0.318 26.450 1.00 84.50 336 GLN A O 1
ATOM 2498 N N . GLY A 1 337 ? -12.071 -1.953 25.008 1.00 84.25 337 GLY A N 1
ATOM 2499 C CA . GLY A 1 337 ? -12.064 -1.099 23.822 1.00 84.25 337 GLY A CA 1
ATOM 2500 C C . GLY A 1 337 ? -13.485 -0.733 23.385 1.00 84.25 337 GLY A C 1
ATOM 2501 O O . GLY A 1 337 ? -14.461 -1.355 23.810 1.00 84.25 337 GLY A O 1
ATOM 2502 N N . LYS A 1 338 ? -13.615 0.247 22.479 1.00 89.50 338 LYS A N 1
ATOM 2503 C CA . LYS A 1 338 ? -14.921 0.636 21.908 1.00 89.50 338 LYS A CA 1
ATOM 2504 C C . LYS A 1 338 ? -15.654 -0.533 21.225 1.00 89.50 338 LYS A C 1
ATOM 2506 O O . LYS A 1 338 ? -16.876 -0.546 21.175 1.00 89.50 338 LYS A O 1
ATOM 2511 N N . CYS A 1 339 ? -14.904 -1.513 20.727 1.00 92.19 339 CYS A N 1
ATOM 2512 C CA . CYS A 1 339 ? -15.424 -2.649 19.968 1.00 92.19 339 CYS A CA 1
ATOM 2513 C C . CYS A 1 339 ? -15.919 -3.814 20.825 1.00 92.19 339 CYS A C 1
ATOM 2515 O O . CYS A 1 339 ? -16.556 -4.728 20.308 1.00 92.19 339 CYS A O 1
ATOM 2517 N N . GLY A 1 340 ? -15.645 -3.798 22.132 1.00 90.62 340 GLY A N 1
ATOM 2518 C CA . GLY A 1 340 ? -16.062 -4.854 23.044 1.00 90.62 340 GLY A CA 1
ATOM 2519 C C . GLY A 1 340 ? -14.934 -5.355 23.936 1.00 90.62 340 GLY A C 1
ATOM 2520 O O . GLY A 1 340 ? -14.058 -4.598 24.359 1.00 90.62 340 GLY A O 1
ATOM 2521 N N . SER A 1 341 ? -15.015 -6.639 24.287 1.00 88.38 341 SER A N 1
ATOM 2522 C CA . SER A 1 341 ? -14.027 -7.295 25.139 1.00 88.38 341 SER A CA 1
ATOM 2523 C C . SER A 1 341 ? -12.687 -7.428 24.409 1.00 88.38 341 SER A C 1
ATOM 2525 O O . SER A 1 341 ? -12.655 -7.623 23.196 1.00 88.38 341 SER A O 1
ATOM 2527 N N . ALA A 1 342 ? -11.579 -7.383 25.146 1.00 86.69 342 ALA A N 1
ATOM 2528 C CA . ALA A 1 342 ? -10.256 -7.607 24.569 1.00 86.69 342 ALA A CA 1
ATOM 2529 C C . ALA A 1 342 ? -10.004 -9.061 24.128 1.00 86.69 342 ALA A C 1
ATOM 2531 O O . ALA A 1 342 ? -9.028 -9.320 23.430 1.00 86.69 342 ALA A O 1
ATOM 2532 N N . GLU A 1 343 ? -10.857 -10.009 24.534 1.00 85.62 343 GLU A N 1
ATOM 2533 C CA . GLU A 1 343 ? -10.805 -11.388 24.030 1.00 85.62 343 GLU A CA 1
ATOM 2534 C C . GLU A 1 343 ? -11.266 -11.447 22.566 1.00 85.62 343 GLU A C 1
ATOM 2536 O O . GLU A 1 343 ? -10.685 -12.173 21.761 1.00 85.62 343 GLU A O 1
ATOM 2541 N N . ASP A 1 344 ? -12.266 -10.635 22.211 1.00 90.62 344 ASP A N 1
ATOM 2542 C CA . ASP A 1 344 ? -12.805 -10.552 20.850 1.00 90.62 344 ASP A CA 1
ATOM 2543 C C . ASP A 1 344 ? -12.083 -9.501 19.988 1.00 90.62 344 ASP A C 1
ATOM 2545 O O . ASP A 1 344 ? -11.975 -9.668 18.766 1.00 90.62 344 ASP A O 1
ATOM 2549 N N . TRP A 1 345 ? -11.597 -8.433 20.634 1.00 93.06 345 TRP A N 1
ATOM 2550 C CA . TRP A 1 345 ? -10.994 -7.239 20.036 1.00 93.06 345 TRP A CA 1
ATOM 2551 C C . TRP A 1 345 ? -9.710 -6.851 20.782 1.00 93.06 345 TRP A C 1
ATOM 2553 O O . TRP A 1 345 ? -9.718 -5.934 21.608 1.00 93.06 345 TRP A O 1
ATOM 2563 N N . PRO A 1 346 ? -8.599 -7.560 20.534 1.00 90.75 346 PRO A N 1
ATOM 2564 C CA . PRO A 1 346 ? -7.373 -7.370 21.293 1.00 90.75 346 PRO A CA 1
ATOM 2565 C C . PRO A 1 346 ? -6.762 -5.996 21.019 1.00 90.75 346 PRO A C 1
ATOM 2567 O O . PRO A 1 346 ? -6.667 -5.565 19.874 1.00 90.75 346 PRO A O 1
ATOM 2570 N N . SER A 1 347 ? -6.300 -5.334 22.073 1.00 90.81 347 SER A N 1
ATOM 2571 C CA . SER A 1 347 ? -5.523 -4.099 21.997 1.00 90.81 347 SER A CA 1
ATOM 2572 C C . SER A 1 347 ? -4.128 -4.317 22.572 1.00 90.81 347 SER A C 1
ATOM 2574 O O . SER A 1 347 ? -3.934 -5.180 23.439 1.00 90.81 347 SER A O 1
ATOM 2576 N N . PHE A 1 348 ? -3.157 -3.546 22.090 1.00 90.56 348 PHE A N 1
ATOM 2577 C CA . PHE A 1 348 ? -1.738 -3.743 22.386 1.00 90.56 348 PHE A CA 1
ATOM 2578 C C . PHE A 1 348 ? -1.088 -2.451 22.844 1.00 90.56 348 PHE A C 1
ATOM 2580 O O . PHE A 1 348 ? -1.396 -1.376 22.332 1.00 90.56 348 PHE A O 1
ATOM 2587 N N . CYS A 1 349 ? -0.191 -2.561 23.822 1.00 90.88 349 CYS A N 1
ATOM 2588 C CA . CYS A 1 349 ? 0.630 -1.439 24.239 1.00 90.88 349 CYS A CA 1
ATOM 2589 C C . CYS A 1 349 ? 1.587 -1.083 23.103 1.00 90.88 349 CYS A C 1
ATOM 2591 O O . CYS A 1 349 ? 2.484 -1.865 22.795 1.00 90.88 349 CYS A O 1
ATOM 2593 N N . ASN A 1 350 ? 1.425 0.093 22.504 1.00 85.44 350 ASN A N 1
ATOM 2594 C CA . ASN A 1 350 ? 2.368 0.594 21.516 1.00 85.44 350 ASN A CA 1
ATOM 2595 C C . ASN A 1 350 ? 2.849 1.983 21.906 1.00 85.44 350 ASN A C 1
ATOM 2597 O O . ASN A 1 350 ? 2.450 3.013 21.365 1.00 85.44 350 ASN A O 1
ATOM 2601 N N . LYS A 1 351 ? 3.773 1.992 22.859 1.00 82.06 351 LYS A N 1
ATOM 2602 C CA . LYS A 1 351 ? 4.541 3.181 23.181 1.00 82.06 351 LYS A CA 1
ATOM 2603 C C . LYS A 1 351 ? 5.631 3.368 22.130 1.00 82.06 351 LYS A C 1
ATOM 2605 O O . LYS A 1 351 ? 6.791 3.053 22.383 1.00 82.06 351 LYS A O 1
ATOM 2610 N N . GLN A 1 352 ? 5.273 3.856 20.944 1.00 68.94 352 GLN A N 1
ATOM 2611 C CA . GLN A 1 352 ? 6.287 4.385 20.038 1.00 68.94 352 GLN A CA 1
ATOM 2612 C C . GLN A 1 352 ? 7.017 5.510 20.770 1.00 68.94 352 GLN A C 1
ATOM 2614 O O . GLN A 1 352 ? 6.402 6.410 21.352 1.00 68.94 352 GLN A O 1
ATOM 2619 N N . SER A 1 353 ? 8.343 5.425 20.780 1.00 47.72 353 SER A N 1
ATOM 2620 C CA . SER A 1 353 ? 9.254 6.423 21.323 1.00 47.72 353 SER A CA 1
ATOM 2621 C C . SER A 1 353 ? 9.243 7.680 20.448 1.00 47.72 353 SER A C 1
ATOM 2623 O O . SER A 1 353 ? 10.263 8.030 19.867 1.00 47.72 353 SER A O 1
ATOM 2625 N N . SER A 1 354 ? 8.090 8.340 20.310 1.00 45.41 354 SER A N 1
ATOM 2626 C CA . SER A 1 354 ? 8.028 9.706 19.806 1.00 45.41 354 SER A CA 1
ATOM 2627 C C . SER A 1 354 ? 8.126 10.636 21.019 1.00 45.41 354 SER A C 1
ATOM 2629 O O . SER A 1 354 ? 7.168 10.729 21.795 1.00 45.41 354 SER A O 1
ATOM 2631 N N . PRO A 1 355 ? 9.289 11.266 21.271 1.00 43.84 355 PRO A N 1
ATOM 2632 C CA . PRO A 1 355 ? 9.529 12.069 22.470 1.00 43.84 355 PRO A CA 1
ATOM 2633 C C . PRO A 1 355 ? 8.743 13.393 22.515 1.00 43.84 355 PRO A C 1
ATOM 2635 O O . PRO A 1 355 ? 8.912 14.153 23.466 1.00 43.84 355 PRO A O 1
ATOM 2638 N N . THR A 1 356 ? 7.894 13.695 21.527 1.00 41.84 356 THR A N 1
ATOM 2639 C CA . THR A 1 356 ? 7.376 15.056 21.300 1.00 41.84 356 THR A CA 1
ATOM 2640 C C . THR A 1 356 ? 5.860 15.230 21.418 1.00 41.84 356 THR A C 1
ATOM 2642 O O . THR A 1 356 ? 5.389 16.366 21.384 1.00 41.84 356 THR A O 1
ATOM 2645 N N . PHE A 1 357 ? 5.071 14.177 21.659 1.00 42.84 357 PHE A N 1
ATOM 2646 C CA . PHE A 1 357 ? 3.630 14.349 21.893 1.00 42.84 357 PHE A CA 1
ATOM 2647 C C . PHE A 1 357 ? 3.309 14.592 23.372 1.00 42.84 357 PHE A C 1
ATOM 2649 O O . PHE A 1 357 ? 3.555 13.754 24.240 1.00 42.84 357 PHE A O 1
ATOM 2656 N N . SER A 1 358 ? 2.694 15.743 23.659 1.00 38.88 358 SER A N 1
ATOM 2657 C CA . SER A 1 358 ? 2.014 16.010 24.929 1.00 38.88 358 SER A CA 1
ATOM 2658 C C . SER A 1 358 ? 0.795 15.085 25.042 1.00 38.88 358 SER A C 1
ATOM 2660 O O . SER A 1 358 ? -0.308 15.423 24.610 1.00 38.88 358 SER A O 1
ATOM 2662 N N . ARG A 1 359 ? 1.020 13.874 25.562 1.00 44.53 359 ARG A N 1
ATOM 2663 C CA . ARG A 1 359 ? -0.001 12.835 25.748 1.00 44.53 359 ARG A CA 1
ATOM 2664 C C . ARG A 1 359 ? -0.957 13.231 26.863 1.00 44.53 359 ARG A C 1
ATOM 2666 O O . ARG A 1 359 ? -0.751 12.910 28.030 1.00 44.53 359 ARG A O 1
ATOM 2673 N N . ASN A 1 360 ? -2.024 13.929 26.499 1.00 38.91 360 ASN A N 1
ATOM 2674 C CA . ASN A 1 360 ? -3.130 14.190 27.417 1.00 38.91 360 ASN A CA 1
ATOM 2675 C C . ASN A 1 360 ? -4.167 13.052 27.432 1.00 38.91 360 ASN A C 1
ATOM 2677 O O . ASN A 1 360 ? -5.060 13.072 28.280 1.00 38.91 360 ASN A O 1
ATOM 2681 N N . SER A 1 361 ? -4.054 12.052 26.549 1.00 53.41 361 SER A N 1
ATOM 2682 C CA . SER A 1 361 ? -4.960 10.903 26.507 1.00 53.41 361 SER A CA 1
ATOM 2683 C C . SER A 1 361 ? -4.189 9.587 26.551 1.00 53.41 361 SER A C 1
ATOM 2685 O O . SER A 1 361 ? -3.335 9.321 25.715 1.00 53.41 361 SER A O 1
ATOM 2687 N N . LEU A 1 362 ? -4.550 8.720 27.500 1.00 58.25 362 LEU A N 1
ATOM 2688 C CA . LEU A 1 362 ? -4.098 7.322 27.573 1.00 58.25 362 LEU A CA 1
ATOM 2689 C C . LEU A 1 362 ? -4.432 6.509 26.306 1.00 58.25 362 LEU A C 1
ATOM 2691 O O . LEU A 1 362 ? -3.980 5.378 26.180 1.00 58.25 362 LEU A O 1
ATOM 2695 N N . GLN A 1 363 ? -5.255 7.046 25.399 1.00 61.00 363 GLN A N 1
ATOM 2696 C CA . GLN A 1 363 ? -5.658 6.376 24.161 1.00 61.00 363 GLN A CA 1
ATOM 2697 C C . GLN A 1 363 ? -4.562 6.353 23.096 1.00 61.00 363 GLN A C 1
ATOM 2699 O O . GLN A 1 363 ? -4.590 5.452 22.266 1.00 61.00 363 GLN A O 1
ATOM 2704 N N . ASP A 1 364 ? -3.585 7.262 23.155 1.00 67.94 364 ASP A N 1
ATOM 2705 C CA . ASP A 1 364 ? -2.519 7.348 22.145 1.00 67.94 364 ASP A CA 1
ATOM 2706 C C . ASP A 1 364 ? -1.476 6.220 22.287 1.00 67.94 364 ASP A C 1
ATOM 2708 O O . ASP A 1 364 ? -0.689 5.981 21.380 1.00 67.94 364 ASP A O 1
ATOM 2712 N N . ASP A 1 365 ? -1.482 5.513 23.422 1.00 80.25 365 ASP A N 1
ATOM 2713 C CA . ASP A 1 365 ? -0.596 4.378 23.722 1.00 80.25 365 ASP A CA 1
ATOM 2714 C C . ASP A 1 365 ? -1.224 3.008 23.422 1.00 80.25 365 ASP A C 1
ATOM 2716 O O . ASP A 1 365 ? -0.609 1.961 23.656 1.00 80.25 365 ASP A O 1
ATOM 2720 N N . VAL A 1 366 ? -2.469 3.004 22.942 1.00 84.00 366 VAL A N 1
ATOM 2721 C CA . VAL A 1 366 ? -3.234 1.788 22.679 1.00 84.00 366 VAL A CA 1
ATOM 2722 C C . VAL A 1 366 ? -3.357 1.586 21.179 1.00 84.00 366 VAL A C 1
ATOM 2724 O O . VAL A 1 366 ? -4.088 2.301 20.499 1.00 84.00 366 VAL A O 1
ATOM 2727 N N . GLU A 1 367 ? -2.682 0.563 20.672 1.00 86.69 367 GLU A N 1
ATOM 2728 C CA . GLU A 1 367 ? -2.818 0.139 19.288 1.00 86.69 367 GLU A CA 1
ATOM 2729 C C . GLU A 1 367 ? -3.948 -0.881 19.137 1.00 86.69 367 GLU A C 1
ATOM 2731 O O . GLU A 1 367 ? -4.085 -1.830 19.920 1.00 86.69 367 GLU A O 1
ATOM 2736 N N . TYR A 1 368 ? -4.748 -0.683 18.091 1.00 88.88 368 TYR A N 1
ATOM 2737 C CA . TYR A 1 368 ? -5.835 -1.566 17.699 1.00 88.88 368 TYR A CA 1
ATOM 2738 C C . TYR A 1 368 ? -5.521 -2.154 16.314 1.00 88.88 368 TYR A C 1
ATOM 2740 O O . TYR A 1 368 ? -5.483 -1.400 15.340 1.00 88.88 368 TYR A O 1
ATOM 2748 N N . PRO A 1 369 ? -5.333 -3.480 16.175 1.00 89.62 369 PRO A N 1
ATOM 2749 C CA . PRO A 1 369 ? -5.068 -4.141 14.892 1.00 89.62 369 PRO A CA 1
ATOM 2750 C C . PRO A 1 369 ? -6.366 -4.351 14.089 1.00 89.62 369 PRO A C 1
ATOM 2752 O O . PRO A 1 369 ? -6.595 -5.394 13.478 1.00 89.62 369 PRO A O 1
ATOM 2755 N N . TYR A 1 370 ? -7.279 -3.393 14.177 1.00 93.25 370 TYR A N 1
ATOM 2756 C CA . TYR A 1 370 ? -8.596 -3.414 13.564 1.00 93.25 370 TYR A CA 1
ATOM 2757 C C . TYR A 1 370 ? -9.074 -1.979 13.368 1.00 93.25 370 TYR A C 1
ATOM 2759 O O . TYR A 1 370 ? -8.573 -1.043 13.993 1.00 93.25 370 TYR A O 1
ATOM 2767 N N . CYS A 1 371 ? -10.064 -1.806 12.504 1.00 93.94 371 CYS A N 1
ATOM 2768 C CA . CYS A 1 371 ? -10.626 -0.501 12.211 1.00 93.94 371 CYS A CA 1
ATOM 2769 C C . CYS A 1 371 ? -11.834 -0.240 13.103 1.00 93.94 371 CYS A C 1
ATOM 2771 O O . CYS A 1 371 ? -12.680 -1.118 13.299 1.00 93.94 371 CYS A O 1
ATOM 2773 N N . VAL A 1 372 ? -11.909 0.978 13.633 1.00 93.62 372 VAL A N 1
ATOM 2774 C CA . VAL A 1 372 ? -13.013 1.445 14.469 1.00 93.62 372 VAL A CA 1
ATOM 2775 C C . VAL A 1 372 ? -13.752 2.534 13.709 1.00 93.62 372 VAL A C 1
ATOM 2777 O O . VAL A 1 372 ? -13.188 3.587 13.426 1.00 93.62 372 VAL A O 1
ATOM 2780 N N . PHE A 1 373 ? -15.011 2.276 13.389 1.00 92.69 373 PHE A N 1
ATOM 2781 C CA . PHE A 1 373 ? -15.904 3.208 12.723 1.00 92.69 373 PHE A CA 1
ATOM 2782 C C . PHE A 1 373 ? -16.937 3.695 13.734 1.00 92.69 373 PHE A C 1
ATOM 2784 O O . PHE A 1 373 ? -17.701 2.909 14.295 1.00 92.69 373 PHE A O 1
ATOM 2791 N N . ASP A 1 374 ? -16.980 4.999 13.978 1.00 89.19 374 ASP A N 1
ATOM 2792 C CA . ASP A 1 374 ? -18.066 5.578 14.759 1.00 89.19 374 ASP A CA 1
ATOM 2793 C C . ASP A 1 374 ? -19.295 5.685 13.830 1.00 89.19 374 ASP A C 1
ATOM 2795 O O . ASP A 1 374 ? -19.330 6.533 12.935 1.00 89.19 374 ASP A O 1
ATOM 2799 N N . ASN A 1 375 ? -20.288 4.795 13.998 1.00 87.31 375 ASN A N 1
ATOM 2800 C CA . ASN A 1 375 ? -21.563 4.889 13.286 1.00 87.31 375 ASN A CA 1
ATOM 2801 C C . ASN A 1 375 ? -22.326 6.055 13.886 1.00 87.31 375 ASN A C 1
ATOM 2803 O O . ASN A 1 375 ? -22.907 6.014 14.968 1.00 87.31 375 ASN A O 1
ATOM 2807 N N . THR A 1 376 ? -22.267 7.137 13.149 1.00 84.62 376 THR A N 1
ATOM 2808 C CA . THR A 1 376 ? -22.551 8.456 13.665 1.00 84.62 376 THR A CA 1
ATOM 2809 C C . THR A 1 376 ? -24.054 8.764 13.535 1.00 84.62 376 THR A C 1
ATOM 2811 O O . THR A 1 376 ? -24.589 9.598 14.264 1.00 84.62 376 THR A O 1
ATOM 2814 N N . TYR A 1 377 ? -24.771 7.930 12.765 1.00 87.94 377 TYR A N 1
ATOM 2815 C CA . TYR A 1 377 ? -26.227 7.841 12.724 1.00 87.94 377 TYR A CA 1
ATOM 2816 C C . TYR A 1 377 ? -26.839 7.133 13.944 1.00 87.94 377 TYR A C 1
ATOM 2818 O O . TYR A 1 377 ? -27.742 7.680 14.578 1.00 87.94 377 TYR A O 1
ATOM 2826 N N . SER A 1 378 ? -26.394 5.912 14.276 1.00 89.19 378 SER A N 1
ATOM 2827 C CA . SER A 1 378 ? -26.954 5.163 15.419 1.00 89.19 378 SER A CA 1
ATOM 2828 C C . SER A 1 378 ? -26.314 5.540 16.756 1.00 89.19 378 SER A C 1
ATOM 2830 O O . SER A 1 378 ? -26.915 5.329 17.809 1.00 89.19 378 SER A O 1
ATOM 2832 N N . GLY A 1 379 ? -25.113 6.121 16.717 1.00 90.38 379 GLY A N 1
ATOM 2833 C CA . GLY A 1 379 ? -24.261 6.350 17.880 1.00 90.38 379 GLY A CA 1
ATOM 2834 C C . GLY A 1 379 ? -23.477 5.108 18.316 1.00 90.38 379 GLY A C 1
ATOM 2835 O O . GLY A 1 379 ? -22.716 5.191 19.280 1.00 90.38 379 GLY A O 1
ATOM 2836 N N . ASP A 1 380 ? -23.649 3.971 17.635 1.00 92.12 380 ASP A N 1
ATOM 2837 C CA . ASP A 1 380 ? -22.922 2.741 17.941 1.00 92.12 380 ASP A CA 1
ATOM 2838 C C . ASP A 1 380 ? -21.519 2.764 17.328 1.00 92.12 380 ASP A C 1
ATOM 2840 O O . ASP A 1 380 ? -21.255 3.408 16.314 1.00 92.12 380 ASP A O 1
ATOM 2844 N N . THR A 1 381 ? -20.598 2.006 17.910 1.00 93.06 381 THR A N 1
ATOM 2845 C CA . THR A 1 381 ? -19.306 1.746 17.276 1.00 93.06 381 THR A CA 1
ATOM 2846 C C . THR A 1 381 ? -19.407 0.479 16.432 1.00 93.06 381 THR A C 1
ATOM 2848 O O . THR A 1 381 ? -19.821 -0.572 16.920 1.00 93.06 381 THR A O 1
ATOM 2851 N N . VAL A 1 382 ? -19.002 0.574 15.169 1.00 95.19 382 VAL A N 1
ATOM 2852 C CA . VAL A 1 382 ? -18.853 -0.559 14.255 1.00 95.19 382 VAL A CA 1
ATOM 2853 C C . VAL A 1 382 ? -17.370 -0.854 14.117 1.00 95.19 382 VAL A C 1
ATOM 2855 O O . VAL A 1 382 ? -16.566 0.048 13.910 1.00 95.19 382 VAL A O 1
ATOM 2858 N N . CYS A 1 383 ? -16.991 -2.117 14.243 1.00 95.88 383 CYS A N 1
ATOM 2859 C CA . CYS A 1 383 ? -15.594 -2.517 14.180 1.00 95.88 383 CYS A CA 1
ATOM 2860 C C . CYS A 1 383 ? -15.408 -3.590 13.128 1.00 95.88 383 CYS A C 1
ATOM 2862 O O . CYS A 1 383 ? -16.287 -4.430 12.947 1.00 95.88 383 CYS A O 1
ATOM 2864 N N . ALA A 1 384 ? -14.274 -3.541 12.442 1.00 95.81 384 ALA A N 1
ATOM 2865 C CA . ALA A 1 384 ? -13.948 -4.469 11.374 1.00 95.81 384 ALA A CA 1
ATOM 2866 C C . ALA A 1 384 ? -12.518 -4.967 11.550 1.00 95.81 384 ALA A C 1
ATOM 2868 O O . ALA A 1 384 ? -11.597 -4.178 11.776 1.00 95.81 384 ALA A O 1
ATOM 2869 N N . ARG A 1 385 ? -12.340 -6.279 11.448 1.00 94.50 385 ARG A N 1
ATOM 2870 C CA . ARG A 1 385 ? -11.032 -6.934 11.426 1.00 94.50 385 ARG A CA 1
ATOM 2871 C C . ARG A 1 385 ? -10.336 -6.696 10.091 1.00 94.50 385 ARG A C 1
ATOM 2873 O O . ARG A 1 385 ? -10.931 -6.190 9.142 1.00 94.50 385 ARG A O 1
ATOM 2880 N N . ASP A 1 386 ? -9.069 -7.087 10.010 1.00 92.81 386 ASP A N 1
ATOM 2881 C CA . ASP A 1 386 ? -8.352 -7.039 8.741 1.00 92.81 386 ASP A CA 1
ATOM 2882 C C . ASP A 1 386 ? -9.125 -7.761 7.628 1.00 92.81 386 ASP A C 1
ATOM 2884 O O . ASP A 1 386 ? -9.636 -8.867 7.821 1.00 92.81 386 ASP A O 1
ATOM 2888 N N . ASN A 1 387 ? -9.207 -7.117 6.465 1.00 90.62 387 ASN A N 1
ATOM 2889 C CA . ASN A 1 387 ? -9.958 -7.548 5.290 1.00 90.62 387 ASN A CA 1
ATOM 2890 C C . ASN A 1 387 ? -11.480 -7.688 5.463 1.00 90.62 387 ASN A C 1
ATOM 2892 O O . ASN A 1 387 ? -12.149 -8.099 4.512 1.00 90.62 387 ASN A O 1
ATOM 2896 N N . GLU A 1 388 ? -12.045 -7.312 6.608 1.00 96.25 388 GLU A N 1
ATOM 2897 C CA . GLU A 1 388 ? -13.489 -7.277 6.815 1.00 96.25 388 GLU A CA 1
ATOM 2898 C C . GLU A 1 388 ? -14.086 -5.999 6.199 1.00 96.25 388 GLU A C 1
ATOM 2900 O O . GLU A 1 388 ? -13.548 -4.899 6.361 1.00 96.25 388 GLU A O 1
ATOM 2905 N N . GLU A 1 389 ? -15.190 -6.147 5.461 1.00 95.69 389 GLU A N 1
ATOM 2906 C CA . GLU A 1 389 ? -16.009 -5.033 4.974 1.00 95.69 389 GLU A CA 1
ATOM 2907 C C . GLU A 1 389 ? -17.245 -4.911 5.864 1.00 95.69 389 GLU A C 1
ATOM 2909 O O . GLU A 1 389 ? -17.986 -5.877 6.051 1.00 95.69 389 GLU A O 1
ATOM 2914 N N . VAL A 1 390 ? -17.459 -3.720 6.418 1.00 96.31 390 VAL A N 1
ATOM 2915 C CA . VAL A 1 390 ? -18.618 -3.401 7.253 1.00 96.31 390 VAL A CA 1
ATOM 2916 C C . VAL A 1 390 ? -19.459 -2.327 6.592 1.00 96.31 390 VAL A C 1
ATOM 2918 O O . VAL A 1 390 ? -18.936 -1.423 5.941 1.00 96.31 390 VAL A O 1
ATOM 2921 N N . THR A 1 391 ? -20.772 -2.408 6.789 1.00 95.56 391 THR A N 1
ATOM 2922 C CA . THR A 1 391 ? -21.716 -1.410 6.286 1.00 95.56 391 THR A CA 1
ATOM 2923 C C . THR A 1 391 ? -22.391 -0.672 7.427 1.00 95.56 391 THR A C 1
ATOM 2925 O O . THR A 1 391 ? -22.927 -1.311 8.335 1.00 95.56 391 THR A O 1
ATOM 2928 N N . PHE A 1 392 ? -22.413 0.656 7.375 1.00 94.88 392 PHE A N 1
ATOM 2929 C CA . PHE A 1 392 ? -23.087 1.492 8.370 1.00 94.88 392 PHE A CA 1
ATOM 2930 C C . PHE A 1 392 ? -23.587 2.800 7.751 1.00 94.88 392 PHE A C 1
ATOM 2932 O O . PHE A 1 392 ? -23.236 3.134 6.622 1.00 94.88 392 PHE A O 1
ATOM 2939 N N . LEU A 1 393 ? -24.444 3.518 8.479 1.00 92.19 393 LEU A N 1
ATOM 2940 C CA . LEU A 1 393 ? -24.958 4.816 8.050 1.00 92.19 393 LEU A CA 1
ATO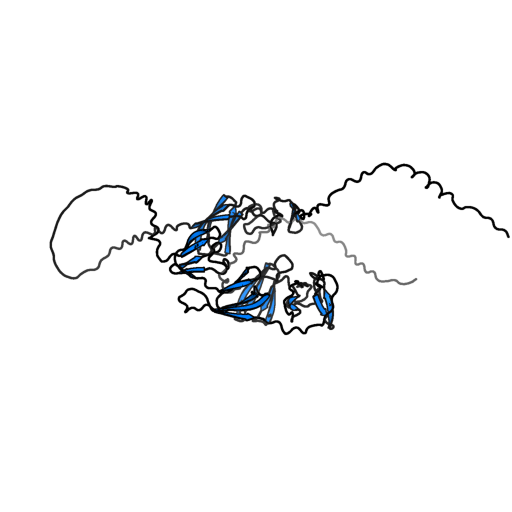M 2941 C C . LEU A 1 393 ? -24.068 5.935 8.598 1.00 92.19 393 LEU A C 1
ATOM 2943 O O . LEU A 1 393 ? -23.748 5.949 9.788 1.00 92.19 393 LEU A O 1
ATOM 2947 N N . ASP A 1 394 ? -23.671 6.870 7.744 1.00 90.00 394 ASP A N 1
ATOM 2948 C CA . ASP A 1 394 ? -22.963 8.074 8.179 1.00 90.00 394 ASP A CA 1
ATOM 2949 C C . ASP A 1 394 ? -23.921 9.109 8.810 1.00 90.00 394 ASP A C 1
ATOM 2951 O O . ASP A 1 394 ? -25.139 8.925 8.863 1.00 90.00 394 ASP A O 1
ATOM 2955 N N . ASN A 1 395 ? -23.380 10.247 9.253 1.00 90.12 395 ASN A N 1
ATOM 2956 C CA . ASN A 1 395 ? -24.147 11.356 9.840 1.00 90.12 395 ASN A CA 1
ATOM 2957 C C . ASN A 1 395 ? -25.252 11.908 8.931 1.00 90.12 395 ASN A C 1
ATOM 2959 O O . ASN A 1 395 ? -26.187 12.548 9.412 1.00 90.12 395 ASN A O 1
ATOM 2963 N N . ASN A 1 396 ? -25.128 11.706 7.622 1.00 90.25 396 ASN A N 1
ATOM 2964 C CA . ASN A 1 396 ? -26.061 12.200 6.623 1.00 90.25 396 ASN A CA 1
ATOM 2965 C C . ASN A 1 396 ? -27.095 11.132 6.226 1.00 90.25 396 ASN A C 1
ATOM 2967 O O . ASN A 1 396 ? -28.010 11.425 5.458 1.00 90.25 396 ASN A O 1
ATOM 2971 N N . GLY A 1 397 ? -26.982 9.913 6.763 1.00 89.88 397 GLY A N 1
ATOM 2972 C CA . GLY A 1 397 ? -27.837 8.783 6.423 1.00 89.88 397 GLY A CA 1
ATOM 2973 C C . GLY A 1 397 ? -27.441 8.067 5.128 1.00 89.88 397 GLY A C 1
ATOM 2974 O O . GLY A 1 397 ? -28.261 7.315 4.601 1.00 89.88 397 GLY A O 1
ATOM 2975 N N . PHE A 1 398 ? -26.225 8.271 4.611 1.00 91.50 398 PHE A N 1
ATOM 2976 C CA . PHE A 1 398 ? -25.693 7.487 3.494 1.00 91.50 398 PHE A CA 1
ATOM 2977 C C . PHE A 1 398 ? -25.162 6.146 3.990 1.00 91.50 398 PHE A C 1
ATOM 2979 O O . PHE A 1 398 ? -24.488 6.073 5.019 1.00 91.50 398 PHE A O 1
ATOM 2986 N N . LEU A 1 399 ? -25.458 5.076 3.249 1.00 93.62 399 LEU A N 1
ATOM 2987 C CA . LEU A 1 399 ? -24.944 3.744 3.543 1.00 93.62 399 LEU A CA 1
ATOM 2988 C C . LEU A 1 399 ? -23.518 3.626 3.000 1.00 93.62 399 LEU A C 1
ATOM 2990 O O . LEU A 1 399 ? -23.316 3.552 1.792 1.00 93.62 399 LEU A O 1
ATOM 2994 N N . LEU A 1 400 ? -22.535 3.588 3.892 1.00 94.69 400 LEU A N 1
ATOM 2995 C CA . LEU A 1 400 ? -21.134 3.372 3.547 1.00 94.69 400 LEU A CA 1
ATOM 2996 C C . LEU A 1 400 ? -20.791 1.891 3.678 1.00 94.69 400 LEU A C 1
ATOM 2998 O O . LEU A 1 400 ? -21.181 1.260 4.658 1.00 94.69 400 LEU A O 1
ATOM 3002 N N . ALA A 1 401 ? -20.030 1.355 2.723 1.00 95.75 401 ALA A N 1
ATOM 3003 C CA . ALA A 1 401 ? -19.315 0.088 2.850 1.00 95.75 401 ALA A CA 1
ATOM 3004 C C . ALA A 1 401 ? -17.827 0.395 3.027 1.00 95.75 401 ALA A C 1
ATOM 3006 O O . ALA A 1 401 ? -17.185 0.920 2.117 1.00 95.75 401 ALA A O 1
ATOM 3007 N N . CYS A 1 402 ? -17.283 0.098 4.202 1.00 96.06 402 CYS A N 1
ATOM 3008 C CA . CYS A 1 402 ? -15.892 0.359 4.536 1.00 96.06 402 CYS A CA 1
ATOM 3009 C C . CYS A 1 402 ? -15.140 -0.950 4.728 1.00 96.06 402 CYS A C 1
ATOM 3011 O O . CYS A 1 402 ? -15.484 -1.751 5.597 1.00 96.06 402 CYS A O 1
ATOM 3013 N N . ARG A 1 403 ? -14.081 -1.143 3.944 1.00 95.94 403 ARG A N 1
ATOM 3014 C CA . ARG A 1 403 ? -13.155 -2.259 4.096 1.00 95.94 403 ARG A CA 1
ATOM 3015 C C . ARG A 1 403 ? -11.989 -1.848 4.979 1.00 95.94 403 ARG A C 1
ATOM 3017 O O . ARG A 1 403 ? -11.326 -0.838 4.717 1.00 95.94 403 ARG A O 1
ATOM 3024 N N . CYS A 1 404 ? -11.746 -2.645 6.010 1.00 96.19 404 CYS A N 1
ATOM 3025 C CA . CYS A 1 404 ? -10.603 -2.483 6.887 1.00 96.19 404 CYS A CA 1
ATOM 3026 C C . CYS A 1 404 ? -9.374 -3.195 6.327 1.00 96.19 404 CYS A C 1
ATOM 3028 O O . CYS A 1 404 ? -9.457 -4.316 5.820 1.00 96.19 404 CYS A O 1
ATOM 3030 N N . ARG A 1 405 ? -8.223 -2.538 6.443 1.00 92.56 405 ARG A N 1
ATOM 3031 C CA . ARG A 1 405 ? -6.913 -3.098 6.140 1.00 92.56 405 ARG A CA 1
ATOM 3032 C C . ARG A 1 405 ? -5.993 -2.806 7.316 1.00 92.56 405 ARG A C 1
ATOM 3034 O O . ARG A 1 405 ? -5.452 -1.708 7.427 1.00 92.56 405 ARG A O 1
ATOM 3041 N N . ALA A 1 406 ? -5.849 -3.773 8.213 1.00 85.62 406 ALA A N 1
ATOM 3042 C CA . ALA A 1 406 ? -4.878 -3.662 9.288 1.00 85.62 406 ALA A CA 1
ATOM 3043 C C . ALA A 1 406 ? -3.517 -4.099 8.728 1.00 85.62 406 ALA A C 1
ATOM 3045 O O . ALA A 1 406 ? -3.410 -5.201 8.184 1.00 85.62 406 ALA A O 1
ATOM 3046 N N . PRO A 1 407 ? -2.483 -3.248 8.776 1.00 76.31 407 PRO A N 1
ATOM 3047 C CA . PRO A 1 407 ? -1.171 -3.640 8.293 1.00 76.31 407 PRO A CA 1
ATOM 3048 C C . PRO A 1 407 ? -0.662 -4.857 9.073 1.00 76.31 407 PRO A C 1
ATOM 3050 O O . PRO A 1 407 ? -0.916 -5.027 10.265 1.00 76.31 407 PRO A O 1
ATOM 3053 N N . ILE A 1 408 ? 0.050 -5.737 8.370 1.00 72.00 408 ILE A N 1
ATOM 3054 C CA . ILE A 1 408 ? 0.653 -6.927 8.968 1.00 72.00 408 ILE A CA 1
ATOM 3055 C C . ILE A 1 408 ? 1.889 -6.463 9.747 1.00 72.00 408 ILE A C 1
ATOM 3057 O O . ILE A 1 408 ? 2.974 -6.346 9.184 1.00 72.00 408 ILE A O 1
ATOM 3061 N N . GLY A 1 409 ? 1.713 -6.156 11.030 1.00 66.50 409 GLY A N 1
ATOM 3062 C CA . GLY A 1 409 ? 2.782 -5.700 11.920 1.00 66.50 409 GLY A CA 1
ATOM 3063 C C . GLY A 1 409 ? 2.273 -4.742 12.995 1.00 66.50 409 GLY A C 1
ATOM 3064 O O . GLY A 1 409 ? 1.204 -4.160 12.858 1.00 66.50 409 GLY A O 1
ATOM 3065 N N . TYR A 1 410 ? 3.041 -4.593 14.074 1.00 58.00 410 TYR A N 1
ATOM 3066 C CA . TYR A 1 410 ? 2.792 -3.582 15.104 1.00 58.00 410 TYR A CA 1
ATOM 3067 C C . TYR A 1 410 ? 3.305 -2.225 14.596 1.00 58.00 410 TYR A C 1
ATOM 3069 O O . TYR A 1 410 ? 4.454 -2.146 14.159 1.00 58.00 410 TYR A O 1
ATOM 3077 N N . GLY A 1 411 ? 2.504 -1.162 14.645 1.00 62.56 411 GLY A N 1
ATOM 3078 C CA . GLY A 1 411 ? 2.979 0.208 14.430 1.00 62.56 411 GLY A CA 1
ATOM 3079 C C . GLY A 1 411 ? 2.070 1.153 13.653 1.00 62.56 411 GLY A C 1
ATOM 3080 O O . GLY A 1 411 ? 2.292 2.361 13.719 1.00 62.56 411 GLY A O 1
ATOM 3081 N N . GLN A 1 412 ? 1.091 0.654 12.906 1.00 65.38 412 GLN A N 1
ATOM 3082 C CA . GLN A 1 412 ? 0.219 1.490 12.083 1.00 65.38 412 GLN A CA 1
ATOM 3083 C C . GLN A 1 412 ? -1.221 1.040 12.313 1.00 65.38 412 GLN A C 1
ATOM 3085 O O . GLN A 1 412 ? -1.573 -0.104 12.039 1.00 65.38 412 GLN A O 1
ATOM 3090 N N . GLY A 1 413 ? -2.055 1.930 12.857 1.00 74.56 413 GLY A N 1
ATOM 3091 C CA . GLY A 1 413 ? -3.472 1.640 13.075 1.00 74.56 413 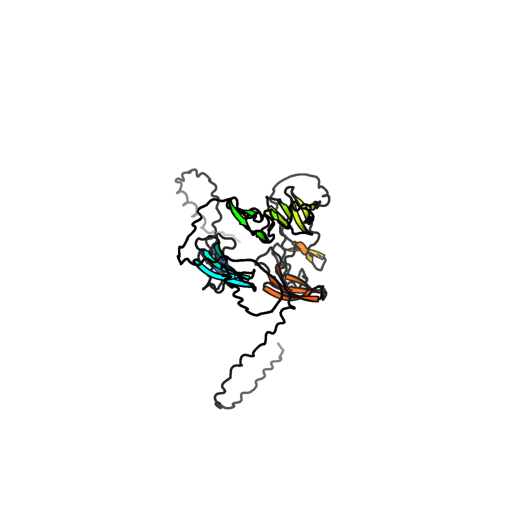GLY A CA 1
ATOM 3092 C C . GLY A 1 413 ? -4.168 1.163 11.794 1.00 74.56 413 GLY A C 1
ATOM 3093 O O . GLY A 1 413 ? -3.683 1.380 10.682 1.00 74.56 413 GLY A O 1
ATOM 3094 N N . GLY A 1 414 ? -5.319 0.502 11.946 1.00 82.06 414 GLY A N 1
ATOM 3095 C CA . GLY A 1 414 ? -6.088 0.005 10.806 1.00 82.06 414 GLY A CA 1
ATOM 3096 C C . GLY A 1 414 ? -6.382 1.103 9.777 1.00 82.06 414 GLY A C 1
ATOM 3097 O O . GLY A 1 414 ? -6.975 2.131 10.104 1.00 82.06 414 GLY A O 1
ATOM 3098 N N . MET A 1 415 ? -5.984 0.879 8.525 1.00 83.69 415 MET A N 1
ATOM 3099 C CA . MET A 1 415 ? -6.323 1.750 7.404 1.00 83.69 415 MET A CA 1
ATOM 3100 C C . MET A 1 415 ? -7.716 1.404 6.888 1.00 83.69 415 MET A C 1
ATOM 3102 O O . MET A 1 415 ? -8.115 0.238 6.862 1.00 83.69 415 MET A O 1
ATOM 3106 N N . THR A 1 416 ? -8.466 2.411 6.448 1.00 90.50 416 THR A N 1
ATOM 3107 C CA . THR A 1 416 ? -9.841 2.221 5.976 1.00 90.50 416 THR A CA 1
ATOM 3108 C C . THR A 1 416 ? -10.007 2.736 4.556 1.00 90.50 416 THR A C 1
ATOM 3110 O O . THR A 1 416 ? -9.449 3.761 4.178 1.00 90.50 416 THR A O 1
ATOM 3113 N N . THR A 1 417 ? -10.786 2.004 3.762 1.00 91.56 417 THR A N 1
ATOM 3114 C CA . THR A 1 417 ? -11.245 2.444 2.439 1.00 91.56 417 THR A CA 1
ATOM 3115 C C . THR A 1 417 ? -12.756 2.300 2.396 1.00 91.56 417 THR A C 1
ATOM 3117 O O . THR A 1 417 ? -13.270 1.206 2.621 1.00 91.56 417 THR A O 1
ATOM 3120 N N . CYS A 1 418 ? -13.469 3.398 2.163 1.00 93.00 418 CYS A N 1
ATOM 3121 C CA . CYS A 1 418 ? -14.929 3.432 2.163 1.00 93.00 418 CYS A CA 1
ATOM 3122 C C . CYS A 1 418 ? -15.464 3.766 0.772 1.00 93.00 418 CYS A C 1
ATOM 3124 O O . CYS A 1 418 ? -14.876 4.573 0.054 1.00 93.00 418 CYS A O 1
ATOM 3126 N N . ARG A 1 419 ? -16.597 3.163 0.413 1.00 92.44 419 ARG A N 1
ATOM 3127 C CA . ARG A 1 419 ? -17.364 3.460 -0.802 1.00 92.44 419 ARG A CA 1
ATOM 3128 C C . ARG A 1 419 ? -18.838 3.650 -0.463 1.00 92.44 419 ARG A C 1
ATOM 3130 O O . ARG A 1 419 ? -19.322 3.081 0.517 1.00 92.44 419 ARG A O 1
ATOM 3137 N N . ASP A 1 420 ? -19.544 4.415 -1.289 1.00 91.69 420 ASP A N 1
ATOM 3138 C CA . ASP A 1 420 ? -21.000 4.502 -1.207 1.00 91.69 420 ASP A CA 1
ATOM 3139 C C . ASP A 1 420 ? -21.605 3.148 -1.614 1.00 91.69 420 ASP A C 1
ATOM 3141 O O . ASP A 1 420 ? -21.334 2.618 -2.695 1.00 91.69 420 ASP A O 1
ATOM 3145 N N . ALA A 1 421 ? -22.364 2.538 -0.707 1.00 88.94 421 ALA A N 1
ATOM 3146 C CA . ALA A 1 421 ? -23.012 1.253 -0.931 1.00 88.94 421 ALA A CA 1
ATOM 3147 C C . ALA A 1 421 ? -24.405 1.404 -1.562 1.00 88.94 421 ALA A C 1
ATOM 3149 O O . ALA A 1 421 ? -24.976 0.409 -2.012 1.00 88.94 421 ALA A O 1
ATOM 3150 N N . SER A 1 422 ? -24.955 2.623 -1.615 1.00 84.38 422 SER A N 1
ATOM 3151 C CA . SER A 1 422 ? -26.295 2.880 -2.148 1.00 84.38 422 SER A CA 1
ATOM 3152 C C . SER A 1 422 ? -26.393 2.681 -3.666 1.00 84.38 422 SER A C 1
ATOM 3154 O O . SER A 1 422 ? -27.460 2.341 -4.173 1.00 84.38 422 SER A O 1
ATOM 3156 N N . GLU A 1 423 ? -25.279 2.788 -4.396 1.00 70.44 423 GLU A N 1
ATOM 3157 C CA . GLU A 1 423 ? -25.253 2.641 -5.859 1.00 70.44 423 GLU A CA 1
ATOM 3158 C C . GLU A 1 423 ? -25.228 1.178 -6.341 1.00 70.44 423 GLU A C 1
ATOM 3160 O O . GLU A 1 423 ? -25.424 0.905 -7.528 1.00 70.44 423 GLU A O 1
ATOM 3165 N N . GLN A 1 424 ? -25.025 0.204 -5.444 1.00 56.28 424 GLN A N 1
ATOM 3166 C CA . GLN A 1 424 ? -24.837 -1.198 -5.837 1.00 56.28 424 GLN A CA 1
ATOM 3167 C C . GLN A 1 424 ? -26.140 -2.016 -5.965 1.00 56.28 424 GLN A C 1
ATOM 3169 O O . GLN A 1 424 ? -26.081 -3.198 -6.302 1.00 56.28 424 GLN A O 1
ATOM 3174 N N . GLU A 1 425 ? -27.326 -1.414 -5.800 1.00 47.84 425 GLU A N 1
ATOM 3175 C CA . GLU A 1 425 ? -28.623 -2.077 -6.056 1.00 47.84 425 GLU A CA 1
ATOM 3176 C C . GLU A 1 425 ? -28.998 -2.193 -7.555 1.00 47.84 425 GLU A C 1
ATOM 3178 O O . GLU A 1 425 ? -30.173 -2.255 -7.923 1.00 47.84 425 GLU A O 1
ATOM 3183 N N . THR A 1 426 ? -28.029 -2.306 -8.467 1.00 44.59 426 THR A N 1
ATOM 3184 C CA . THR A 1 426 ? -28.316 -2.716 -9.854 1.00 44.59 426 THR A CA 1
ATOM 3185 C C . THR A 1 426 ? -28.295 -4.245 -9.980 1.00 44.59 426 THR A C 1
ATOM 3187 O O . THR A 1 426 ? -27.323 -4.869 -10.384 1.00 44.59 426 THR A O 1
ATOM 3190 N N . SER A 1 427 ? -29.421 -4.857 -9.595 1.00 41.50 427 SER A N 1
ATOM 3191 C CA . SER A 1 427 ? -29.910 -6.177 -10.034 1.00 41.50 427 SER A CA 1
ATOM 3192 C C . SER A 1 427 ? -28.863 -7.288 -10.243 1.00 41.50 427 SER A C 1
ATOM 3194 O O . SER A 1 427 ? -28.535 -7.646 -11.376 1.00 41.50 427 SER A O 1
ATOM 3196 N N . PHE A 1 428 ? -28.435 -7.942 -9.162 1.00 36.97 428 PHE A N 1
ATOM 3197 C CA . PHE A 1 428 ? -27.848 -9.281 -9.260 1.00 36.97 428 PHE A CA 1
ATOM 3198 C C . PHE A 1 428 ? -28.970 -10.330 -9.180 1.00 36.97 428 PHE A C 1
ATOM 3200 O O . PHE A 1 428 ? -29.362 -10.786 -8.104 1.00 36.97 428 PHE A O 1
ATOM 3207 N N . THR A 1 429 ? -29.550 -10.689 -10.327 1.00 32.06 429 THR A N 1
ATOM 3208 C CA . THR A 1 429 ? -30.524 -11.784 -10.430 1.00 32.06 429 THR A CA 1
ATOM 3209 C C . THR A 1 429 ? -29.796 -13.112 -10.227 1.00 32.06 429 THR A C 1
ATOM 3211 O O . THR A 1 429 ? -29.150 -13.629 -11.137 1.00 32.06 429 THR A O 1
ATOM 3214 N N . TRP A 1 430 ? -29.906 -13.695 -9.034 1.00 32.03 430 TRP A N 1
ATOM 3215 C CA . TRP A 1 430 ? -29.537 -15.092 -8.815 1.00 32.03 430 TRP A CA 1
ATOM 3216 C C . TRP A 1 430 ? -30.380 -15.990 -9.734 1.00 32.03 430 TRP A C 1
ATOM 3218 O O . TRP A 1 430 ? -31.586 -16.135 -9.533 1.00 32.03 430 TRP A O 1
ATOM 3228 N N . SER A 1 431 ? -29.755 -16.618 -10.735 1.00 30.72 431 SER A N 1
ATOM 3229 C CA . SER A 1 431 ? -30.301 -17.839 -11.339 1.00 30.72 431 SER A CA 1
ATOM 3230 C C . SER A 1 431 ? -29.985 -19.004 -10.398 1.00 30.72 431 SER A C 1
ATOM 3232 O O . SER A 1 431 ? -28.808 -19.233 -10.116 1.00 30.72 431 SER A O 1
ATOM 3234 N N . PRO A 1 432 ? -30.980 -19.740 -9.876 1.00 36.41 432 PRO A N 1
ATOM 3235 C CA . PRO A 1 432 ? -30.708 -20.900 -9.044 1.00 36.41 432 PRO A CA 1
ATOM 3236 C C . PRO A 1 432 ? -30.143 -22.022 -9.921 1.00 36.41 432 PRO A C 1
ATOM 3238 O O . PRO A 1 432 ? -30.863 -22.629 -10.712 1.00 36.41 432 PRO A O 1
ATOM 3241 N N . THR A 1 433 ? -28.846 -22.291 -9.781 1.00 40.84 433 THR A N 1
ATOM 3242 C CA . THR A 1 433 ? -28.210 -23.488 -10.338 1.00 40.84 433 THR A CA 1
ATOM 3243 C C . THR A 1 433 ? -28.826 -24.728 -9.695 1.00 40.84 433 THR A C 1
ATOM 3245 O O . THR A 1 433 ? -28.970 -24.818 -8.475 1.00 40.84 433 THR A O 1
ATOM 3248 N N . GLU A 1 434 ? -29.227 -25.659 -10.555 1.00 36.44 434 GLU A N 1
ATOM 3249 C CA . GLU A 1 434 ? -29.938 -26.897 -10.258 1.00 36.44 434 GLU A CA 1
ATOM 3250 C C . GLU A 1 434 ? -29.321 -27.691 -9.095 1.00 36.44 434 GLU A C 1
ATOM 3252 O O . GLU A 1 434 ? -28.123 -27.977 -9.060 1.00 36.44 434 GLU A O 1
ATOM 3257 N N . ALA A 1 435 ? -30.175 -28.103 -8.156 1.00 33.44 435 ALA A N 1
ATOM 3258 C CA . ALA A 1 435 ? -29.822 -29.068 -7.124 1.00 33.44 435 ALA A CA 1
ATOM 3259 C C . ALA A 1 435 ? -29.457 -30.428 -7.759 1.00 33.44 435 ALA A C 1
ATOM 3261 O O . ALA A 1 435 ? -30.128 -30.864 -8.702 1.00 33.44 435 ALA A O 1
ATOM 3262 N N . PRO A 1 436 ? -28.448 -31.147 -7.236 1.00 34.22 436 PRO A N 1
ATOM 3263 C CA . PRO A 1 436 ? -28.069 -32.448 -7.765 1.00 34.22 436 PRO A CA 1
ATOM 3264 C C . PRO A 1 436 ? -29.206 -33.459 -7.567 1.00 34.22 436 PRO A C 1
ATOM 3266 O O . PRO A 1 436 ? -29.680 -33.692 -6.452 1.00 34.22 436 PRO A O 1
ATOM 3269 N N . LYS A 1 437 ? -29.637 -34.080 -8.672 1.00 32.91 437 LYS A N 1
ATOM 3270 C CA . LYS A 1 437 ? -30.524 -35.248 -8.673 1.00 32.91 437 LYS A CA 1
ATOM 3271 C C . LYS A 1 437 ? -29.855 -36.387 -7.903 1.00 32.91 437 LYS A C 1
ATOM 3273 O O . LYS A 1 437 ? -28.841 -36.925 -8.335 1.00 32.91 437 LYS A O 1
ATOM 3278 N N . VAL A 1 438 ? -30.451 -36.765 -6.777 1.00 32.84 438 VAL A N 1
ATOM 3279 C CA . VAL A 1 438 ? -30.137 -38.011 -6.077 1.00 32.84 438 VAL A CA 1
ATOM 3280 C C . VAL A 1 438 ? -30.882 -39.139 -6.786 1.00 32.84 438 VAL A C 1
ATOM 3282 O O . VAL A 1 438 ? -32.108 -39.232 -6.701 1.00 32.84 438 VAL A O 1
ATOM 3285 N N . ASP A 1 439 ? -30.140 -39.986 -7.496 1.00 34.41 439 ASP A N 1
ATOM 3286 C CA . ASP A 1 439 ? -30.660 -41.221 -8.074 1.00 34.41 439 ASP A CA 1
ATOM 3287 C C . ASP A 1 439 ? -31.022 -42.210 -6.958 1.00 34.41 439 ASP A C 1
ATOM 3289 O O . ASP A 1 439 ? -30.174 -42.729 -6.230 1.00 34.41 439 ASP A O 1
ATOM 3293 N N . VAL A 1 440 ? -32.320 -42.483 -6.829 1.00 41.59 440 VAL A N 1
ATOM 3294 C CA . VAL A 1 440 ? -32.852 -43.545 -5.976 1.00 41.59 440 VAL A CA 1
ATOM 3295 C C . VAL A 1 440 ? -32.701 -44.867 -6.721 1.00 41.59 440 VAL A C 1
ATOM 3297 O O . VAL A 1 440 ? -33.534 -45.221 -7.555 1.00 41.59 440 VAL A O 1
ATOM 3300 N N . ALA A 1 441 ? -31.650 -45.620 -6.398 1.00 37.28 441 ALA A N 1
ATOM 3301 C CA . ALA A 1 441 ? -31.508 -47.009 -6.810 1.00 37.28 441 ALA A CA 1
ATOM 3302 C C . ALA A 1 441 ? -31.623 -47.954 -5.602 1.00 37.28 441 ALA A C 1
ATOM 3304 O O . ALA A 1 441 ? -30.744 -48.034 -4.752 1.00 37.28 441 ALA A O 1
ATOM 3305 N N . SER A 1 442 ? -32.717 -48.715 -5.631 1.00 39.88 442 SER A N 1
ATOM 3306 C CA . SER A 1 442 ? -32.798 -50.128 -5.248 1.00 39.88 442 SER A CA 1
ATOM 3307 C C . SER A 1 442 ? -32.712 -50.500 -3.766 1.00 39.88 442 SER A C 1
ATOM 3309 O O . SER A 1 442 ? -31.660 -50.608 -3.145 1.00 39.88 442 SER A O 1
ATOM 3311 N N . ALA A 1 443 ? -33.894 -50.842 -3.257 1.00 45.91 443 ALA A N 1
ATOM 3312 C CA . ALA A 1 443 ? -34.126 -51.572 -2.029 1.00 45.91 443 ALA A CA 1
ATOM 3313 C C . ALA A 1 443 ? -33.424 -52.942 -2.013 1.00 45.91 443 ALA A C 1
ATOM 3315 O O . ALA A 1 443 ? -33.623 -53.766 -2.905 1.00 45.91 443 ALA A O 1
ATOM 3316 N N . THR A 1 444 ? -32.734 -53.233 -0.912 1.00 40.53 444 THR A N 1
ATOM 3317 C CA . THR A 1 444 ? -32.532 -54.602 -0.427 1.00 40.53 444 THR A CA 1
ATOM 3318 C C . THR A 1 444 ? -32.869 -54.667 1.055 1.00 40.53 444 THR A C 1
ATOM 3320 O O . THR A 1 444 ? -32.151 -54.175 1.919 1.00 40.53 444 THR A O 1
ATOM 3323 N N . THR A 1 445 ? -34.015 -55.288 1.306 1.00 43.06 445 THR A N 1
ATOM 3324 C CA . THR A 1 445 ? -34.471 -55.907 2.550 1.00 43.06 445 THR A CA 1
ATOM 3325 C C . THR A 1 445 ? -33.376 -56.681 3.283 1.00 43.06 445 THR A C 1
ATOM 3327 O O . THR A 1 445 ? -32.809 -57.596 2.691 1.00 43.06 445 THR A O 1
ATOM 3330 N N . MET A 1 446 ? -33.195 -56.425 4.584 1.00 35.97 446 MET A N 1
ATOM 3331 C CA . MET A 1 446 ? -32.741 -57.412 5.578 1.00 35.97 446 MET A CA 1
ATOM 3332 C C . MET A 1 446 ? -33.283 -57.068 6.984 1.00 35.97 446 MET A C 1
ATOM 3334 O O . MET A 1 446 ? -33.669 -55.924 7.223 1.00 35.97 446 MET A O 1
ATOM 3338 N N . PRO A 1 447 ? -33.435 -58.071 7.870 1.00 47.28 447 PRO A N 1
ATOM 3339 C CA . PRO A 1 447 ? -34.551 -58.145 8.808 1.00 47.28 447 PRO A CA 1
ATOM 3340 C C . PRO A 1 447 ? -34.268 -57.561 10.197 1.00 47.28 447 PRO A C 1
ATOM 3342 O O . PRO A 1 447 ? -33.136 -57.527 10.672 1.00 47.28 447 PRO A O 1
ATOM 3345 N N . LEU A 1 448 ? -35.367 -57.202 10.872 1.00 40.47 448 LEU A N 1
ATOM 3346 C CA . LEU A 1 448 ? -35.470 -57.020 12.319 1.00 40.47 448 LEU A CA 1
ATOM 3347 C C . LEU A 1 448 ? -34.775 -58.168 13.071 1.00 40.47 448 LEU A C 1
ATOM 3349 O O . LEU A 1 448 ? -35.227 -59.310 12.998 1.00 40.47 448 LEU A O 1
ATOM 3353 N N . MET A 1 449 ? -33.792 -57.839 13.908 1.00 39.25 449 MET A N 1
ATOM 3354 C CA . MET A 1 449 ? -33.599 -58.533 15.178 1.00 39.25 449 MET A CA 1
ATOM 3355 C C . MET A 1 449 ? -33.367 -57.520 16.295 1.00 39.25 449 MET A C 1
ATOM 3357 O O . MET A 1 449 ? -32.491 -56.663 16.235 1.00 39.25 449 MET A O 1
ATOM 3361 N N . ALA A 1 450 ? -34.234 -57.629 17.296 1.00 44.88 450 ALA A N 1
ATOM 3362 C CA . ALA A 1 450 ? -34.221 -56.887 18.536 1.00 44.88 450 ALA A CA 1
ATOM 3363 C C . ALA A 1 450 ? -32.960 -57.191 19.351 1.00 44.88 450 ALA A C 1
ATOM 3365 O O . ALA A 1 450 ? -32.599 -58.356 19.500 1.00 44.88 450 ALA A O 1
ATOM 3366 N N . VAL A 1 451 ? -32.364 -56.168 19.966 1.00 40.44 451 VAL A N 1
ATOM 3367 C CA . VAL A 1 451 ? -31.514 -56.344 21.148 1.00 40.44 451 VAL A CA 1
ATOM 3368 C C . VAL A 1 451 ? -31.836 -55.250 22.158 1.00 40.44 451 VAL A C 1
ATOM 3370 O O . VAL A 1 451 ? -32.022 -54.083 21.826 1.00 40.44 451 VAL A O 1
ATOM 3373 N N . ALA A 1 452 ? -31.978 -55.719 23.390 1.00 40.09 452 ALA A N 1
ATOM 3374 C CA . ALA A 1 452 ? -32.534 -55.064 24.548 1.00 40.09 452 ALA A CA 1
ATOM 3375 C C . ALA A 1 452 ? -31.723 -53.865 25.055 1.00 40.09 452 ALA A C 1
ATOM 3377 O O . ALA A 1 452 ? -30.495 -53.869 25.107 1.00 40.09 452 ALA A O 1
ATOM 3378 N N . THR A 1 453 ? -32.478 -52.891 25.550 1.00 42.84 453 THR A N 1
ATOM 3379 C CA . THR A 1 453 ? -32.087 -51.901 26.549 1.00 42.84 453 THR A CA 1
ATOM 3380 C C . THR A 1 453 ? -31.449 -52.567 27.772 1.00 42.84 453 THR A C 1
ATOM 3382 O O . THR A 1 453 ? -32.095 -53.384 28.430 1.00 42.84 453 THR A O 1
ATOM 3385 N N . VAL A 1 454 ? -30.227 -52.165 28.126 1.00 39.41 454 VAL A N 1
ATOM 3386 C CA . VAL A 1 454 ? -29.666 -52.377 29.466 1.00 39.41 454 VAL A CA 1
ATOM 3387 C C . VAL A 1 454 ? -29.370 -51.016 30.077 1.00 39.41 454 VAL A C 1
ATOM 3389 O O . VAL A 1 454 ? -28.394 -50.344 29.761 1.00 39.41 454 VAL A O 1
ATOM 3392 N N . THR A 1 455 ? -30.280 -50.623 30.956 1.00 40.12 455 THR A N 1
ATOM 3393 C CA . THR A 1 455 ? -30.167 -49.531 31.913 1.00 40.12 455 THR A CA 1
ATOM 3394 C C . THR A 1 455 ? -29.214 -49.978 33.022 1.00 40.12 455 THR A C 1
ATOM 3396 O O . THR A 1 455 ? -29.513 -50.946 33.719 1.00 40.12 455 THR A O 1
ATOM 3399 N N . ILE A 1 456 ? -28.086 -49.293 33.224 1.00 44.25 456 ILE A N 1
ATOM 3400 C CA . ILE A 1 456 ? -27.285 -49.451 34.447 1.00 44.25 456 ILE A CA 1
ATOM 3401 C C . ILE A 1 456 ? -27.457 -48.189 35.288 1.00 44.25 456 ILE A C 1
ATOM 3403 O O . ILE A 1 456 ? -26.794 -47.176 35.094 1.00 44.25 456 ILE A O 1
ATOM 3407 N N . MET A 1 457 ? -28.398 -48.289 36.225 1.00 39.53 457 MET A N 1
ATOM 3408 C CA . MET A 1 457 ? -28.406 -47.539 37.475 1.00 39.53 457 MET A CA 1
ATOM 3409 C C . MET A 1 457 ? -27.361 -48.169 38.399 1.00 39.53 457 MET A C 1
ATOM 3411 O O . MET A 1 457 ? -27.470 -49.351 38.719 1.00 39.53 457 MET A O 1
ATOM 3415 N N . ILE A 1 458 ? -26.390 -47.393 38.875 1.00 49.25 458 ILE A N 1
ATOM 3416 C CA . ILE A 1 458 ? -25.645 -47.737 40.090 1.00 49.25 458 ILE A CA 1
ATOM 3417 C C . ILE A 1 458 ? -25.857 -46.595 41.074 1.00 49.25 458 ILE A C 1
ATOM 3419 O O . ILE A 1 458 ? -25.363 -45.487 40.897 1.00 49.25 458 ILE A O 1
ATOM 3423 N N . SER A 1 459 ? -26.634 -46.888 42.112 1.00 46.34 459 SER A N 1
ATOM 3424 C CA . SER A 1 459 ? -26.700 -46.125 43.349 1.00 46.34 459 SER A CA 1
ATOM 3425 C C . SER A 1 459 ? -26.332 -47.062 44.497 1.00 46.34 459 SER A C 1
ATOM 3427 O O . SER A 1 459 ? -26.965 -48.098 44.656 1.00 46.34 459 SER A O 1
ATOM 3429 N N . LEU A 1 460 ? -25.337 -46.626 45.276 1.00 45.06 460 LEU A N 1
ATOM 3430 C CA . LEU A 1 460 ? -25.183 -46.790 46.728 1.00 45.06 460 LEU A CA 1
ATOM 3431 C C . LEU A 1 460 ? -25.125 -48.211 47.324 1.00 45.06 460 LEU A C 1
ATOM 3433 O O . LEU A 1 460 ? -26.124 -48.917 47.371 1.00 45.06 460 LEU A O 1
ATOM 3437 N N . LEU A 1 461 ? -24.020 -48.514 48.020 1.00 42.44 461 LEU A N 1
ATOM 3438 C CA . LEU A 1 461 ? -24.127 -49.017 49.394 1.00 42.44 461 LEU A CA 1
ATOM 3439 C C . LEU A 1 461 ? -22.912 -48.623 50.247 1.00 42.44 461 LEU A C 1
ATOM 3441 O O . LEU A 1 461 ? -21.763 -48.711 49.823 1.00 42.44 461 LEU A O 1
ATOM 3445 N N . GLN A 1 462 ? -23.231 -48.159 51.451 1.00 50.41 462 GLN A N 1
ATOM 3446 C CA . GLN A 1 462 ? -22.342 -47.789 52.546 1.00 50.41 462 GLN A CA 1
ATOM 3447 C C . GLN A 1 462 ? -21.805 -49.022 53.306 1.00 50.41 462 GLN A C 1
ATOM 3449 O O . GLN A 1 462 ? -22.359 -50.114 53.204 1.00 50.41 462 GLN A O 1
ATOM 3454 N N . VAL A 1 463 ? -20.857 -48.729 54.209 1.00 46.38 463 VAL A N 1
ATOM 3455 C CA . VAL A 1 463 ? -20.450 -49.456 55.432 1.00 46.38 463 VAL A CA 1
ATOM 3456 C C . VAL A 1 463 ? -19.273 -50.431 55.294 1.00 46.38 463 VAL A C 1
ATOM 3458 O O . VAL A 1 463 ? -19.453 -51.622 55.055 1.00 46.38 463 VAL A O 1
ATOM 3461 N N . ALA A 1 464 ? -18.074 -49.918 55.587 1.00 46.03 464 ALA A N 1
ATOM 3462 C CA . ALA A 1 464 ? -17.268 -50.311 56.750 1.00 46.03 464 ALA A CA 1
ATOM 3463 C C . ALA A 1 464 ? -16.335 -49.153 57.130 1.00 46.03 464 ALA A C 1
ATOM 3465 O O . ALA A 1 464 ? -15.755 -48.557 56.193 1.00 46.03 464 ALA A O 1
#

pLDDT: mean 71.72, std 22.21, range [30.72, 97.44]

Solvent-accessible surface area (backbone atoms only — not comparable to full-atom values): 30312 Å² total; per-residue (Å²): 135,86,90,80,92,90,86,82,83,92,81,85,82,85,88,82,84,84,82,89,82,87,89,78,87,81,83,86,76,86,73,81,84,70,82,74,77,75,68,77,76,73,54,68,45,26,80,56,98,93,43,80,36,44,58,71,34,65,51,42,90,83,40,81,44,94,78,42,53,24,88,82,51,48,37,23,20,32,54,90,44,91,69,36,66,43,54,48,40,38,78,41,66,25,59,88,78,49,70,49,65,25,47,49,75,29,73,44,76,48,43,27,75,85,73,47,49,33,40,31,39,18,47,18,80,80,93,50,82,50,42,70,55,72,43,75,55,76,74,78,80,74,74,73,84,77,77,83,72,90,78,89,85,86,89,84,88,86,83,88,82,82,88,83,89,80,84,89,85,81,90,77,92,73,92,76,83,78,79,80,89,66,97,68,85,82,74,68,61,79,34,41,17,82,44,46,26,79,87,68,48,79,43,81,39,53,53,77,38,75,44,54,61,75,27,66,83,33,83,58,37,67,93,46,53,22,30,18,53,66,38,38,79,36,51,79,45,39,80,43,70,29,45,94,83,39,70,47,67,32,42,67,70,32,73,49,74,45,46,27,74,83,76,45,45,30,41,31,32,23,39,63,54,90,84,54,90,76,62,65,66,69,47,65,65,62,45,73,62,76,73,75,88,77,83,83,80,85,89,85,90,82,88,79,98,76,73,78,70,81,45,51,37,77,45,61,39,99,87,68,48,80,45,79,39,54,58,71,38,65,52,42,87,62,45,75,50,89,77,39,53,17,89,84,46,58,36,25,21,44,51,70,91,65,94,79,71,87,76,87,50,84,63,78,37,53,40,38,71,32,28,79,40,76,25,58,56,82,70,46,66,46,65,28,48,57,75,29,70,45,75,48,38,38,78,84,67,49,45,35,35,33,36,17,44,32,57,96,63,94,90,55,65,30,42,77,50,74,44,77,49,72,78,68,80,72,76,84,78,81,74,84,77,80,79,83,84,79,81,89,76,80,90,76,92,80,80,94,76,90,80,81,90,81,85,83,84,88,77,87,84,86,91,133

Secondary structure (DSSP, 8-state):
-----------SSSSSSS-S-----------------------SEEEETTEEEETT-B-GGGS-BTTB-TTTS-EEE-TTSSSSEEE-EEEEEPTTS-EEEEETT-EEEEE-TTS-EEEEEEE--SSS--EEEEEE------------------------------------------------TT-S-TT-EEEE-TTS-EEEE-TT-EE-SSSTT-TT-TTS-EEEETTEEE--EEEEEBGGG-EEEEETT-EEEEEBTTS-EEEEEE---TT-TT-----EEEEE-------PPPP---S-S-------EEEE-TTS-EEEE-TT-B-GGG--BTTB-TTTS--EE-----TT-----GGGGEE-SSEEEE-TTT--EEEE-TT-EEEEE-TTS-EEEEEEE--SSSSSPPEEEEEESGGG-S------PPPP----------------------------

Nearest PDB structures (foldseek):
  7a9y-assembly1_AAA  TM=6.732E-01  e=9.899E+00  Homo sapiens
  9c3c-assembly1_d  TM=1.592E-01  e=8.910E+00  Oryctolagus cuniculus

Foldseek 3Di:
DDDDDDDDDDDPDPPPPPPPDDDDDDDDDDDDPPPPPPPPPLPQWAAAPNDIFGFFGWCFQSDADLAGGCVVWTWGAQSVDVVRIATQKDWAAACPGHIDIAGAQGWDWGQHVVRWIKIKGWHRPDPDHIDIDIDTDPPPPPPPPPPDDDDDDDDDDDDDDDDDDDDDDDDDDDDDPPPPPDPPPPPPPQQWAWWQFPVRDTDIHGHPDWDAPRTPLCLPHRVFIWGGGRHDTATQWDWDQADPRDIDIGHAQDWDWGQHVVRFIKIWGFHADPPDPPSDRDDIPIDGPDDDDDDDDDDDDDDDPDDPPQLWQWDQAPVRDTDTDHAFDWCAQRDADLAGHCVVWIKGQHSDPPVDDPPPDSVVRIATLWDWDQQLVVRHIDIGHAQGWDWHAHPVRFIKTKGWHRDPDPDDHIDIDIDGPPPPPPDPDDDDDDDDDDDDDDDDDDDDDDDDDDDDDDDDDDDD

Mean predicted aligned error: 22.34 Å

Organism: NCBI:txid2856

Radius of gyration: 39.86 Å; Cα contacts (8 Å, |Δi|>4): 695; chains: 1; bounding box: 92×98×149 Å

Sequence (464 aa):
MIRSLSAFSLQSLFSLCLFVLMVTTVETAATDQYATINLAQSSDTCSFSGQVFQRGESYGDSFVTRCGSAADFPCYCNPDLSPPIECNYCSFALQGGGLSCARDEEMVRFTDLKGVDQTCSCQASGGMNPSAECTIGMVDDSTSDNNNNDDNDSVSGNNNDQTVDNDNNTDNDTDNVVIDDGNNKDDLNDSSCLVILPSGAEKIVPNGNYIYEGEKANICGDDYPCFCNEGQVECPYCTFNAIDDDVVCARDKESVIFEGSDFNVRSCTCQLNVNSTDGNAFSSDCVELTSAPSVAPTAEPTADPFLIADMDCEIKDGKGNIVRIEHGASFGSLVQGKCGSAEDWPSFCNKQSSPTFSRNSLQDDVEYPYCVFDNTYSGDTVCARDNEEVTFLDNNGFLLACRCRAPIGYGQGGMTTCRDASEQETSFTWSPTEAPKVDVASATTMPLMAVATVTIMISLLQVA